Protein AF-A0A364NG01-F1 (afdb_monomer)

Solvent-accessible surface area (backbone atoms only — not comparable to full-atom values): 40881 Å² total; per-residue (Å²): 116,76,71,70,88,53,36,45,27,38,29,23,70,50,52,62,19,40,73,40,55,43,43,81,42,77,45,75,65,56,85,87,48,46,46,24,28,32,28,42,43,40,26,17,18,65,52,72,66,39,45,36,46,33,45,34,52,88,45,91,59,60,64,73,30,26,44,31,34,9,23,20,25,30,28,37,36,78,22,86,70,46,82,90,68,54,80,63,42,49,30,29,30,21,50,49,36,43,48,77,77,38,80,89,35,71,35,36,60,70,63,36,34,69,69,27,94,64,47,18,37,23,33,73,25,63,46,96,89,68,38,60,34,49,15,34,48,28,51,42,38,73,40,39,43,81,36,48,41,74,58,56,86,81,47,52,57,76,51,46,9,41,33,40,31,48,33,26,35,36,47,45,54,39,53,78,69,62,55,17,73,83,28,24,38,33,26,35,33,78,37,57,40,19,50,42,36,37,40,48,44,43,73,48,41,30,69,36,32,30,39,29,33,52,60,68,92,51,51,68,59,37,44,74,48,50,26,74,44,76,45,30,64,75,79,38,94,54,49,43,68,78,42,43,52,62,22,47,35,34,45,29,49,55,60,36,64,80,50,66,58,65,47,57,50,40,21,34,24,75,64,9,38,38,35,42,53,32,78,58,81,60,59,77,52,87,72,62,68,64,70,29,62,81,36,54,41,44,80,48,76,48,61,64,48,21,63,67,53,43,48,49,49,51,52,47,30,46,74,70,64,65,71,70,61,68,44,80,40,51,49,92,43,46,38,60,51,47,39,39,46,76,72,59,68,47,74,42,28,43,26,28,32,55,83,75,79,83,77,76,83,77,79,73,77,79,76,78,76,79,72,93,86,67,97,80,79,91,80,87,83,87,87,89,84,86,91,83,82,89,84,87,88,84,92,86,86,84,88,90,86,90,84,83,87,78,89,79,92,80,95,78,76,73,75,84,45,69,70,55,42,51,51,49,33,54,51,31,53,54,47,46,54,52,47,52,56,49,51,53,52,56,51,50,58,66,71,58,76,85,60,92,66,56,62,63,54,51,50,54,49,52,56,49,50,54,50,51,55,50,49,51,50,55,53,48,63,79,46,70,73,52,92,46,67,67,56,55,52,54,50,50,48,50,52,51,53,57,61,61,43,51,78,79,69,43,72,82,60,52,79,79,60,43,71,72,52,49,53,57,72,49,39,68,62,50,52,53,50,53,50,54,49,46,51,53,39,49,52,52,30,50,56,34,46,56,44,68,72,33,80,87,46,65,40,78,65,42,73,51,56,76,62,63,86,77,84,72,82,75,85,75,74,83,66,84,78,73,83,73,71,92,68,85,79,80,75,87,54,76,48,77,49,71,56,78,68,85,89,76,67,86,82,87,78,93,78,85,89,80,86,90,80,90,76,87,87,85,73,68,56,78,48,80,49,80,74,77,93,72,100,79,81,78,87,86,65,74,67,58,70,59,53,69,66,56,78,78,69,82,85,74,90,84,87,90,86,88,91,81,92,86,88,86,94,86,90,89,86,89,84,88,90,80,90,81,88,83,88,85,82,88,130

Secondary structure (DSSP, 8-state):
-PPPSSEEEEEB-SGGGGGTT-EEEEEPPPPPPTTEEEEEEEEEE--HHHHHHHTTTTS---SSB-----EEEEEEEE-TT--S--TT-EEEE-SEEE----TT-HHHHTT-GGG-TT-EESSS-B-TTSPBP--SSBSEEEEEGGGEEEPPTTS-HHHHHHIIIIIHHHHHHHHHTT-STT-EEEEE-TTTTHHHHHHHHHHTT-SEEEEEESSSTTHHHHHHTT-SEEEETTT-TTHHHHTTT-EEEEEE----TTS-HHHHHHHEEEEEEEEE----SSPPPP--HHHHHTTT-EEEE-----HHHHHHHHHHHHHHT----EEEEEGGGHHHHHHHHHTT-SSSEEEEE----------PPPPPPPPTT--------------------------------------S-PPPPHHHHHHHHHHHHHHHHHHHHHHHHHHHHHH--SSTTHHHHHHHHHHHHHHHHHHHHHHHHHHTT---HHHHHHHHHHHHHHHHHHHHH-TTTHHHH-HHHHHHHHHHHHHHHHHHHHHHHHHHHHHHHHHHH-TTTSSHHHHHHTT-------SS-----------------EEEEE---GGGPPP-----SS-PPPP----PPEEEEE----S---SSSHHHHHHTTTTTT-S------------------------PPPP----

InterPro domains:
  IPR002328 Alcohol dehydrogenase, zinc-type, conserved site [PS00059] (68-82)
  IPR011032 GroES-like superfamily [SSF50129] (27-178)
  IPR013149 Alcohol dehydrogenase-like, C-terminal [PF00107] (192-318)
  IPR013154 Alcohol dehydrogenase-like, N-terminal [PF08240] (36-152)
  IPR036291 NAD(P)-binding domain superfamily [SSF51735] (156-323)
  IPR047109 Cinnamyl alcohol dehydrogenase-like [PTHR42683] (7-352)
  IPR047109 Cinnamyl alcohol dehydrogenase-like [cd05283] (9-353)

Organism: Stemphylium lycopersici (NCBI:txid183478)

Foldseek 3Di:
DADDQKWWFFWQAALCVLLLPTDTDIDGAPPDALQKWKWQFFKFWDDVVQSCQSNCLVHDFDPRAADTFLTWGFTCGHHNPHDPDDGGFIWHAGQWQDAPCDCPFPCNVVLNRVPHPQIATQARGAHPVRDTHHHRLIRMHMGRCQRIAGFDPLDDSQQRSLCRFLLQLQLVVCVVLPQAAAFAEEEADPAQNSLSNLLNSVLRHHPAYEYEYQACPCVVVSVVSPHPYYHNCNPDVCRLVVQFQPGQEYEYQDADQPPPVLSVLRNHAQAHEYEYRHDGSDDHYDDDPCSCVVRVYYYYYTGGHGSVSSNVSSVSCSVSVRGDDEDEDASVCVSVVSNCVVVVVDPRIYMHGHDDPPDDDPPDPPPDDDDPPDDDDDDDDDDDDDDDDDDDDDDDDDDDDDDDDDDDPDDDADDQDLVLLVVLLVLLVVLLVLLVVLLVLLVVLVVPPDDPCNVVSLVVNVVSLVVSLVSLVVSLVSCVRHPAPLSVVSVLLSVLSVVLCCLQPVPVCCPPQPNVRSCVVCSVVVSVSSVVVSVSSVVSSVLSVVCSPDPVCVDVVSVVVSRDDDPPPDPPDPPPPPPPDDDDDDPQDKDKDWDDDPVPDDDDDDDDDDDDDDDDDPDTDIDIDTDDDDDDDDDDDVVVVVVVVVVPPPPDDDDDDDDDDDDDDDDDDDDDDDDDDDDDDDD

pLDDT: mean 72.11, std 28.98, range [21.97, 98.94]

Mean predicted aligned error: 20.17 Å

Structure (mmCIF, N/CA/C/O backbone):
data_AF-A0A364NG01-F1
#
_entry.id   AF-A0A364NG01-F1
#
loop_
_atom_site.group_PDB
_atom_site.id
_atom_site.type_symbol
_atom_site.label_atom_id
_atom_site.label_alt_id
_atom_site.label_comp_id
_atom_site.label_asym_id
_atom_site.label_entity_id
_atom_site.label_seq_id
_atom_site.pdbx_PDB_ins_code
_atom_site.Cartn_x
_atom_site.Cartn_y
_atom_site.Cartn_z
_atom_site.occupancy
_atom_site.B_iso_or_equiv
_atom_site.auth_seq_id
_atom_site.auth_comp_id
_atom_site.auth_asym_id
_atom_site.auth_atom_id
_atom_site.pdbx_PDB_model_num
ATOM 1 N N . MET A 1 1 ? 7.620 -10.196 -28.271 1.00 52.66 1 MET A N 1
ATOM 2 C CA . MET A 1 1 ? 8.460 -9.014 -27.967 1.00 52.66 1 MET A CA 1
ATOM 3 C C . MET A 1 1 ? 9.387 -9.424 -26.846 1.00 52.66 1 MET A C 1
ATOM 5 O O . MET A 1 1 ? 8.920 -10.143 -25.983 1.00 52.66 1 MET A O 1
ATOM 9 N N . THR A 1 2 ? 10.659 -9.053 -26.881 1.00 75.12 2 THR A N 1
ATOM 10 C CA . THR A 1 2 ? 11.592 -9.239 -25.764 1.00 75.12 2 THR A CA 1
ATOM 11 C C . THR A 1 2 ? 11.777 -7.898 -25.059 1.00 75.12 2 THR A C 1
ATOM 13 O O . THR A 1 2 ? 11.623 -6.835 -25.663 1.00 75.12 2 THR A O 1
ATOM 16 N N . SER A 1 3 ? 12.038 -7.935 -23.760 1.00 86.25 3 SER A N 1
ATOM 17 C CA . SER A 1 3 ? 12.465 -6.776 -22.978 1.00 86.25 3 SER A CA 1
ATOM 18 C C . SER A 1 3 ? 13.890 -6.342 -23.371 1.00 86.25 3 SER A C 1
ATOM 20 O O . SER A 1 3 ? 14.670 -7.173 -23.851 1.00 86.25 3 SER A O 1
ATOM 22 N N . PRO A 1 4 ? 14.253 -5.060 -23.175 1.00 92.12 4 PRO A N 1
ATOM 23 C CA . PRO A 1 4 ? 15.623 -4.598 -23.387 1.00 92.12 4 PRO A CA 1
ATOM 24 C C . PRO A 1 4 ? 16.597 -5.228 -22.376 1.00 92.12 4 PRO A C 1
ATOM 26 O O . PRO A 1 4 ? 16.197 -5.727 -21.324 1.00 92.12 4 PRO A O 1
ATOM 29 N N . ALA A 1 5 ? 17.893 -5.215 -22.703 1.00 92.00 5 ALA A N 1
ATOM 30 C CA . ALA A 1 5 ? 18.938 -5.743 -21.821 1.00 92.00 5 ALA A CA 1
ATOM 31 C C . ALA A 1 5 ? 19.109 -4.909 -20.537 1.00 92.00 5 ALA A C 1
ATOM 33 O O . ALA A 1 5 ? 19.427 -5.463 -19.484 1.00 92.00 5 ALA A O 1
ATOM 34 N N . GLU A 1 6 ? 18.866 -3.601 -20.632 1.00 96.06 6 GLU A N 1
ATOM 35 C CA . GLU A 1 6 ? 18.848 -2.657 -19.515 1.00 96.06 6 GLU A CA 1
ATOM 36 C C . GLU A 1 6 ? 17.478 -1.987 -19.402 1.00 96.06 6 GLU A C 1
ATOM 38 O O . GLU A 1 6 ? 16.779 -1.820 -20.406 1.00 96.06 6 GLU A O 1
ATOM 43 N N . PHE A 1 7 ? 17.102 -1.602 -18.184 1.00 97.44 7 PHE A N 1
ATOM 44 C CA . PHE A 1 7 ? 15.847 -0.915 -17.873 1.00 97.44 7 PHE A CA 1
ATOM 45 C C . PHE A 1 7 ? 16.131 0.524 -17.461 1.00 97.44 7 PHE A C 1
ATOM 47 O O . PHE A 1 7 ? 17.207 0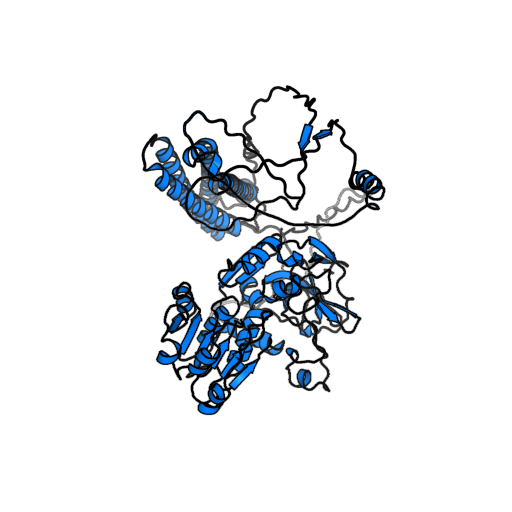.824 -16.955 1.00 97.44 7 PHE A O 1
ATOM 54 N N . ASN A 1 8 ? 15.166 1.417 -17.649 1.00 98.12 8 ASN A N 1
ATOM 55 C CA . ASN A 1 8 ? 15.277 2.810 -17.238 1.00 98.12 8 ASN A CA 1
ATOM 56 C C . ASN A 1 8 ? 14.332 3.087 -16.080 1.00 98.12 8 ASN A C 1
ATOM 58 O O . ASN A 1 8 ? 13.154 2.738 -16.124 1.00 98.12 8 ASN A O 1
ATOM 62 N N . GLY A 1 9 ? 14.823 3.780 -15.061 1.00 98.00 9 GLY A N 1
ATOM 63 C CA . GLY A 1 9 ? 13.994 4.157 -13.928 1.00 98.00 9 GLY A CA 1
ATOM 64 C C . GLY A 1 9 ? 14.555 5.313 -13.129 1.00 98.00 9 GLY A C 1
ATOM 65 O O . GLY A 1 9 ? 15.671 5.784 -13.355 1.00 98.00 9 GLY A O 1
ATOM 66 N N . TRP A 1 10 ? 13.758 5.778 -12.175 1.00 98.62 10 TRP A N 1
ATOM 67 C CA . TRP A 1 10 ? 14.172 6.757 -11.184 1.00 98.62 10 TRP A CA 1
ATOM 68 C C . TRP A 1 10 ? 15.081 6.089 -10.159 1.00 98.62 10 TRP A C 1
ATOM 70 O O . TRP A 1 10 ? 14.630 5.294 -9.335 1.00 98.62 10 TRP A O 1
ATOM 80 N N . LEU A 1 11 ? 16.369 6.421 -10.224 1.00 98.50 11 LEU A N 1
ATOM 81 C CA . LEU A 1 11 ? 17.388 5.915 -9.316 1.00 98.50 11 LEU A CA 1
ATOM 82 C C . LEU A 1 11 ? 17.682 6.935 -8.220 1.00 98.50 11 LEU A C 1
ATOM 84 O O . LEU A 1 11 ? 18.131 8.049 -8.505 1.00 98.50 11 LEU A O 1
ATOM 88 N N . GLY A 1 12 ? 17.481 6.542 -6.965 1.00 98.00 12 GLY A N 1
ATOM 89 C CA . GLY A 1 12 ? 18.114 7.199 -5.829 1.00 98.00 12 GLY A CA 1
ATOM 90 C C . GLY A 1 12 ? 19.595 6.834 -5.789 1.00 98.00 12 GLY A C 1
ATOM 91 O O . GLY A 1 12 ? 19.944 5.677 -6.016 1.00 98.00 12 GLY A O 1
ATOM 92 N N . ARG A 1 13 ? 20.469 7.811 -5.534 1.00 97.50 13 ARG A N 1
ATOM 93 C CA . ARG A 1 13 ? 21.933 7.614 -5.457 1.00 97.50 13 ARG A CA 1
ATOM 94 C C . ARG A 1 13 ? 22.498 7.836 -4.057 1.00 97.50 13 ARG A C 1
ATOM 96 O O . ARG A 1 13 ? 23.594 7.376 -3.762 1.00 97.50 13 ARG A O 1
ATOM 103 N N . ASP A 1 14 ? 21.734 8.516 -3.218 1.00 97.00 14 ASP A N 1
ATOM 104 C CA . ASP A 1 14 ? 22.018 8.763 -1.816 1.00 97.00 14 ASP A CA 1
ATOM 105 C C . ASP A 1 14 ? 20.706 9.091 -1.084 1.00 97.00 14 ASP A C 1
ATOM 107 O O . ASP A 1 14 ? 19.632 9.148 -1.693 1.00 97.00 14 ASP A O 1
ATOM 111 N N . LYS A 1 15 ? 20.802 9.333 0.227 1.00 96.00 15 LYS A N 1
ATOM 112 C CA . LYS A 1 15 ? 19.655 9.590 1.112 1.00 96.00 15 LYS A CA 1
ATOM 113 C C . LYS A 1 15 ? 18.838 10.832 0.737 1.00 96.00 15 LYS A C 1
ATOM 115 O O . LYS A 1 15 ? 17.678 10.944 1.130 1.00 96.00 15 LYS A O 1
ATOM 120 N N . ASN A 1 16 ? 19.403 11.774 -0.021 1.00 96.31 16 ASN A N 1
ATOM 121 C CA . ASN A 1 16 ? 18.676 12.955 -0.479 1.00 96.31 16 ASN A CA 1
ATOM 122 C C . ASN A 1 16 ? 17.709 12.633 -1.623 1.00 96.31 16 ASN A C 1
ATOM 124 O O . ASN A 1 16 ? 16.918 13.497 -1.998 1.00 96.31 16 ASN A O 1
ATOM 128 N N . ALA A 1 17 ? 17.722 11.412 -2.169 1.00 96.62 17 ALA A N 1
ATOM 129 C CA . ALA A 1 17 ? 16.785 10.990 -3.205 1.00 96.62 17 ALA A CA 1
ATOM 130 C C . ALA A 1 17 ? 15.316 11.169 -2.781 1.00 96.62 17 ALA A C 1
ATOM 132 O O . ALA A 1 17 ? 14.496 11.582 -3.602 1.00 96.62 17 ALA A O 1
ATOM 133 N N . ALA A 1 18 ? 15.004 10.965 -1.494 1.00 95.50 18 ALA A N 1
ATOM 134 C CA . ALA A 1 18 ? 13.675 11.201 -0.922 1.00 95.50 18 ALA A CA 1
ATOM 135 C C . ALA A 1 18 ? 13.203 12.668 -1.028 1.00 95.50 18 ALA A C 1
ATOM 137 O O . ALA A 1 18 ? 12.007 12.933 -1.000 1.00 95.50 18 ALA A O 1
ATOM 138 N N . GLN A 1 19 ? 14.117 13.625 -1.218 1.00 97.00 19 GLN A N 1
ATOM 139 C CA . GLN A 1 19 ? 13.815 15.050 -1.420 1.00 97.00 19 GLN A CA 1
ATOM 140 C C . GLN A 1 19 ? 13.514 15.379 -2.895 1.00 97.00 19 GLN A C 1
ATOM 142 O O . GLN A 1 19 ? 13.710 16.510 -3.338 1.00 97.00 19 GLN A O 1
ATOM 147 N N . GLY A 1 20 ? 13.099 14.386 -3.687 1.00 96.44 20 GLY A N 1
ATOM 148 C CA . GLY A 1 20 ? 12.834 14.557 -5.115 1.00 96.44 20 GLY A CA 1
ATOM 149 C C . GLY A 1 20 ? 14.107 14.714 -5.950 1.00 96.44 20 GLY A C 1
ATOM 150 O O . GLY A 1 20 ? 14.107 15.445 -6.939 1.00 96.44 20 GLY A O 1
ATOM 151 N N . LYS A 1 21 ? 15.191 14.037 -5.553 1.00 97.81 21 LYS A N 1
ATOM 152 C CA . LYS A 1 21 ? 16.499 14.069 -6.235 1.00 97.81 21 LYS A CA 1
ATOM 153 C C . LYS A 1 21 ? 16.867 12.733 -6.886 1.00 97.81 21 LYS A C 1
ATOM 155 O O . LYS A 1 21 ? 18.040 12.467 -7.133 1.00 97.81 21 LYS A O 1
ATOM 160 N N . MET A 1 22 ? 15.888 11.871 -7.165 1.00 98.44 22 MET A N 1
ATOM 161 C CA . MET A 1 22 ? 16.137 10.688 -7.990 1.00 98.44 22 MET A CA 1
ATOM 162 C C . MET A 1 22 ? 16.515 11.125 -9.409 1.00 98.44 22 MET A C 1
ATOM 164 O O . MET A 1 22 ? 16.031 12.140 -9.913 1.00 98.44 22 MET A O 1
ATOM 168 N N . THR A 1 23 ? 17.342 10.332 -10.080 1.00 98.19 23 THR A N 1
ATOM 169 C CA . THR A 1 23 ? 17.752 10.575 -11.470 1.00 98.19 23 THR A CA 1
ATOM 170 C C . THR A 1 23 ? 17.193 9.492 -12.375 1.00 98.19 23 THR A C 1
ATOM 172 O O . THR A 1 23 ? 17.397 8.315 -12.088 1.00 98.19 23 THR A O 1
ATOM 175 N N . TRP A 1 24 ? 16.521 9.870 -13.465 1.00 97.88 24 TRP A N 1
ATOM 176 C CA . TRP A 1 24 ? 16.111 8.913 -14.492 1.00 97.88 24 TRP A CA 1
ATOM 177 C C . TRP A 1 24 ? 17.348 8.399 -15.234 1.00 97.88 24 TRP A C 1
ATOM 179 O O . TRP A 1 24 ? 18.061 9.182 -15.864 1.00 97.88 24 TRP A O 1
ATOM 189 N N . SER A 1 25 ? 17.647 7.107 -15.119 1.00 97.38 25 SER A N 1
ATOM 190 C CA . SER A 1 25 ? 18.858 6.513 -15.689 1.00 97.38 25 SER A CA 1
ATOM 191 C C . SER A 1 25 ? 18.674 5.023 -15.967 1.00 97.38 25 SER A C 1
ATOM 193 O O . SER A 1 25 ? 17.750 4.397 -15.442 1.00 97.38 25 SER A O 1
ATOM 195 N N . SER A 1 26 ? 19.564 4.473 -16.792 1.00 97.44 26 SER A N 1
ATOM 196 C CA . SER A 1 26 ? 19.599 3.045 -17.093 1.00 97.44 26 SER A CA 1
ATOM 197 C C . SER A 1 26 ? 20.176 2.250 -15.917 1.00 97.44 26 SER A C 1
ATOM 199 O O . SER A 1 26 ? 21.064 2.726 -15.203 1.00 97.44 26 SER A O 1
ATOM 201 N N . PHE A 1 27 ? 19.689 1.030 -15.721 1.00 96.88 27 PHE A N 1
ATOM 202 C CA . PHE A 1 27 ? 20.238 0.048 -14.801 1.00 96.88 27 PHE A CA 1
ATOM 203 C C . PHE A 1 27 ? 20.089 -1.367 -15.362 1.00 96.88 27 PHE A C 1
ATOM 205 O O . PHE A 1 27 ? 19.161 -1.691 -16.108 1.00 96.88 27 PHE A O 1
ATOM 212 N N . LYS A 1 28 ? 21.002 -2.248 -14.951 1.00 95.81 28 LYS A N 1
ATOM 213 C CA . LYS A 1 28 ? 20.944 -3.665 -15.299 1.00 95.81 28 LYS A CA 1
ATOM 214 C C . LYS A 1 28 ? 20.012 -4.393 -14.318 1.00 95.81 28 LYS A C 1
ATOM 216 O O . LYS A 1 28 ? 20.316 -4.403 -13.123 1.00 95.81 28 LYS A O 1
ATOM 221 N N . PRO A 1 29 ? 18.901 -5.005 -14.770 1.00 95.81 29 PRO A N 1
ATOM 222 C CA . PRO A 1 29 ? 18.093 -5.864 -13.907 1.00 95.81 29 PRO A CA 1
ATOM 223 C C . PRO A 1 29 ? 18.880 -7.124 -13.521 1.00 95.81 29 PRO A C 1
ATOM 225 O O . PRO A 1 29 ? 19.907 -7.444 -14.131 1.00 95.81 29 PRO A O 1
ATOM 228 N N . LYS A 1 30 ? 18.378 -7.892 -12.546 1.00 95.88 30 LYS A N 1
ATOM 229 C CA . LYS A 1 30 ? 18.960 -9.203 -12.219 1.00 95.88 30 LYS A CA 1
ATOM 230 C C . LYS A 1 30 ? 19.092 -10.093 -13.465 1.00 95.88 30 LYS A C 1
ATOM 232 O O . LYS A 1 30 ? 18.284 -9.947 -14.389 1.00 95.88 30 LYS A O 1
ATOM 237 N N . PRO A 1 31 ? 20.049 -11.038 -13.521 1.00 97.06 31 PRO A N 1
ATOM 238 C CA . PRO A 1 31 ? 20.091 -12.032 -14.593 1.00 97.06 31 PRO A CA 1
ATOM 239 C C . PRO A 1 31 ? 18.733 -12.723 -14.744 1.00 97.06 31 PRO A C 1
ATOM 241 O O . PRO A 1 31 ? 18.100 -13.035 -13.737 1.00 97.06 31 PRO A O 1
ATOM 244 N N . PHE A 1 32 ? 18.273 -12.904 -15.983 1.00 97.19 32 PHE A N 1
ATOM 245 C CA . PHE A 1 32 ? 16.989 -13.547 -16.261 1.00 97.19 32 PHE A CA 1
ATOM 246 C C . PHE A 1 32 ? 17.103 -15.051 -16.003 1.00 97.19 32 PHE A C 1
ATOM 248 O O . PHE A 1 32 ? 17.946 -15.700 -16.620 1.00 97.19 32 PHE A O 1
ATOM 255 N N . ALA A 1 33 ? 16.271 -15.589 -15.116 1.00 97.00 33 ALA A N 1
ATOM 256 C CA . ALA A 1 33 ? 16.159 -17.020 -14.848 1.00 97.00 33 ALA A CA 1
ATOM 257 C C . ALA A 1 33 ? 14.900 -17.618 -15.497 1.00 97.00 33 ALA A C 1
ATOM 259 O O . ALA A 1 33 ? 13.946 -16.908 -15.805 1.00 97.00 33 ALA A O 1
ATOM 260 N N . ASP A 1 34 ? 14.847 -18.944 -15.640 1.00 97.81 34 ASP A N 1
ATOM 261 C CA . ASP A 1 34 ? 13.712 -19.640 -16.274 1.00 97.81 34 ASP A CA 1
ATOM 262 C C . ASP A 1 34 ? 12.375 -19.445 -15.544 1.00 97.81 34 ASP A C 1
ATOM 264 O O . ASP A 1 34 ? 11.318 -19.730 -16.099 1.00 97.81 34 ASP A O 1
ATOM 268 N N . ILE A 1 35 ? 12.411 -19.008 -14.285 1.00 97.56 35 ILE A N 1
ATOM 269 C CA . ILE A 1 35 ? 11.226 -18.729 -13.465 1.00 97.56 35 ILE A CA 1
ATOM 270 C C . ILE A 1 35 ? 10.784 -17.265 -13.541 1.00 97.56 35 ILE A C 1
ATOM 272 O O . ILE A 1 35 ? 9.749 -16.914 -12.975 1.00 97.56 35 ILE A O 1
ATOM 276 N N . ASP A 1 36 ? 11.578 -16.405 -14.178 1.00 98.19 36 ASP A N 1
ATOM 277 C CA . ASP A 1 36 ? 11.339 -14.971 -14.209 1.00 98.19 36 ASP A CA 1
ATOM 278 C C . ASP A 1 36 ? 10.355 -14.582 -15.312 1.00 98.19 36 ASP A C 1
ATOM 280 O O . ASP A 1 36 ? 10.173 -15.255 -16.331 1.00 98.19 36 ASP A O 1
ATOM 284 N N . ILE A 1 37 ? 9.752 -13.418 -15.116 1.00 98.44 37 ILE A N 1
ATOM 285 C CA . ILE A 1 37 ? 9.066 -12.654 -16.146 1.00 98.44 37 ILE A CA 1
ATOM 286 C C . ILE A 1 37 ? 9.615 -11.231 -16.168 1.00 98.44 37 ILE A C 1
ATOM 288 O O . ILE A 1 37 ? 10.047 -10.704 -15.141 1.00 98.44 37 ILE A O 1
ATOM 292 N N . ASP A 1 38 ? 9.519 -10.587 -17.330 1.00 98.62 38 ASP A N 1
ATOM 293 C CA . ASP A 1 38 ? 9.639 -9.133 -17.416 1.00 98.62 38 ASP A CA 1
ATOM 294 C C . ASP A 1 38 ? 8.271 -8.518 -17.657 1.00 98.62 38 ASP A C 1
ATOM 296 O O . ASP A 1 38 ? 7.497 -8.981 -18.499 1.00 98.62 38 ASP A O 1
ATOM 300 N N . ILE A 1 39 ? 7.989 -7.443 -16.932 1.00 98.62 39 ILE A N 1
ATOM 301 C CA . ILE A 1 39 ? 6.724 -6.721 -16.978 1.00 98.62 39 ILE A CA 1
ATOM 302 C C . ILE A 1 39 ? 7.007 -5.310 -17.474 1.00 98.62 39 ILE A C 1
ATOM 304 O O . ILE A 1 39 ? 7.812 -4.598 -16.883 1.00 98.62 39 ILE A O 1
ATOM 308 N N . LYS A 1 40 ? 6.309 -4.876 -18.528 1.00 98.19 40 LYS A N 1
ATOM 309 C CA . LYS A 1 40 ? 6.278 -3.466 -18.928 1.00 98.19 40 LYS A CA 1
ATOM 310 C C . LYS A 1 40 ? 5.329 -2.711 -18.014 1.00 98.19 40 LYS A C 1
ATOM 312 O O . LYS A 1 40 ? 4.119 -2.957 -18.040 1.00 98.19 40 LYS A O 1
ATOM 317 N N . ILE A 1 41 ? 5.876 -1.799 -17.223 1.00 98.62 41 ILE A N 1
ATOM 318 C CA . ILE A 1 41 ? 5.146 -1.111 -16.164 1.00 98.62 41 ILE A CA 1
ATOM 319 C C . ILE A 1 41 ? 4.203 -0.082 -16.780 1.00 98.62 41 ILE A C 1
ATOM 321 O O . ILE A 1 41 ? 4.572 0.725 -17.636 1.00 98.62 41 ILE A O 1
ATOM 325 N N . SER A 1 42 ? 2.954 -0.121 -16.329 1.00 98.44 42 SER A N 1
ATOM 326 C CA . SER A 1 42 ? 1.928 0.851 -16.709 1.00 98.44 42 SER A CA 1
ATOM 327 C C . SER A 1 42 ? 1.564 1.769 -15.548 1.00 98.44 42 SER A C 1
ATOM 329 O O . SER A 1 42 ? 1.314 2.954 -15.764 1.00 98.44 42 SER A O 1
ATOM 331 N N . HIS A 1 43 ? 1.538 1.215 -14.334 1.00 98.75 43 HIS A N 1
ATOM 332 C CA . HIS A 1 43 ? 1.165 1.899 -13.109 1.00 98.75 43 HIS A CA 1
ATOM 333 C C . HIS A 1 43 ? 2.100 1.454 -11.983 1.00 98.75 43 HIS A C 1
ATOM 335 O O . HIS A 1 43 ? 2.426 0.270 -11.891 1.00 98.75 43 HIS A O 1
ATOM 341 N N . CYS A 1 44 ? 2.492 2.381 -11.115 1.00 98.81 44 CYS A N 1
ATOM 342 C CA . CYS A 1 44 ? 3.124 2.063 -9.840 1.00 98.81 44 CYS A CA 1
ATOM 343 C C . CYS A 1 44 ? 2.551 2.968 -8.752 1.00 98.81 44 CYS A C 1
ATOM 345 O O . CYS A 1 44 ? 2.568 4.190 -8.893 1.00 98.81 44 CYS A O 1
ATOM 347 N N . GLY A 1 45 ? 2.022 2.397 -7.676 1.00 98.56 45 GLY A N 1
ATOM 348 C CA . GLY A 1 45 ? 1.645 3.176 -6.500 1.00 98.56 45 GLY A CA 1
ATOM 349 C C . GLY A 1 45 ? 2.869 3.744 -5.774 1.00 98.56 45 GLY A C 1
ATOM 350 O O . GLY A 1 45 ? 3.963 3.189 -5.880 1.00 98.56 45 GLY A O 1
ATOM 351 N N . ILE A 1 46 ? 2.673 4.869 -5.080 1.00 98.50 46 ILE A N 1
ATOM 352 C CA . ILE A 1 46 ? 3.661 5.444 -4.156 1.00 98.50 46 ILE A CA 1
ATOM 353 C C . ILE A 1 46 ? 3.268 5.036 -2.736 1.00 98.50 46 ILE A C 1
ATOM 355 O O . ILE A 1 46 ? 2.153 5.317 -2.276 1.00 98.50 46 ILE A O 1
ATOM 359 N N . CYS A 1 47 ? 4.191 4.385 -2.039 1.00 97.50 47 CYS A N 1
ATOM 360 C CA . CYS A 1 47 ? 4.045 3.922 -0.670 1.00 97.50 47 CYS A CA 1
ATOM 361 C C . CYS A 1 47 ? 4.986 4.689 0.272 1.00 97.50 47 CYS A C 1
ATOM 363 O O . CYS A 1 47 ? 6.065 5.128 -0.117 1.00 97.50 47 CYS A O 1
ATOM 365 N N . GLY A 1 48 ? 4.614 4.820 1.552 1.00 95.25 48 GLY A N 1
ATOM 366 C CA . GLY A 1 48 ? 5.504 5.425 2.556 1.00 95.25 48 GLY A CA 1
ATOM 367 C C . GLY A 1 48 ? 6.828 4.662 2.685 1.00 95.25 48 GLY A C 1
ATOM 368 O O . GLY A 1 48 ? 7.881 5.260 2.885 1.00 95.25 48 GLY A O 1
ATOM 369 N N . SER A 1 49 ? 6.794 3.345 2.467 1.00 96.75 49 SER A N 1
ATOM 370 C CA . SER A 1 49 ? 7.972 2.474 2.434 1.00 96.75 49 SER A CA 1
ATOM 371 C C . SER A 1 49 ? 8.991 2.861 1.361 1.00 96.75 49 SER A C 1
ATOM 373 O O . SER A 1 49 ? 10.191 2.665 1.568 1.00 96.75 49 SER A O 1
ATOM 375 N N . ASP A 1 50 ? 8.542 3.427 0.237 1.00 97.88 50 ASP A N 1
ATOM 376 C CA . ASP A 1 50 ? 9.441 3.927 -0.805 1.00 97.88 50 ASP A CA 1
ATOM 377 C C . ASP A 1 50 ? 10.271 5.087 -0.251 1.00 97.88 50 ASP A C 1
ATOM 379 O O . ASP A 1 50 ? 11.485 5.131 -0.427 1.00 97.88 50 ASP A O 1
ATOM 383 N N . ILE A 1 51 ? 9.629 5.992 0.491 1.00 96.31 51 ILE A N 1
ATOM 384 C CA . ILE A 1 51 ? 10.256 7.187 1.063 1.00 96.31 51 ILE A CA 1
ATOM 385 C C . ILE A 1 51 ? 11.220 6.809 2.191 1.00 96.31 51 ILE A C 1
ATOM 387 O O . ILE A 1 51 ? 12.365 7.264 2.187 1.00 96.31 51 ILE A O 1
ATOM 391 N N . HIS A 1 52 ? 10.800 5.925 3.106 1.00 95.88 52 HIS A N 1
ATOM 392 C CA . HIS A 1 52 ? 11.669 5.392 4.162 1.00 95.88 52 HIS A CA 1
ATOM 393 C C . HIS A 1 52 ? 12.916 4.721 3.581 1.00 95.88 52 HIS A C 1
ATOM 395 O O . HIS A 1 52 ? 14.015 4.906 4.098 1.00 95.88 52 HIS A O 1
ATOM 401 N N . THR A 1 53 ? 12.776 4.003 2.466 1.00 96.88 53 THR A N 1
ATOM 402 C CA . THR A 1 53 ? 13.924 3.391 1.788 1.00 96.88 53 THR A CA 1
ATOM 403 C C . THR A 1 53 ? 14.798 4.445 1.114 1.00 96.88 53 THR A C 1
ATOM 405 O O . THR A 1 53 ? 15.998 4.479 1.347 1.00 96.88 53 THR A O 1
ATOM 408 N N . LEU A 1 54 ? 14.223 5.378 0.351 1.00 97.31 54 LEU A N 1
ATOM 409 C CA . LEU A 1 54 ? 14.988 6.433 -0.326 1.00 97.31 54 LEU A CA 1
ATOM 410 C C . LEU A 1 54 ? 15.816 7.311 0.623 1.00 97.31 54 LEU A C 1
ATOM 412 O O . LEU A 1 54 ? 16.785 7.916 0.174 1.00 97.31 54 LEU A O 1
ATOM 416 N N . ARG A 1 55 ? 15.442 7.415 1.905 1.00 95.62 55 ARG A N 1
ATOM 417 C CA . ARG A 1 55 ? 16.202 8.165 2.920 1.00 95.62 55 ARG A CA 1
ATOM 418 C C . ARG A 1 55 ? 17.061 7.296 3.840 1.00 95.62 55 ARG A C 1
ATOM 420 O O . ARG A 1 55 ? 17.789 7.833 4.673 1.00 95.62 55 ARG A O 1
ATOM 427 N N . GLY A 1 56 ? 17.028 5.971 3.685 1.00 94.56 56 GLY A N 1
ATOM 428 C CA . GLY A 1 56 ? 17.733 5.035 4.567 1.00 94.56 56 GLY A CA 1
ATOM 429 C C . GLY A 1 56 ? 17.201 5.021 6.002 1.00 94.56 56 GLY A C 1
ATOM 430 O O . GLY A 1 56 ? 17.983 4.931 6.946 1.00 94.56 56 GLY A O 1
ATOM 431 N N . GLY A 1 57 ? 15.886 5.163 6.159 1.00 90.81 57 GLY A N 1
ATOM 432 C CA . GLY A 1 57 ? 15.192 5.193 7.443 1.00 90.81 57 GLY A CA 1
ATOM 433 C C . GLY A 1 57 ? 15.134 3.840 8.152 1.00 90.81 57 GLY A C 1
ATOM 434 O O . GLY A 1 57 ? 15.266 3.759 9.366 1.00 90.81 57 GLY A O 1
ATOM 435 N N . TRP A 1 58 ? 15.008 2.751 7.393 1.00 89.44 58 TRP A N 1
ATOM 436 C CA . TRP A 1 58 ? 14.989 1.380 7.926 1.00 89.44 58 TRP A CA 1
ATOM 437 C C . TRP A 1 58 ? 16.380 0.732 7.967 1.00 89.44 58 TRP A C 1
ATOM 439 O O . TRP A 1 58 ? 16.520 -0.484 7.854 1.00 89.44 58 TRP A O 1
ATOM 449 N N . GLY A 1 59 ? 17.421 1.555 8.095 1.00 87.62 59 GLY A N 1
ATOM 450 C CA . GLY A 1 59 ? 18.818 1.148 7.992 1.00 87.62 59 GLY A CA 1
ATOM 451 C C . GLY A 1 59 ? 19.451 1.522 6.651 1.00 87.62 59 GLY A C 1
ATOM 452 O O . GLY A 1 59 ? 18.886 2.256 5.835 1.00 87.62 59 GLY A O 1
ATOM 453 N N . ASN A 1 60 ? 20.675 1.041 6.424 1.00 88.69 60 ASN A N 1
ATOM 454 C CA . ASN A 1 60 ? 21.434 1.412 5.233 1.00 88.69 60 ASN A CA 1
ATOM 455 C C . ASN A 1 60 ? 20.763 0.895 3.955 1.00 88.69 60 ASN A C 1
ATOM 457 O O . ASN A 1 60 ? 20.557 -0.301 3.771 1.00 88.69 60 ASN A O 1
ATOM 461 N N . THR A 1 61 ? 20.462 1.824 3.051 1.00 95.44 61 THR A N 1
ATOM 462 C CA . THR A 1 61 ? 19.971 1.531 1.701 1.00 95.44 61 THR A CA 1
ATOM 463 C C . THR A 1 61 ? 21.141 1.320 0.755 1.00 95.44 61 THR A C 1
ATOM 465 O O . THR A 1 61 ? 22.119 2.070 0.792 1.00 95.44 61 THR A O 1
ATOM 468 N N . HIS A 1 62 ? 21.041 0.301 -0.091 1.00 95.62 62 HIS A N 1
ATOM 469 C CA . HIS A 1 62 ? 21.994 0.046 -1.155 1.00 95.62 62 HIS A CA 1
ATOM 470 C C . HIS A 1 62 ? 21.693 0.961 -2.342 1.00 95.62 62 HIS A C 1
ATOM 472 O O . HIS A 1 62 ? 20.633 0.855 -2.951 1.00 95.62 62 HIS A O 1
ATOM 478 N N . TYR A 1 63 ? 22.621 1.861 -2.667 1.00 96.56 63 TYR A N 1
ATOM 479 C CA . TYR A 1 63 ? 22.505 2.765 -3.810 1.00 96.56 63 TYR A CA 1
ATOM 480 C C . TYR A 1 63 ? 23.420 2.320 -4.971 1.00 96.56 63 TYR A C 1
ATOM 482 O O . TYR A 1 63 ? 24.522 1.837 -4.709 1.00 96.56 63 TYR A O 1
ATOM 490 N N . PRO A 1 64 ? 23.028 2.543 -6.242 1.00 97.06 64 PRO A N 1
ATOM 491 C CA . PRO A 1 64 ? 21.759 3.132 -6.660 1.00 97.06 64 PRO A CA 1
ATOM 492 C C . PRO A 1 64 ? 20.570 2.189 -6.422 1.00 97.06 64 PRO A C 1
ATOM 494 O O . PRO A 1 64 ? 20.701 0.979 -6.556 1.00 97.06 64 PRO A O 1
ATOM 497 N N . THR A 1 65 ? 19.405 2.754 -6.101 1.00 97.62 65 THR A N 1
ATOM 498 C CA . THR A 1 65 ? 18.163 1.992 -5.888 1.00 97.62 65 THR A CA 1
ATOM 499 C C . THR A 1 65 ? 17.026 2.565 -6.717 1.00 97.62 65 THR A C 1
ATOM 501 O O . THR A 1 65 ? 16.871 3.784 -6.798 1.00 97.62 65 THR A O 1
ATOM 504 N N . CYS A 1 66 ? 16.221 1.695 -7.322 1.00 98.38 66 CYS A N 1
ATOM 505 C CA . CYS A 1 66 ? 14.923 2.062 -7.879 1.00 98.38 66 CYS A CA 1
ATOM 506 C C . CYS A 1 66 ? 13.844 1.546 -6.927 1.00 98.38 66 CYS A C 1
ATOM 508 O O . CYS A 1 66 ? 13.791 0.344 -6.680 1.00 98.38 66 CYS A O 1
ATOM 510 N N . VAL A 1 67 ? 13.016 2.431 -6.372 1.00 98.62 67 VAL A N 1
ATOM 511 C CA . VAL A 1 67 ? 11.920 2.052 -5.459 1.00 98.62 67 VAL A CA 1
ATOM 512 C C . VAL A 1 67 ? 10.604 1.842 -6.220 1.00 98.62 67 VAL A C 1
ATOM 514 O O . VAL A 1 67 ? 10.587 1.836 -7.452 1.00 98.62 67 VAL A O 1
ATOM 517 N N . GLY A 1 68 ? 9.499 1.649 -5.499 1.00 98.56 68 GLY A N 1
ATOM 518 C CA . GLY A 1 68 ? 8.181 1.348 -6.042 1.00 98.56 68 GLY A CA 1
ATOM 519 C C . GLY A 1 68 ? 7.886 -0.145 -5.964 1.00 98.56 68 GLY A C 1
ATOM 520 O O . GLY A 1 68 ? 8.580 -0.962 -6.566 1.00 98.56 68 GLY A O 1
ATOM 521 N N . HIS A 1 69 ? 6.843 -0.516 -5.230 1.00 98.75 69 HIS A N 1
ATOM 522 C CA . HIS A 1 69 ? 6.459 -1.921 -5.029 1.00 98.75 69 HIS A CA 1
ATOM 523 C C . HIS A 1 69 ? 4.947 -2.164 -5.107 1.00 98.75 69 HIS A C 1
ATOM 525 O O . HIS A 1 69 ? 4.380 -3.044 -4.464 1.00 98.75 69 HIS A O 1
ATOM 531 N N . GLU A 1 70 ? 4.278 -1.311 -5.870 1.00 98.81 70 GLU A N 1
ATOM 532 C CA . GLU A 1 70 ? 2.837 -1.339 -6.092 1.00 98.81 70 GLU A CA 1
ATOM 533 C C . GLU A 1 70 ? 2.570 -1.375 -7.589 1.00 98.81 70 GLU A C 1
ATOM 535 O O . GLU A 1 70 ? 1.968 -0.471 -8.165 1.00 98.81 70 GLU A O 1
ATOM 540 N N . ILE A 1 71 ? 3.140 -2.383 -8.241 1.00 98.88 71 ILE A N 1
ATOM 541 C CA . ILE A 1 71 ? 3.373 -2.391 -9.681 1.00 98.88 71 ILE A CA 1
ATOM 542 C C . ILE A 1 71 ? 2.183 -3.035 -10.381 1.00 98.88 71 ILE A C 1
ATOM 544 O O . ILE A 1 71 ? 1.719 -4.086 -9.952 1.00 98.88 71 ILE A O 1
ATOM 548 N N . VAL A 1 72 ? 1.731 -2.452 -11.492 1.00 98.94 72 VAL A N 1
ATOM 549 C CA . VAL A 1 72 ? 0.836 -3.097 -12.465 1.00 98.94 72 VAL A CA 1
ATOM 550 C C . VAL A 1 72 ? 1.351 -2.865 -13.881 1.00 98.94 72 VAL A C 1
ATOM 552 O O . VAL A 1 72 ? 1.679 -1.744 -14.289 1.00 98.94 72 VAL A O 1
ATOM 555 N N . GLY A 1 73 ? 1.361 -3.920 -14.686 1.00 98.50 73 GLY A N 1
ATOM 556 C CA . GLY A 1 73 ? 1.825 -3.864 -16.064 1.00 98.50 73 GLY A CA 1
ATOM 557 C C . GLY A 1 73 ? 1.430 -5.083 -16.879 1.00 98.50 73 GLY A C 1
ATOM 558 O O . GLY A 1 73 ? 0.573 -5.872 -16.478 1.00 98.50 73 GLY A O 1
ATOM 559 N N . ASN A 1 74 ? 2.062 -5.218 -18.040 1.00 98.38 74 ASN A N 1
ATOM 560 C CA . ASN A 1 74 ? 1.838 -6.336 -18.948 1.00 98.38 74 ASN A CA 1
ATOM 561 C C . ASN A 1 74 ? 3.107 -7.167 -19.078 1.00 98.38 74 ASN A C 1
ATOM 563 O O . ASN A 1 74 ? 4.192 -6.612 -19.257 1.00 98.38 74 ASN A O 1
ATOM 567 N N . VAL A 1 75 ? 2.961 -8.487 -19.046 1.00 98.56 75 VAL A N 1
ATOM 568 C CA . VAL A 1 75 ? 4.067 -9.421 -19.259 1.00 98.56 75 VAL A CA 1
ATOM 569 C C . VAL A 1 75 ? 4.614 -9.265 -20.680 1.00 98.56 75 VAL A C 1
ATOM 571 O O . VAL A 1 75 ? 3.869 -9.348 -21.658 1.00 98.56 75 VAL A O 1
ATOM 574 N N . VAL A 1 76 ? 5.920 -9.033 -20.800 1.00 97.75 76 VAL A N 1
ATOM 575 C CA . VAL A 1 76 ? 6.636 -8.866 -22.076 1.00 97.75 76 VAL A CA 1
ATOM 576 C C . VAL A 1 76 ? 7.764 -9.871 -22.276 1.00 97.75 76 VAL A C 1
ATOM 578 O O . VAL A 1 76 ? 8.279 -9.960 -23.379 1.00 97.75 76 VAL A O 1
ATOM 581 N N . ARG A 1 77 ? 8.143 -10.645 -21.259 1.00 97.81 77 ARG A N 1
ATOM 582 C CA . ARG A 1 77 ? 9.053 -11.790 -21.390 1.00 97.81 77 ARG A CA 1
ATOM 583 C C . ARG A 1 77 ? 8.658 -12.841 -20.365 1.00 97.81 77 ARG A C 1
ATOM 585 O O . ARG A 1 77 ? 8.288 -12.473 -19.255 1.00 97.81 77 ARG A O 1
ATOM 592 N N . VAL A 1 78 ? 8.735 -14.113 -20.741 1.00 98.19 78 VAL A N 1
ATOM 593 C CA . VAL A 1 78 ? 8.361 -15.251 -19.893 1.00 98.19 78 VAL A CA 1
ATOM 594 C C . VAL A 1 78 ? 9.488 -16.272 -19.914 1.00 98.19 78 VAL A C 1
ATOM 596 O O . VAL A 1 78 ? 10.009 -16.567 -20.989 1.00 98.19 78 VAL A O 1
ATOM 599 N N . GLY A 1 79 ? 9.898 -16.746 -18.741 1.00 97.62 79 GLY A N 1
ATOM 600 C CA . GLY A 1 79 ? 10.898 -17.796 -18.603 1.00 97.62 79 GLY A CA 1
ATOM 601 C C . GLY A 1 79 ? 10.320 -19.184 -18.860 1.00 97.62 79 GLY A C 1
ATOM 602 O O . GLY A 1 79 ? 9.119 -19.413 -18.734 1.00 97.62 79 GLY A O 1
ATOM 603 N N . GLU A 1 80 ? 11.185 -20.122 -19.230 1.00 97.44 80 GLU A N 1
ATOM 604 C CA . GLU A 1 80 ? 10.794 -21.452 -19.713 1.00 97.44 80 GLU A CA 1
ATOM 605 C C . GLU A 1 80 ? 10.038 -22.300 -18.678 1.00 97.44 80 GLU A C 1
ATOM 607 O O . GLU A 1 80 ? 9.228 -23.151 -19.039 1.00 97.44 80 GLU A O 1
ATOM 612 N N . LYS A 1 81 ? 10.269 -22.063 -17.381 1.00 97.81 81 LYS A N 1
ATOM 613 C CA . LYS A 1 81 ? 9.623 -22.795 -16.279 1.00 97.81 81 LYS A CA 1
ATOM 614 C C . LYS A 1 81 ? 8.352 -22.113 -15.769 1.00 97.81 81 LYS A C 1
ATOM 616 O O . LYS A 1 81 ? 7.708 -22.633 -14.855 1.00 97.81 81 LYS A O 1
ATOM 621 N N . VAL A 1 82 ? 7.961 -20.976 -16.344 1.00 97.94 82 VAL A N 1
ATOM 622 C CA . VAL A 1 82 ? 6.731 -20.264 -15.980 1.00 97.94 82 VAL A CA 1
ATOM 623 C C . VAL A 1 82 ? 5.532 -20.911 -16.670 1.00 97.94 82 VAL A C 1
ATOM 625 O O . VAL A 1 82 ? 5.460 -20.969 -17.892 1.00 97.94 82 VAL A O 1
ATOM 628 N N . LYS A 1 83 ? 4.562 -21.384 -15.879 1.00 94.25 83 LYS A N 1
ATOM 629 C CA . LYS A 1 83 ? 3.393 -22.132 -16.388 1.00 94.25 83 LYS A CA 1
ATOM 630 C C . LYS A 1 83 ? 2.070 -21.372 -16.298 1.00 94.25 83 LYS A C 1
ATOM 632 O O . LYS A 1 83 ? 1.132 -21.674 -17.024 1.00 94.25 83 LYS A O 1
ATOM 637 N N . ASN A 1 84 ? 1.968 -20.414 -15.381 1.00 92.56 84 ASN A N 1
ATOM 638 C CA . ASN A 1 84 ? 0.715 -19.758 -14.992 1.00 92.56 84 ASN A CA 1
ATOM 639 C C . ASN A 1 84 ? 0.513 -18.367 -15.619 1.00 92.56 84 ASN A C 1
ATOM 641 O O . ASN A 1 84 ? -0.562 -17.783 -15.468 1.00 92.56 84 ASN A O 1
ATOM 645 N N . LEU A 1 85 ? 1.523 -17.838 -16.314 1.00 97.69 85 LEU A N 1
ATOM 646 C CA . LEU A 1 85 ? 1.512 -16.517 -16.940 1.00 97.69 85 LEU A CA 1
ATOM 647 C C . LEU A 1 85 ? 1.976 -16.607 -18.396 1.00 97.69 85 LEU A C 1
ATOM 649 O O . LEU A 1 85 ? 2.805 -17.438 -18.753 1.00 97.69 85 LEU A O 1
ATOM 653 N N . SER A 1 86 ? 1.439 -15.735 -19.239 1.00 96.56 86 SER A N 1
ATOM 654 C CA . SER A 1 86 ? 1.716 -15.673 -20.673 1.00 96.56 86 SER A CA 1
ATOM 655 C C . SER A 1 86 ? 1.993 -14.241 -21.121 1.00 96.56 86 SER A C 1
ATOM 657 O O . SER A 1 86 ? 1.640 -13.274 -20.444 1.00 96.56 86 SER A O 1
ATOM 659 N N . LEU A 1 87 ? 2.624 -14.088 -22.289 1.00 97.12 87 LEU A N 1
ATOM 660 C CA . LEU A 1 87 ? 2.852 -12.772 -22.889 1.00 97.12 87 LEU A CA 1
ATOM 661 C C . LEU A 1 87 ? 1.536 -11.992 -23.014 1.00 97.12 87 LEU A C 1
ATOM 663 O O . LEU A 1 87 ? 0.524 -12.517 -23.467 1.00 97.12 87 LEU A O 1
ATOM 667 N N . GLY A 1 88 ? 1.570 -10.718 -22.630 1.00 96.19 88 GLY A N 1
ATOM 668 C CA . GLY A 1 88 ? 0.417 -9.823 -22.666 1.00 96.19 88 GLY A CA 1
ATOM 669 C C . GLY A 1 88 ? -0.460 -9.847 -21.414 1.00 96.19 88 GLY A C 1
ATOM 670 O O . GLY A 1 88 ? -1.202 -8.877 -21.224 1.00 96.19 88 GLY A O 1
ATOM 671 N N . ASP A 1 89 ? -0.340 -10.860 -20.542 1.00 98.25 89 ASP A N 1
ATOM 672 C CA . ASP A 1 89 ? -1.097 -10.928 -19.287 1.00 98.25 89 ASP A CA 1
ATOM 673 C C . ASP A 1 89 ? -0.918 -9.642 -18.472 1.00 98.25 89 ASP A C 1
ATOM 675 O O . ASP A 1 89 ? 0.195 -9.130 -18.315 1.00 98.25 89 ASP A O 1
ATOM 679 N N . ARG A 1 90 ? -2.027 -9.124 -17.935 1.00 98.62 90 ARG A N 1
ATOM 680 C CA . ARG A 1 90 ? -2.013 -7.977 -17.025 1.00 98.62 90 ARG A CA 1
ATOM 681 C C . ARG A 1 90 ? -1.804 -8.468 -15.600 1.00 98.62 90 ARG A C 1
ATOM 683 O O . ARG A 1 90 ? -2.696 -9.088 -15.019 1.00 98.62 90 ARG A O 1
ATOM 690 N N . VAL A 1 91 ? -0.647 -8.152 -15.041 1.00 98.88 91 VAL A N 1
ATOM 691 C CA . VAL A 1 91 ? -0.212 -8.624 -13.724 1.00 98.88 91 VAL A CA 1
ATOM 692 C C . VAL A 1 91 ? 0.174 -7.459 -12.825 1.00 98.88 91 VAL A C 1
ATOM 694 O O . VAL A 1 91 ? 0.498 -6.370 -13.309 1.00 98.88 91 VAL A O 1
ATOM 697 N N . GLY A 1 92 ? 0.137 -7.692 -11.518 1.00 98.81 92 GLY A N 1
ATOM 698 C CA . GLY A 1 92 ? 0.719 -6.809 -10.525 1.00 98.81 92 GLY A CA 1
ATOM 699 C C . GLY A 1 92 ? 1.754 -7.509 -9.659 1.00 98.81 92 GLY A C 1
ATOM 700 O O . GLY A 1 92 ? 1.712 -8.726 -9.496 1.00 98.81 92 GLY A O 1
ATOM 701 N N . VAL A 1 93 ? 2.670 -6.722 -9.100 1.00 98.81 93 VAL A N 1
ATOM 702 C CA . VAL A 1 93 ? 3.734 -7.174 -8.191 1.00 98.81 93 VAL A CA 1
ATOM 703 C C . VAL A 1 93 ? 3.708 -6.300 -6.941 1.00 98.81 93 VAL A C 1
ATOM 705 O O . VAL A 1 93 ? 3.617 -5.073 -7.044 1.00 98.81 93 VAL A O 1
ATOM 708 N N . GLY A 1 94 ? 3.733 -6.952 -5.779 1.00 98.56 94 GLY A N 1
ATOM 709 C CA . GLY A 1 94 ? 3.671 -6.314 -4.465 1.00 98.56 94 GLY A CA 1
ATOM 710 C C . GLY A 1 94 ? 5.033 -5.993 -3.865 1.00 98.56 94 GLY A C 1
ATOM 711 O O . GLY A 1 94 ? 6.014 -5.813 -4.582 1.00 98.56 94 GLY A O 1
ATOM 712 N N . ALA A 1 95 ? 5.090 -5.932 -2.533 1.00 98.38 95 ALA A N 1
ATOM 713 C CA . ALA A 1 95 ? 6.307 -5.623 -1.775 1.00 98.38 95 ALA A CA 1
ATOM 714 C C . ALA A 1 95 ? 7.338 -6.760 -1.722 1.00 98.38 95 ALA A C 1
ATOM 716 O O . ALA A 1 95 ? 8.511 -6.495 -1.457 1.00 98.38 95 ALA A O 1
ATOM 717 N N . GLN A 1 96 ? 6.915 -7.995 -1.987 1.00 98.62 96 GLN A N 1
ATOM 718 C CA . GLN A 1 96 ? 7.769 -9.174 -2.042 1.00 98.62 96 GLN A CA 1
ATOM 719 C C . GLN A 1 96 ? 7.962 -9.627 -3.489 1.00 98.62 96 GLN A C 1
ATOM 721 O O . GLN A 1 96 ? 6.995 -9.714 -4.245 1.00 98.62 96 GLN A O 1
ATOM 726 N N . ALA A 1 97 ? 9.202 -9.967 -3.837 1.00 97.50 97 ALA A N 1
ATOM 727 C CA . ALA A 1 97 ? 9.571 -10.491 -5.150 1.00 97.50 97 ALA A CA 1
ATOM 728 C C . ALA A 1 97 ? 10.152 -11.912 -5.100 1.00 97.50 97 ALA A C 1
ATOM 730 O O . ALA A 1 97 ? 10.263 -12.556 -6.140 1.00 97.50 97 ALA A O 1
ATOM 731 N N . PHE A 1 98 ? 10.529 -12.418 -3.922 1.00 98.38 98 PHE A N 1
ATOM 732 C CA . PHE A 1 98 ? 11.023 -13.787 -3.768 1.00 98.38 98 PHE A CA 1
ATOM 733 C C . PHE A 1 98 ? 10.785 -14.338 -2.359 1.00 98.38 98 PHE A C 1
ATOM 735 O O . PHE A 1 98 ? 10.750 -13.601 -1.371 1.00 98.38 98 PHE A O 1
ATOM 742 N N . SER A 1 99 ? 10.699 -15.660 -2.277 1.00 98.12 99 SER A N 1
ATOM 743 C CA . SER A 1 99 ? 10.913 -16.486 -1.091 1.00 98.12 99 SER A CA 1
ATOM 744 C C . SER A 1 99 ? 11.562 -17.790 -1.558 1.00 98.12 99 SER A C 1
ATOM 746 O O . SER A 1 99 ? 11.672 -18.046 -2.757 1.00 98.12 99 SER A O 1
ATOM 748 N N . CYS A 1 100 ? 12.003 -18.635 -0.632 1.00 97.19 100 CYS A N 1
ATOM 749 C CA . CYS A 1 100 ? 12.700 -19.857 -1.021 1.00 97.19 100 CYS A CA 1
ATOM 750 C C . CYS A 1 100 ? 11.825 -20.929 -1.676 1.00 97.19 100 CYS A C 1
ATOM 752 O O . CYS A 1 100 ? 12.385 -21.793 -2.345 1.00 97.19 100 CYS A O 1
ATOM 754 N N . LEU A 1 101 ? 10.503 -20.883 -1.453 1.00 96.56 101 LEU A N 1
ATOM 755 C CA . LEU A 1 101 ? 9.515 -21.822 -1.995 1.00 96.56 101 LEU A CA 1
ATOM 756 C C . LEU A 1 101 ? 9.886 -23.305 -1.812 1.00 96.56 101 LEU A C 1
ATOM 758 O O . LEU A 1 101 ? 9.564 -24.134 -2.658 1.00 96.56 101 LEU A O 1
ATOM 762 N N . LYS A 1 102 ? 10.599 -23.633 -0.730 1.00 96.88 102 LYS A N 1
ATOM 763 C CA . LYS A 1 102 ? 10.973 -25.012 -0.415 1.00 96.88 102 LYS A CA 1
ATOM 764 C C . LYS A 1 102 ? 9.932 -25.657 0.490 1.00 96.88 102 LYS A C 1
ATOM 766 O O . LYS A 1 102 ? 9.458 -25.009 1.422 1.00 96.88 102 LYS A O 1
ATOM 771 N N . ASP A 1 103 ? 9.681 -26.943 0.267 1.00 95.50 103 ASP A N 1
ATOM 772 C CA . ASP A 1 103 ? 8.769 -27.750 1.086 1.00 95.50 103 ASP A CA 1
ATOM 773 C C . ASP A 1 103 ? 9.263 -27.909 2.535 1.00 95.50 103 ASP A C 1
ATOM 775 O O . ASP A 1 103 ? 8.460 -28.047 3.450 1.00 95.50 103 ASP A O 1
ATOM 779 N N . ASP A 1 104 ? 10.581 -27.836 2.759 1.00 97.19 104 ASP A N 1
ATOM 780 C CA . ASP A 1 104 ? 11.216 -27.913 4.083 1.00 97.19 104 ASP A CA 1
ATOM 781 C C . ASP A 1 104 ? 11.198 -26.586 4.868 1.00 97.19 104 ASP A C 1
ATOM 783 O O . ASP A 1 104 ? 11.655 -26.525 6.008 1.00 97.19 104 ASP A O 1
ATOM 787 N N . CYS A 1 105 ? 10.693 -25.505 4.269 1.00 98.19 105 CYS A N 1
ATOM 788 C CA . CYS A 1 105 ? 10.545 -24.213 4.926 1.00 98.19 105 CYS A CA 1
ATOM 789 C C . CYS A 1 105 ? 9.154 -24.129 5.552 1.00 98.19 105 CYS A C 1
ATOM 791 O O . CYS A 1 105 ? 8.157 -24.126 4.826 1.00 98.19 105 CYS A O 1
ATOM 793 N N . GLU A 1 106 ? 9.085 -24.002 6.877 1.00 97.88 106 GLU A N 1
ATOM 794 C CA . GLU A 1 106 ? 7.825 -23.929 7.630 1.00 97.88 106 GLU A CA 1
ATOM 795 C C . GLU A 1 106 ? 6.889 -22.847 7.074 1.00 97.88 106 GLU A C 1
ATOM 797 O O . GLU A 1 106 ? 5.730 -23.117 6.767 1.00 97.88 106 GLU A O 1
ATOM 802 N N . GLU A 1 107 ? 7.399 -21.638 6.832 1.00 98.06 107 GLU A N 1
ATOM 803 C CA . GLU A 1 107 ? 6.563 -20.534 6.368 1.00 98.06 107 GLU A CA 1
ATOM 804 C C . GLU A 1 107 ? 6.124 -20.708 4.910 1.00 98.06 107 GLU A C 1
ATOM 806 O O . GLU A 1 107 ? 4.969 -20.454 4.581 1.00 98.06 107 GLU A O 1
ATOM 811 N N . CYS A 1 108 ? 7.011 -21.157 4.013 1.00 97.94 108 CYS A N 1
ATOM 812 C CA . CYS A 1 108 ? 6.637 -21.322 2.601 1.00 97.94 108 CYS A CA 1
ATOM 813 C C . CYS A 1 108 ? 5.673 -22.495 2.400 1.00 97.94 108 CYS A C 1
ATOM 815 O O . CYS A 1 108 ? 4.704 -22.354 1.658 1.00 97.94 108 CYS A O 1
ATOM 817 N N . SER A 1 109 ? 5.899 -23.624 3.077 1.00 97.19 109 SER A N 1
ATOM 818 C CA . SER A 1 109 ? 5.004 -24.787 3.010 1.00 97.19 109 SER A CA 1
ATOM 819 C C . SER A 1 109 ? 3.620 -24.491 3.602 1.00 97.19 109 SER A C 1
ATOM 821 O O . SER A 1 109 ? 2.619 -25.025 3.123 1.00 97.19 109 SER A O 1
ATOM 823 N N . ALA A 1 110 ? 3.535 -23.569 4.568 1.00 97.06 110 ALA A N 1
ATOM 824 C CA . ALA A 1 110 ? 2.277 -23.068 5.121 1.00 97.06 110 ALA A CA 1
ATOM 825 C C . ALA A 1 110 ? 1.586 -21.980 4.266 1.00 97.06 110 ALA A C 1
ATOM 827 O O . ALA A 1 110 ? 0.493 -21.533 4.622 1.00 97.06 110 ALA A O 1
ATOM 828 N N . GLY A 1 111 ? 2.179 -21.536 3.148 1.00 96.56 111 GLY A N 1
ATOM 829 C CA . GLY A 1 111 ? 1.646 -20.434 2.330 1.00 96.56 111 GLY A CA 1
ATOM 830 C C . GLY A 1 111 ? 1.744 -19.058 3.006 1.00 96.56 111 GLY A C 1
ATOM 831 O O . GLY A 1 111 ? 0.862 -18.210 2.836 1.00 96.56 111 GLY A O 1
ATOM 832 N N . LEU A 1 112 ? 2.786 -18.879 3.823 1.00 97.44 112 LEU A N 1
ATOM 833 C CA . LEU A 1 112 ? 3.155 -17.663 4.550 1.00 97.44 112 LEU A CA 1
ATOM 834 C C . LEU A 1 112 ? 4.492 -17.110 4.027 1.00 97.44 112 LEU A C 1
ATOM 836 O O . LEU A 1 112 ? 5.377 -16.725 4.792 1.00 97.44 112 LEU A O 1
ATOM 840 N N . GLU A 1 113 ? 4.663 -17.078 2.705 1.00 98.19 113 GLU A N 1
ATOM 841 C CA . GLU A 1 113 ? 5.904 -16.720 2.015 1.00 98.19 113 GLU A CA 1
ATOM 842 C C . GLU A 1 113 ? 6.475 -15.362 2.453 1.00 98.19 113 GLU A C 1
ATOM 844 O O . GLU A 1 113 ? 7.693 -15.176 2.411 1.00 98.19 113 GLU A O 1
ATOM 849 N N . GLN A 1 114 ? 5.630 -14.427 2.896 1.00 97.62 114 GLN A N 1
ATOM 850 C CA . GLN A 1 114 ? 6.026 -13.121 3.430 1.00 97.62 114 GLN A CA 1
ATOM 851 C C . GLN A 1 114 ? 6.883 -13.216 4.700 1.00 97.62 114 GLN A C 1
ATOM 853 O O . GLN A 1 114 ? 7.694 -12.327 4.954 1.00 97.62 114 GLN A O 1
ATOM 858 N N . HIS A 1 115 ? 6.728 -14.295 5.469 1.00 97.88 115 HIS A N 1
ATOM 859 C CA . HIS A 1 115 ? 7.472 -14.562 6.699 1.00 97.88 115 HIS A CA 1
ATOM 860 C C . HIS A 1 115 ? 8.694 -15.455 6.474 1.00 97.88 115 HIS A C 1
ATOM 862 O O . HIS A 1 115 ? 9.453 -15.703 7.405 1.00 97.88 115 HIS A O 1
ATOM 868 N N . CYS A 1 116 ? 8.931 -15.898 5.236 1.00 98.31 116 CYS A N 1
ATOM 869 C CA . CYS A 1 116 ? 10.117 -16.670 4.906 1.00 98.31 116 CYS A CA 1
ATOM 870 C C . CYS A 1 116 ? 11.388 -15.897 5.288 1.00 98.31 116 CYS A C 1
ATOM 872 O O . CYS A 1 116 ? 11.617 -14.774 4.838 1.00 98.31 116 CYS A O 1
ATOM 874 N N . THR A 1 117 ? 12.285 -16.545 6.026 1.00 96.75 117 THR A N 1
ATOM 875 C CA . THR A 1 117 ? 13.588 -15.975 6.420 1.00 96.75 117 THR A CA 1
ATOM 876 C C . THR A 1 117 ? 14.506 -15.646 5.235 1.00 96.75 117 THR A C 1
ATOM 878 O O . THR A 1 117 ? 15.478 -14.909 5.380 1.00 96.75 117 THR A O 1
ATOM 881 N N . ARG A 1 118 ? 14.190 -16.170 4.043 1.00 97.56 118 ARG A N 1
ATOM 882 C CA . ARG A 1 118 ? 14.877 -15.918 2.764 1.00 97.56 118 ARG A CA 1
ATOM 883 C C . ARG A 1 118 ? 14.066 -15.015 1.823 1.00 97.56 118 ARG A C 1
ATOM 885 O O . ARG A 1 118 ? 14.251 -15.074 0.608 1.00 97.56 118 ARG A O 1
ATOM 892 N N . MET A 1 119 ? 13.124 -14.238 2.359 1.00 97.50 119 MET A N 1
ATOM 893 C CA . MET A 1 119 ? 12.317 -13.292 1.590 1.00 97.50 119 MET A CA 1
ATOM 894 C C . MET A 1 119 ? 13.190 -12.196 0.959 1.00 97.50 119 MET A C 1
ATOM 896 O O . MET A 1 119 ? 14.099 -11.667 1.596 1.00 97.50 119 MET A O 1
ATOM 900 N N . VAL A 1 120 ? 12.898 -11.845 -0.297 1.00 98.44 120 VAL A N 1
ATOM 901 C CA . VAL A 1 120 ? 13.506 -10.696 -0.992 1.00 98.44 120 VAL A CA 1
ATOM 902 C C . VAL A 1 120 ? 12.398 -9.706 -1.318 1.00 98.44 120 VAL A C 1
ATOM 904 O O . VAL A 1 120 ? 11.399 -10.060 -1.959 1.00 98.44 120 VAL A O 1
ATOM 907 N N . GLY A 1 121 ? 12.581 -8.462 -0.881 1.00 98.06 121 GLY A N 1
ATOM 908 C CA . GLY A 1 121 ? 11.697 -7.362 -1.237 1.00 98.06 121 GLY A CA 1
ATOM 909 C C . GLY A 1 121 ? 11.829 -6.980 -2.710 1.00 98.06 121 GLY A C 1
ATOM 910 O O . GLY A 1 121 ? 12.821 -7.279 -3.370 1.00 98.06 121 GLY A O 1
ATOM 911 N N . THR A 1 122 ? 10.831 -6.281 -3.235 1.00 98.56 122 THR A N 1
ATOM 912 C CA . THR A 1 122 ? 10.799 -5.852 -4.646 1.00 98.56 122 THR A CA 1
ATOM 913 C C . THR A 1 122 ? 11.898 -4.850 -5.005 1.00 98.56 122 THR A C 1
ATOM 915 O O . THR A 1 122 ? 12.284 -4.737 -6.167 1.00 98.56 122 THR A O 1
ATOM 918 N N . TYR A 1 123 ? 12.456 -4.157 -4.013 1.00 98.19 123 TYR A N 1
ATOM 919 C CA . TYR A 1 123 ? 13.626 -3.300 -4.167 1.00 98.19 123 TYR A CA 1
ATOM 920 C C . TYR A 1 123 ? 14.519 -3.347 -2.918 1.00 98.19 123 TYR A C 1
ATOM 922 O O . TYR A 1 123 ? 14.100 -3.804 -1.851 1.00 98.19 123 TYR A O 1
ATOM 930 N N . ASN A 1 124 ? 15.759 -2.853 -3.049 1.00 97.31 124 ASN A N 1
ATOM 931 C CA . ASN A 1 124 ? 16.734 -2.732 -1.951 1.00 97.31 124 ASN A CA 1
ATOM 932 C C . ASN A 1 124 ? 17.002 -4.048 -1.179 1.00 97.31 124 ASN A C 1
ATOM 934 O O . ASN A 1 124 ? 17.350 -4.035 -0.003 1.00 97.31 124 ASN A O 1
ATOM 938 N N . SER A 1 125 ? 16.824 -5.195 -1.832 1.00 96.62 125 SER A N 1
ATOM 939 C CA . SER A 1 125 ? 17.039 -6.528 -1.271 1.00 96.62 125 SER A CA 1
ATOM 940 C C . SER A 1 125 ? 17.932 -7.343 -2.205 1.00 96.62 125 SER A C 1
ATOM 942 O O . SER A 1 125 ? 17.985 -7.091 -3.411 1.00 96.62 125 SER A O 1
ATOM 944 N N . LYS A 1 126 ? 18.666 -8.310 -1.654 1.00 96.75 126 LYS A N 1
ATOM 945 C CA . LYS A 1 126 ? 19.598 -9.140 -2.424 1.00 96.75 126 LYS A CA 1
ATOM 946 C C . LYS A 1 126 ? 18.957 -10.484 -2.750 1.00 96.75 126 LYS A C 1
ATOM 948 O O . LYS A 1 126 ? 18.491 -11.174 -1.848 1.00 96.75 126 LYS A O 1
ATOM 953 N N . TYR A 1 127 ? 18.955 -10.861 -4.022 1.00 97.69 127 TYR A N 1
ATOM 954 C CA . TYR A 1 127 ? 18.579 -12.206 -4.448 1.00 97.69 127 TYR A CA 1
ATOM 955 C C . TYR A 1 127 ? 19.662 -13.232 -4.066 1.00 97.69 127 TYR A C 1
ATOM 957 O O . TYR A 1 127 ? 20.813 -12.851 -3.827 1.00 97.69 127 TYR A O 1
ATOM 965 N N . PRO A 1 128 ? 19.341 -14.543 -4.059 1.00 96.19 128 PRO A N 1
ATOM 966 C CA . PRO A 1 128 ? 20.325 -15.597 -3.788 1.00 96.19 128 PRO A CA 1
ATOM 967 C C . PRO A 1 128 ? 21.530 -15.601 -4.742 1.00 96.19 128 PRO A C 1
ATOM 969 O O . PRO A 1 128 ? 22.624 -15.981 -4.341 1.00 96.19 128 PRO A O 1
ATOM 972 N N . ASP A 1 129 ? 21.348 -15.141 -5.984 1.00 95.62 129 ASP A N 1
ATOM 973 C CA . ASP A 1 129 ? 22.420 -14.991 -6.985 1.00 95.62 129 ASP A CA 1
ATOM 974 C C . ASP A 1 129 ? 23.341 -13.780 -6.721 1.00 95.62 129 ASP A C 1
ATOM 976 O O . ASP A 1 129 ? 24.284 -13.522 -7.466 1.00 95.62 129 ASP A O 1
ATOM 980 N N . GLY A 1 130 ? 23.062 -13.015 -5.665 1.00 96.81 130 GLY A N 1
ATOM 981 C CA . GLY A 1 130 ? 23.812 -11.840 -5.260 1.00 96.81 130 GLY A CA 1
ATOM 982 C C . GLY A 1 130 ? 23.425 -10.542 -5.975 1.00 96.81 130 GLY A C 1
ATOM 983 O O . GLY A 1 130 ? 23.951 -9.486 -5.615 1.00 96.81 130 GLY A O 1
ATOM 984 N N . SER A 1 131 ? 22.512 -10.587 -6.946 1.00 96.69 131 SER A N 1
ATOM 985 C CA . SER A 1 131 ? 21.983 -9.393 -7.607 1.00 96.69 131 SER A CA 1
ATOM 986 C C . SER A 1 131 ? 21.012 -8.624 -6.707 1.00 96.69 131 SER A C 1
ATOM 988 O O . SER A 1 131 ? 20.413 -9.177 -5.783 1.00 96.69 131 SER A O 1
ATOM 990 N N . TRP A 1 132 ? 20.848 -7.331 -6.979 1.00 97.12 132 TRP A N 1
ATOM 991 C CA . TRP A 1 132 ? 19.937 -6.466 -6.232 1.00 97.12 132 TRP A CA 1
ATOM 992 C C . TRP A 1 132 ? 18.585 -6.343 -6.932 1.00 97.12 132 TRP A C 1
ATOM 994 O O . TRP A 1 132 ? 18.505 -6.168 -8.148 1.00 97.12 132 TRP A O 1
ATOM 1004 N N . SER A 1 133 ? 17.513 -6.414 -6.150 1.00 97.94 133 SER A N 1
ATOM 1005 C CA . SER A 1 133 ? 16.150 -6.129 -6.597 1.00 97.94 133 SER A CA 1
ATOM 1006 C C . SER A 1 133 ? 15.964 -4.637 -6.886 1.00 97.94 133 SER A C 1
ATOM 1008 O O . SER A 1 133 ? 16.378 -3.802 -6.074 1.00 97.94 133 SER A O 1
ATOM 1010 N N . MET A 1 134 ? 15.290 -4.320 -7.993 1.00 97.81 134 MET A N 1
ATOM 1011 C CA . MET A 1 134 ? 14.989 -2.963 -8.458 1.00 97.81 134 MET A CA 1
ATOM 1012 C C . MET A 1 134 ? 13.485 -2.843 -8.723 1.00 97.81 134 MET A C 1
ATOM 1014 O O . MET A 1 134 ? 12.897 -3.729 -9.342 1.00 97.81 134 MET A O 1
ATOM 1018 N N . GLY A 1 135 ? 12.885 -1.762 -8.231 1.00 97.69 135 GLY A N 1
ATOM 1019 C CA . GLY A 1 135 ? 11.444 -1.568 -8.134 1.00 97.69 135 GLY A CA 1
ATOM 1020 C C . GLY A 1 135 ? 10.768 -0.938 -9.352 1.00 97.69 135 GLY A C 1
ATOM 1021 O O . GLY A 1 135 ? 11.267 -0.950 -10.474 1.00 97.69 135 GLY A O 1
ATOM 1022 N N . GLY A 1 136 ? 9.565 -0.425 -9.103 1.00 98.06 136 GLY A N 1
ATOM 1023 C CA . GLY A 1 136 ? 8.558 -0.083 -10.096 1.00 98.06 136 GLY A CA 1
ATOM 1024 C C . GLY A 1 136 ? 8.539 1.356 -10.601 1.00 98.06 136 GLY A C 1
ATOM 1025 O O . GLY A 1 136 ? 7.722 1.669 -11.468 1.00 98.06 136 GLY A O 1
ATOM 1026 N N . TYR A 1 137 ? 9.402 2.250 -10.112 1.00 98.50 137 TYR A N 1
ATOM 1027 C CA . TYR A 1 137 ? 9.543 3.604 -10.675 1.00 98.50 137 TYR A CA 1
ATOM 1028 C C . TYR A 1 137 ? 10.372 3.582 -11.967 1.00 98.50 137 TYR A C 1
ATOM 1030 O O . TYR A 1 137 ? 11.309 4.361 -12.145 1.00 98.50 137 TYR A O 1
ATOM 1038 N N . ALA A 1 138 ? 10.026 2.663 -12.863 1.00 98.38 138 ALA A N 1
ATOM 1039 C CA . ALA A 1 138 ? 10.789 2.275 -14.036 1.00 98.38 138 ALA A CA 1
ATOM 1040 C C . ALA A 1 138 ? 9.873 1.991 -15.237 1.00 98.38 138 ALA A C 1
ATOM 1042 O O . ALA A 1 138 ? 8.643 2.006 -15.137 1.00 98.38 138 ALA A O 1
ATOM 1043 N N . ASP A 1 139 ? 10.479 1.749 -16.395 1.00 97.56 139 ASP A N 1
ATOM 1044 C CA . ASP A 1 139 ? 9.803 1.289 -17.609 1.00 97.56 139 ASP A CA 1
ATOM 1045 C C . ASP A 1 139 ? 9.463 -0.214 -17.570 1.00 97.56 139 ASP A C 1
ATOM 1047 O O . ASP A 1 139 ? 8.404 -0.623 -18.064 1.00 97.56 139 ASP A O 1
ATOM 1051 N N . TYR A 1 140 ? 10.321 -1.022 -16.944 1.00 98.56 140 TYR A N 1
ATOM 1052 C CA . TYR A 1 140 ? 10.152 -2.461 -16.758 1.00 98.56 140 TYR A CA 1
ATOM 1053 C C . TYR A 1 140 ? 10.561 -2.910 -15.350 1.00 98.56 140 TYR A C 1
ATOM 1055 O O . TYR A 1 140 ? 11.373 -2.272 -14.685 1.00 98.56 140 TYR A O 1
ATOM 1063 N N . VAL A 1 141 ? 10.031 -4.056 -14.919 1.00 98.50 141 VAL A N 1
ATOM 1064 C CA . VAL A 1 141 ? 10.512 -4.798 -13.743 1.00 98.50 141 VAL A CA 1
ATOM 1065 C C . VAL A 1 141 ? 10.691 -6.272 -14.099 1.00 98.50 141 VAL A C 1
ATOM 1067 O O . VAL A 1 141 ? 9.920 -6.815 -14.895 1.00 98.50 141 VAL A O 1
ATOM 1070 N N . ARG A 1 142 ? 11.704 -6.908 -13.502 1.00 98.44 142 ARG A N 1
ATOM 1071 C CA . ARG A 1 142 ? 11.975 -8.346 -13.596 1.00 98.44 142 ARG A CA 1
ATOM 1072 C C . ARG A 1 142 ? 11.728 -9.000 -12.248 1.00 98.44 142 ARG A C 1
ATOM 1074 O O . ARG A 1 142 ? 12.372 -8.611 -11.274 1.00 98.44 142 ARG A O 1
ATOM 1081 N N . VAL A 1 143 ? 10.849 -9.996 -12.205 1.00 98.00 143 VAL A N 1
ATOM 1082 C CA . VAL A 1 143 ? 10.572 -10.773 -10.989 1.00 98.00 143 VAL A CA 1
ATOM 1083 C C . VAL A 1 143 ? 10.300 -12.244 -11.306 1.00 98.00 143 VAL A C 1
ATOM 1085 O O . VAL A 1 143 ? 9.795 -12.542 -12.391 1.00 98.00 143 VAL A O 1
ATOM 1088 N N . PRO A 1 144 ? 10.545 -13.155 -10.352 1.00 98.12 144 PRO A N 1
ATOM 1089 C CA . PRO A 1 144 ? 10.009 -14.508 -10.393 1.00 98.12 144 PRO A CA 1
ATOM 1090 C C . PRO A 1 144 ? 8.481 -14.506 -10.545 1.00 98.12 144 PRO A C 1
ATOM 1092 O O . PRO A 1 144 ? 7.764 -13.833 -9.801 1.00 98.12 144 PRO A O 1
ATOM 1095 N N . ALA A 1 145 ? 7.968 -15.301 -11.485 1.00 98.44 145 ALA A N 1
ATOM 1096 C CA . ALA A 1 145 ? 6.557 -15.332 -11.874 1.00 98.44 145 ALA A CA 1
ATOM 1097 C C . ALA A 1 145 ? 5.587 -15.642 -10.723 1.00 98.44 145 ALA A C 1
ATOM 1099 O O . ALA A 1 145 ? 4.440 -15.204 -10.753 1.00 98.44 145 ALA A O 1
ATOM 1100 N N . HIS A 1 146 ? 6.042 -16.379 -9.705 1.00 98.19 146 HIS A N 1
ATOM 1101 C CA . HIS A 1 146 ? 5.245 -16.727 -8.527 1.00 98.19 146 HIS A CA 1
ATOM 1102 C C . HIS A 1 146 ? 4.726 -15.489 -7.768 1.00 98.19 146 HIS A C 1
ATOM 1104 O O . HIS A 1 146 ? 3.634 -15.523 -7.212 1.00 98.19 146 HIS A O 1
ATOM 1110 N N . PHE A 1 147 ? 5.469 -14.377 -7.796 1.00 98.56 147 PHE A N 1
ATOM 1111 C CA . PHE A 1 147 ? 5.119 -13.135 -7.091 1.00 98.56 147 PHE A CA 1
ATOM 1112 C C . PHE A 1 147 ? 4.373 -12.123 -7.973 1.00 98.56 147 PHE A C 1
ATOM 1114 O O . PHE A 1 147 ? 4.101 -10.998 -7.547 1.00 98.56 147 PHE A O 1
ATOM 1121 N N . ALA A 1 148 ? 4.022 -12.514 -9.201 1.00 98.62 148 ALA A N 1
ATOM 1122 C CA . ALA A 1 148 ? 3.227 -11.710 -10.113 1.00 98.62 148 ALA A CA 1
ATOM 1123 C C . ALA A 1 148 ? 1.791 -12.242 -10.192 1.00 98.62 148 ALA A C 1
ATOM 1125 O O . ALA A 1 148 ? 1.531 -13.353 -10.652 1.00 98.62 148 ALA A O 1
ATOM 1126 N N . ILE A 1 149 ? 0.839 -11.418 -9.762 1.00 98.62 149 ILE A N 1
ATOM 1127 C CA . ILE A 1 149 ? -0.565 -11.803 -9.602 1.00 98.62 149 ILE A CA 1
ATOM 1128 C C . ILE A 1 149 ? -1.383 -11.238 -10.758 1.00 98.62 149 ILE A C 1
ATOM 1130 O O . ILE A 1 149 ? -1.300 -10.045 -11.053 1.00 98.62 149 ILE A O 1
ATOM 1134 N N . LYS A 1 150 ? -2.203 -12.063 -11.420 1.00 98.56 150 LYS A N 1
ATOM 1135 C CA . LYS A 1 150 ? -3.104 -11.576 -12.477 1.00 98.56 150 LYS A CA 1
ATOM 1136 C C . LYS A 1 150 ? -4.109 -10.576 -11.903 1.00 98.56 150 LYS A C 1
ATOM 1138 O O . LYS A 1 150 ? -4.784 -10.860 -10.917 1.00 98.56 150 LYS A O 1
ATOM 1143 N N . ILE A 1 151 ? -4.250 -9.422 -12.556 1.00 98.62 151 ILE A N 1
ATOM 1144 C CA . ILE A 1 151 ? -5.205 -8.388 -12.141 1.00 98.62 151 ILE A CA 1
ATOM 1145 C C . ILE A 1 151 ? -6.590 -8.711 -12.716 1.00 98.62 151 ILE A C 1
ATOM 1147 O O . ILE A 1 151 ? -6.740 -8.687 -13.945 1.00 98.62 151 ILE A O 1
ATOM 1151 N N . PRO A 1 152 ? -7.624 -8.939 -11.879 1.00 97.75 152 PRO A N 1
ATOM 1152 C CA . PRO A 1 152 ? -8.980 -9.224 -12.346 1.00 97.75 152 PRO A CA 1
ATOM 1153 C C . PRO A 1 152 ? -9.485 -8.183 -13.351 1.00 97.75 152 PRO A C 1
ATOM 1155 O O . PRO A 1 152 ? -9.258 -6.986 -13.177 1.00 97.75 152 PRO A O 1
ATOM 1158 N N . ALA A 1 153 ? -10.203 -8.617 -14.392 1.00 91.25 153 ALA A N 1
ATOM 1159 C CA . ALA A 1 153 ? -10.688 -7.726 -15.454 1.00 91.25 153 ALA A CA 1
ATOM 1160 C C . ALA A 1 153 ? -11.550 -6.562 -14.920 1.00 91.25 153 ALA A C 1
ATOM 1162 O O . ALA A 1 153 ? -11.448 -5.443 -15.417 1.00 91.25 153 ALA A O 1
ATOM 1163 N N . GLY A 1 154 ? -12.337 -6.812 -13.864 1.00 90.25 154 GLY A N 1
ATOM 1164 C CA . GLY A 1 154 ? -13.188 -5.814 -13.206 1.00 90.25 154 GLY A CA 1
ATOM 1165 C C . GLY A 1 154 ? -12.449 -4.769 -12.356 1.00 90.25 154 GLY A C 1
ATOM 1166 O O . GLY A 1 154 ? -13.079 -3.810 -11.917 1.00 90.25 154 GLY A O 1
ATOM 1167 N N . LEU A 1 155 ? -11.138 -4.921 -12.131 1.00 95.75 155 LEU A N 1
ATOM 1168 C CA . LEU A 1 155 ? -10.312 -3.928 -11.442 1.00 95.75 155 LEU A CA 1
ATOM 1169 C C . LEU A 1 155 ? -9.490 -3.121 -12.447 1.00 95.75 155 LEU A C 1
ATOM 1171 O O . LEU A 1 155 ? -8.829 -3.668 -13.339 1.00 95.75 155 LEU A O 1
ATOM 1175 N N . LYS A 1 156 ? -9.527 -1.795 -12.295 1.00 97.81 156 LYS A N 1
ATOM 1176 C CA . LYS A 1 156 ? -8.676 -0.887 -13.065 1.00 97.81 156 LYS A CA 1
ATOM 1177 C C . LYS A 1 156 ? -7.242 -0.959 -12.551 1.00 97.81 156 LYS A C 1
ATOM 1179 O O . LYS A 1 156 ? -7.014 -1.211 -11.371 1.00 97.81 156 LYS A O 1
ATOM 1184 N N . SER A 1 157 ? -6.273 -0.701 -13.424 1.00 98.38 157 SER A N 1
ATOM 1185 C CA . SER A 1 157 ? -4.857 -0.754 -13.051 1.00 98.38 157 SER A CA 1
ATOM 1186 C C . SER A 1 157 ? -4.497 0.294 -11.996 1.00 98.38 157 SER A C 1
ATOM 1188 O O . SER A 1 157 ? -3.733 -0.014 -11.086 1.00 98.38 157 SER A O 1
ATOM 1190 N N . GLU A 1 158 ? -5.075 1.500 -12.072 1.00 97.81 158 GLU A N 1
ATOM 1191 C CA . GLU A 1 158 ? -4.861 2.531 -11.050 1.00 97.81 158 GLU A CA 1
ATOM 1192 C C . GLU A 1 158 ? -5.453 2.171 -9.681 1.00 97.81 158 GLU A C 1
ATOM 1194 O O . GLU A 1 158 ? -4.932 2.621 -8.666 1.00 97.81 158 GLU A O 1
ATOM 1199 N N . ASP A 1 159 ? -6.492 1.334 -9.645 1.00 98.19 159 ASP A N 1
ATOM 1200 C CA . ASP A 1 159 ? -7.106 0.864 -8.402 1.00 98.19 159 ASP A CA 1
ATOM 1201 C C . ASP A 1 159 ? -6.317 -0.322 -7.823 1.00 98.19 159 ASP A C 1
ATOM 1203 O O . ASP A 1 159 ? -6.106 -0.412 -6.615 1.00 98.19 159 ASP A O 1
ATOM 1207 N N . ALA A 1 160 ? -5.851 -1.226 -8.691 1.00 98.69 160 ALA A N 1
ATOM 1208 C CA . ALA A 1 160 ? -5.144 -2.440 -8.298 1.00 98.69 160 ALA A CA 1
ATOM 1209 C C . ALA A 1 160 ? -3.706 -2.181 -7.823 1.00 98.69 160 ALA A C 1
ATOM 1211 O O . ALA A 1 160 ? -3.262 -2.837 -6.886 1.00 98.69 160 ALA A O 1
ATOM 1212 N N . ALA A 1 161 ? -2.985 -1.226 -8.423 1.00 98.75 161 ALA A N 1
ATOM 1213 C CA . ALA A 1 161 ? -1.592 -0.934 -8.067 1.00 98.75 161 ALA A CA 1
ATOM 1214 C C . ALA A 1 161 ? -1.411 -0.683 -6.554 1.00 98.75 161 ALA A C 1
ATOM 1216 O O . ALA A 1 161 ? -0.676 -1.438 -5.917 1.00 98.75 161 ALA A O 1
ATOM 1217 N N . PRO A 1 162 ? -2.156 0.248 -5.926 1.00 98.69 162 PRO A N 1
ATOM 1218 C CA . PRO A 1 162 ? -2.137 0.440 -4.477 1.00 98.69 162 PRO A CA 1
ATOM 1219 C C . PRO A 1 162 ? -2.479 -0.793 -3.632 1.00 98.69 162 PRO A C 1
ATOM 1221 O O . PRO A 1 162 ? -2.051 -0.897 -2.482 1.00 98.69 162 PRO A O 1
ATOM 1224 N N . MET A 1 163 ? -3.272 -1.723 -4.169 1.00 98.69 163 MET A N 1
ATOM 1225 C CA . MET A 1 163 ? -3.657 -2.927 -3.437 1.00 98.69 163 MET A CA 1
ATOM 1226 C C . MET A 1 163 ? -2.498 -3.917 -3.300 1.00 98.69 163 MET A C 1
ATOM 1228 O O . MET A 1 163 ? -2.437 -4.617 -2.294 1.00 98.69 163 MET A O 1
ATOM 1232 N N . MET A 1 164 ? -1.552 -3.923 -4.245 1.00 98.81 164 MET A N 1
ATOM 1233 C CA . MET A 1 164 ? -0.416 -4.855 -4.259 1.00 98.81 164 MET A CA 1
ATOM 1234 C C . MET A 1 164 ? 0.500 -4.747 -3.025 1.00 98.81 164 MET A C 1
ATOM 1236 O O . MET A 1 164 ? 1.234 -5.686 -2.731 1.00 98.81 164 MET A O 1
ATOM 1240 N N . CYS A 1 165 ? 0.440 -3.639 -2.281 1.00 98.62 165 CYS A N 1
ATOM 1241 C CA . CYS A 1 165 ? 1.060 -3.504 -0.962 1.00 98.62 165 CYS A CA 1
ATOM 1242 C C . CYS A 1 165 ? 0.065 -2.913 0.043 1.00 98.62 165 CYS A C 1
ATOM 1244 O O . CYS A 1 165 ? -0.481 -3.638 0.869 1.00 98.62 165 CYS A O 1
ATOM 1246 N N . GLY A 1 166 ? -0.242 -1.614 -0.049 1.00 98.12 166 GLY A N 1
ATOM 1247 C CA . GLY A 1 166 ? -1.078 -0.928 0.945 1.00 98.12 166 GLY A CA 1
ATOM 1248 C C . GLY A 1 166 ? -2.439 -1.586 1.214 1.00 98.12 166 GLY A C 1
ATOM 1249 O O . GLY A 1 166 ? -2.878 -1.615 2.363 1.00 98.12 166 GLY A O 1
ATOM 1250 N N . GLY A 1 167 ? -3.091 -2.133 0.183 1.00 98.50 167 GLY A N 1
ATOM 1251 C CA . GLY A 1 167 ? -4.349 -2.867 0.345 1.00 98.50 167 GLY A CA 1
ATOM 1252 C C . GLY A 1 167 ? -4.175 -4.193 1.084 1.00 98.50 167 GLY A C 1
ATOM 1253 O O . GLY A 1 167 ? -4.873 -4.428 2.071 1.00 98.50 167 GLY A O 1
ATOM 1254 N N . ILE A 1 168 ? -3.230 -5.037 0.656 1.00 98.75 168 ILE A N 1
ATOM 1255 C CA . ILE A 1 168 ? -3.034 -6.352 1.278 1.00 98.75 168 ILE A CA 1
ATOM 1256 C C . ILE A 1 168 ? -2.550 -6.241 2.726 1.00 98.75 168 ILE A C 1
ATOM 1258 O O . ILE A 1 168 ? -3.031 -6.982 3.582 1.00 98.75 168 ILE A O 1
ATOM 1262 N N . THR A 1 169 ? -1.702 -5.252 3.022 1.00 98.75 169 THR A N 1
ATOM 1263 C CA . THR A 1 169 ? -1.189 -4.967 4.371 1.00 98.75 169 THR A CA 1
ATOM 1264 C C . THR A 1 169 ? -2.298 -4.702 5.388 1.00 98.75 169 THR A C 1
ATOM 1266 O O . THR A 1 169 ? -2.101 -4.924 6.576 1.00 98.75 169 THR A O 1
ATOM 1269 N N . VAL A 1 170 ? -3.476 -4.234 4.961 1.00 98.62 170 VAL A N 1
ATOM 1270 C CA . VAL A 1 170 ? -4.628 -4.075 5.865 1.00 98.62 170 VAL A CA 1
ATOM 1271 C C . VAL A 1 170 ? -5.678 -5.167 5.690 1.00 98.62 170 VAL A C 1
ATOM 1273 O O . VAL A 1 170 ? -6.336 -5.521 6.664 1.00 98.62 170 VAL A O 1
ATOM 1276 N N . TYR A 1 171 ? -5.831 -5.735 4.491 1.00 98.81 171 TYR A N 1
ATOM 1277 C CA . TYR A 1 171 ? -6.776 -6.824 4.252 1.00 98.81 171 TYR A CA 1
ATOM 1278 C C . TYR A 1 171 ? -6.404 -8.092 5.030 1.00 98.81 171 TYR A C 1
ATOM 1280 O O . TYR A 1 171 ? -7.267 -8.658 5.702 1.00 98.81 171 TYR A O 1
ATOM 1288 N N . SER A 1 172 ? -5.131 -8.503 4.984 1.00 98.56 172 SER A N 1
ATOM 1289 C CA . SER A 1 172 ? -4.649 -9.710 5.667 1.00 98.56 172 SER A CA 1
ATOM 1290 C C . SER A 1 172 ? -4.921 -9.670 7.180 1.00 98.56 172 SER A C 1
ATOM 1292 O O . SER A 1 172 ? -5.632 -10.549 7.674 1.00 98.56 172 SER A O 1
ATOM 1294 N N . PRO A 1 173 ? -4.515 -8.634 7.946 1.00 98.50 173 PRO A N 1
ATOM 1295 C CA . PRO A 1 173 ? -4.801 -8.605 9.379 1.00 98.50 173 PRO A CA 1
ATOM 1296 C C . PRO A 1 173 ? -6.280 -8.413 9.710 1.00 98.50 173 PRO A C 1
ATOM 1298 O O . PRO A 1 173 ? -6.718 -8.924 10.739 1.00 98.50 173 PRO A O 1
ATOM 1301 N N . LEU A 1 174 ? -7.067 -7.727 8.871 1.00 98.81 174 LEU A N 1
ATOM 1302 C CA . LEU A 1 174 ? -8.522 -7.678 9.051 1.00 98.81 174 LEU A CA 1
ATOM 1303 C C . LEU A 1 174 ? -9.111 -9.090 8.983 1.00 98.81 174 LEU A C 1
ATOM 1305 O O . LEU A 1 174 ? -9.800 -9.514 9.911 1.00 98.81 174 LEU A O 1
ATOM 1309 N N . LYS A 1 175 ? -8.802 -9.831 7.917 1.00 98.06 175 LYS A N 1
ATOM 1310 C CA . LYS A 1 175 ? -9.290 -11.195 7.708 1.00 98.06 175 LYS A CA 1
ATOM 1311 C C . LYS A 1 175 ? -8.796 -12.146 8.804 1.00 98.06 175 LYS A C 1
ATOM 1313 O O . LYS A 1 175 ? -9.607 -12.823 9.432 1.00 98.06 175 LYS A O 1
ATOM 1318 N N . ASN A 1 176 ? -7.495 -12.151 9.085 1.00 97.50 176 ASN A N 1
ATOM 1319 C CA . ASN A 1 176 ? -6.860 -13.099 10.007 1.00 97.50 176 ASN A CA 1
ATOM 1320 C C . ASN A 1 176 ? -7.245 -12.864 11.476 1.00 97.50 176 ASN A C 1
ATOM 1322 O O . ASN A 1 176 ? -7.157 -13.777 12.289 1.00 97.50 176 ASN A O 1
ATOM 1326 N N . ASN A 1 177 ? -7.744 -11.669 11.813 1.00 98.31 177 ASN A N 1
ATOM 1327 C CA . ASN A 1 177 ? -8.297 -11.359 13.136 1.00 98.31 177 ASN A CA 1
ATOM 1328 C C . ASN A 1 177 ? -9.837 -11.344 13.150 1.00 98.31 177 ASN A C 1
ATOM 1330 O O . ASN A 1 177 ? -10.460 -10.817 14.075 1.00 98.31 177 ASN A O 1
ATOM 1334 N N . GLY A 1 178 ? -10.458 -11.945 12.132 1.00 97.38 178 GLY A N 1
ATOM 1335 C CA . GLY A 1 178 ? -11.881 -12.256 12.103 1.00 97.38 178 GLY A CA 1
ATOM 1336 C C . GLY A 1 178 ? -12.804 -11.074 11.826 1.00 97.38 178 GLY A C 1
ATOM 1337 O O . GLY A 1 178 ? -13.968 -11.155 12.208 1.00 97.38 178 GLY A O 1
ATOM 1338 N N . ALA A 1 179 ? -12.328 -9.988 11.202 1.00 98.56 179 ALA A N 1
ATOM 1339 C CA . ALA A 1 179 ? -13.187 -8.884 10.775 1.00 98.56 179 ALA A CA 1
ATOM 1340 C C . ALA A 1 179 ? -14.295 -9.385 9.831 1.00 98.56 179 ALA A C 1
ATOM 1342 O O . ALA A 1 179 ? -14.036 -10.103 8.866 1.00 98.56 179 ALA A O 1
ATOM 1343 N N . GLY A 1 180 ? -15.536 -8.990 10.110 1.00 98.12 180 GLY A N 1
ATOM 1344 C CA . GLY A 1 180 ? -16.724 -9.465 9.408 1.00 98.12 180 GLY A CA 1
ATOM 1345 C C . GLY A 1 180 ? -18.008 -9.161 10.186 1.00 98.12 180 GLY A C 1
ATOM 1346 O O . GLY A 1 180 ? -17.965 -8.384 11.147 1.00 98.12 180 GLY A O 1
ATOM 1347 N N . PRO A 1 181 ? -19.150 -9.763 9.807 1.00 98.38 181 PRO A N 1
ATOM 1348 C CA . PRO A 1 181 ? -20.433 -9.549 10.475 1.00 98.38 181 PRO A CA 1
ATOM 1349 C C . PRO A 1 181 ? -20.347 -9.695 11.999 1.00 98.38 181 PRO A C 1
ATOM 1351 O O . PRO A 1 181 ? -19.745 -10.633 12.515 1.00 98.38 181 PRO A O 1
ATOM 1354 N N . GLY A 1 182 ? -20.929 -8.735 12.723 1.00 97.56 182 GLY A N 1
ATOM 1355 C CA . GLY A 1 182 ? -20.914 -8.696 14.191 1.00 97.56 182 GLY A CA 1
ATOM 1356 C C . GLY A 1 182 ? -19.610 -8.197 14.828 1.00 97.56 182 GLY A C 1
ATOM 1357 O O . GLY A 1 182 ? -19.552 -8.074 16.048 1.00 97.56 182 GLY A O 1
ATOM 1358 N N . LYS A 1 183 ? -18.562 -7.898 14.045 1.00 98.38 183 LYS A N 1
ATOM 1359 C CA . LYS A 1 183 ? -17.325 -7.299 14.572 1.00 98.38 183 LYS A CA 1
ATOM 1360 C C . LYS A 1 183 ? -17.327 -5.781 14.519 1.00 98.38 183 LYS A C 1
ATOM 1362 O O . LYS A 1 183 ? -17.821 -5.165 13.573 1.00 98.38 183 LYS A O 1
ATOM 1367 N N . ARG A 1 184 ? -16.671 -5.186 15.512 1.00 98.81 184 ARG A N 1
ATOM 1368 C CA . ARG A 1 184 ? -16.472 -3.744 15.675 1.00 98.81 184 ARG A CA 1
ATOM 1369 C C . ARG A 1 184 ? -14.992 -3.433 15.516 1.00 98.81 184 ARG A C 1
ATOM 1371 O O . ARG A 1 184 ? -14.179 -3.821 16.354 1.00 98.81 184 ARG A O 1
ATOM 1378 N N . VAL A 1 185 ? -14.639 -2.749 14.436 1.00 98.88 185 VAL A N 1
ATOM 1379 C CA . VAL A 1 185 ? -13.248 -2.517 14.038 1.00 98.88 185 VAL A CA 1
ATOM 1380 C C . VAL A 1 185 ? -12.905 -1.036 14.127 1.00 98.88 185 VAL A C 1
ATOM 1382 O O . VAL A 1 185 ? -13.646 -0.193 13.625 1.00 98.88 185 VAL A O 1
ATOM 1385 N N . GLY A 1 186 ? -11.769 -0.716 14.745 1.00 98.88 186 GLY A N 1
ATOM 1386 C CA . GLY A 1 186 ? -11.157 0.610 14.705 1.00 98.88 186 GLY A CA 1
ATOM 1387 C C . GLY A 1 186 ? -9.977 0.658 13.744 1.00 98.88 186 GLY A C 1
ATOM 1388 O O . GLY A 1 186 ? -9.146 -0.246 13.735 1.00 98.88 186 GLY A O 1
ATOM 1389 N N . ILE A 1 187 ? -9.874 1.730 12.966 1.00 98.88 187 ILE A N 1
ATOM 1390 C CA . ILE A 1 187 ? -8.745 1.982 12.069 1.00 98.88 187 ILE A CA 1
ATOM 1391 C C . ILE A 1 187 ? -8.023 3.240 12.545 1.00 98.88 187 ILE A C 1
ATOM 1393 O O . ILE A 1 187 ? -8.547 4.348 12.408 1.00 98.88 187 ILE A O 1
ATOM 1397 N N . VAL A 1 188 ? -6.829 3.079 13.118 1.00 98.56 188 VAL A N 1
ATOM 1398 C CA . VAL A 1 188 ? -6.015 4.199 13.609 1.00 98.56 188 VAL A CA 1
ATOM 1399 C C . VAL A 1 188 ? -5.138 4.731 12.483 1.00 98.56 188 VAL A C 1
ATOM 1401 O O . VAL A 1 188 ? -4.260 4.034 11.981 1.00 98.56 188 VAL A O 1
ATOM 1404 N N . GLY A 1 189 ? -5.366 5.996 12.129 1.00 96.69 189 GLY A N 1
ATOM 1405 C CA . GLY A 1 189 ? -4.646 6.722 11.091 1.00 96.69 189 GLY A CA 1
ATOM 1406 C C . GLY A 1 189 ? -5.328 6.670 9.733 1.00 96.69 189 GLY A C 1
ATOM 1407 O O . GLY A 1 189 ? -5.016 5.829 8.903 1.00 96.69 189 GLY A O 1
ATOM 1408 N N . LEU A 1 190 ? -6.200 7.635 9.437 1.00 96.94 190 LEU A N 1
ATOM 1409 C CA . LEU A 1 190 ? -6.865 7.716 8.131 1.00 96.94 190 LEU A CA 1
ATOM 1410 C C . LEU A 1 190 ? -5.938 8.290 7.035 1.00 96.94 190 LEU A C 1
ATOM 1412 O O . LEU A 1 190 ? -6.066 9.444 6.621 1.00 96.94 190 LEU A O 1
ATOM 1416 N N . GLY A 1 191 ? -4.944 7.502 6.624 1.00 95.31 191 GLY A N 1
ATOM 1417 C CA . GLY A 1 191 ? -3.975 7.796 5.561 1.00 95.31 191 GLY A CA 1
ATOM 1418 C C . GLY A 1 191 ? -4.014 6.769 4.424 1.00 95.31 191 GLY A C 1
ATOM 1419 O O . GLY A 1 191 ? -5.053 6.165 4.159 1.00 95.31 191 GLY A O 1
ATOM 1420 N N . GLY A 1 192 ? -2.875 6.549 3.760 1.00 95.94 192 GLY A N 1
ATOM 1421 C CA . GLY A 1 192 ? -2.765 5.615 2.633 1.00 95.94 192 GLY A CA 1
ATOM 1422 C C . GLY A 1 192 ? -3.135 4.166 2.973 1.00 95.94 192 GLY A C 1
ATOM 1423 O O . GLY A 1 192 ? -3.791 3.521 2.171 1.00 95.94 192 GLY A O 1
ATOM 1424 N N . LEU A 1 193 ? -2.815 3.658 4.164 1.00 98.00 193 LEU A N 1
ATOM 1425 C CA . LEU A 1 193 ? -3.288 2.334 4.605 1.00 98.00 193 LEU A CA 1
ATOM 1426 C C . LEU A 1 193 ? -4.672 2.426 5.260 1.00 98.00 193 LEU A C 1
ATOM 1428 O O . LEU A 1 193 ? -5.563 1.644 4.941 1.00 98.00 193 LEU A O 1
ATOM 1432 N N . GLY A 1 194 ? -4.895 3.410 6.135 1.00 98.06 194 GLY A N 1
ATOM 1433 C CA . GLY A 1 194 ? -6.154 3.502 6.878 1.00 98.06 194 GLY A CA 1
ATOM 1434 C C . GLY A 1 194 ? -7.398 3.660 6.005 1.00 98.06 194 GLY A C 1
ATOM 1435 O O . GLY A 1 194 ? -8.443 3.116 6.351 1.00 98.06 194 GLY A O 1
ATOM 1436 N N . HIS A 1 195 ? -7.307 4.332 4.852 1.00 98.44 195 HIS A N 1
ATOM 1437 C CA . HIS A 1 195 ? -8.452 4.413 3.937 1.00 98.44 195 HIS A CA 1
ATOM 1438 C C . HIS A 1 195 ? -8.837 3.031 3.378 1.00 98.44 195 HIS A C 1
ATOM 1440 O O . HIS A 1 195 ? -10.019 2.701 3.330 1.00 98.44 195 HIS A O 1
ATOM 1446 N N . PHE A 1 196 ? -7.856 2.178 3.055 1.00 98.75 196 PHE A N 1
ATOM 1447 C CA . PHE A 1 196 ? -8.115 0.780 2.715 1.00 98.75 196 PHE A CA 1
ATOM 1448 C C . PHE A 1 196 ? -8.697 0.018 3.904 1.00 98.75 196 PHE A C 1
ATOM 1450 O O . PHE A 1 196 ? -9.621 -0.765 3.716 1.00 98.75 196 PHE A O 1
ATOM 1457 N N . GLY A 1 197 ? -8.209 0.275 5.122 1.00 98.75 197 GLY A N 1
ATOM 1458 C CA . GLY A 1 197 ? -8.735 -0.344 6.338 1.00 98.75 197 GLY A CA 1
ATOM 1459 C C . GLY A 1 197 ? -10.237 -0.103 6.509 1.00 98.75 197 GLY A C 1
ATOM 1460 O O . GLY A 1 197 ? -10.983 -1.045 6.765 1.00 98.75 197 GLY A O 1
ATOM 1461 N N . VAL A 1 198 ? -10.700 1.133 6.288 1.00 98.88 198 VAL A N 1
ATOM 1462 C CA . VAL A 1 198 ? -12.133 1.478 6.333 1.00 98.88 198 VAL A CA 1
ATOM 1463 C C . VAL A 1 198 ? -12.900 0.798 5.196 1.00 98.88 198 VAL A C 1
ATOM 1465 O O . VAL A 1 198 ? -13.912 0.144 5.453 1.00 98.88 198 VAL A O 1
ATOM 1468 N N . LEU A 1 199 ? -12.405 0.901 3.957 1.00 98.88 199 LEU A N 1
ATOM 1469 C CA . LEU A 1 199 ? -13.050 0.316 2.777 1.00 98.88 199 LEU A CA 1
ATOM 1470 C C . LEU A 1 199 ? -13.213 -1.208 2.902 1.00 98.88 199 LEU A C 1
ATOM 1472 O O . LEU A 1 199 ? -14.294 -1.740 2.642 1.00 98.88 199 LEU A O 1
ATOM 1476 N N . PHE A 1 200 ? -12.167 -1.916 3.332 1.00 98.88 200 PHE A N 1
ATOM 1477 C CA . PHE A 1 200 ? -12.212 -3.365 3.506 1.00 98.88 200 PHE A CA 1
ATOM 1478 C C . PHE A 1 200 ? -13.039 -3.779 4.718 1.00 98.88 200 PHE A C 1
ATOM 1480 O O . PHE A 1 200 ? -13.849 -4.691 4.579 1.00 98.88 200 PHE A O 1
ATOM 1487 N N . ALA A 1 201 ? -12.926 -3.104 5.867 1.00 98.81 201 ALA A N 1
ATOM 1488 C CA . ALA A 1 201 ? -13.774 -3.408 7.023 1.00 98.81 201 ALA A CA 1
ATOM 1489 C C . ALA A 1 201 ? -15.266 -3.248 6.681 1.00 98.81 201 ALA A C 1
ATOM 1491 O O . ALA A 1 201 ? -16.086 -4.097 7.040 1.00 98.81 201 ALA A O 1
ATOM 1492 N N . LYS A 1 202 ? -15.622 -2.214 5.905 1.00 98.81 202 LYS A N 1
ATOM 1493 C CA . LYS A 1 202 ? -16.984 -2.042 5.390 1.00 98.81 202 LYS A CA 1
ATOM 1494 C C . LYS A 1 202 ? -17.380 -3.165 4.430 1.00 98.81 202 LYS A C 1
ATOM 1496 O O . LYS A 1 202 ? -18.463 -3.728 4.574 1.00 98.81 202 LYS A O 1
ATOM 1501 N N . ALA A 1 203 ? -16.522 -3.510 3.470 1.00 98.69 203 ALA A N 1
ATOM 1502 C CA . ALA A 1 203 ? -16.799 -4.548 2.474 1.00 98.69 203 ALA A CA 1
ATOM 1503 C C . ALA A 1 203 ? -16.898 -5.966 3.070 1.00 98.69 203 ALA A C 1
ATOM 1505 O O . ALA A 1 203 ? -17.644 -6.800 2.548 1.00 98.69 203 ALA A O 1
ATOM 1506 N N . LEU A 1 204 ? -16.170 -6.230 4.160 1.00 98.69 204 LEU A N 1
ATOM 1507 C CA . LEU A 1 204 ? -16.245 -7.457 4.960 1.00 98.69 204 LEU A CA 1
ATOM 1508 C C . LEU A 1 204 ? -17.528 -7.531 5.802 1.00 98.69 204 LEU A C 1
ATOM 1510 O O . LEU A 1 204 ? -17.884 -8.608 6.267 1.00 98.69 204 LEU A O 1
ATOM 1514 N N . GLY A 1 205 ? -18.258 -6.422 5.952 1.00 98.44 205 GLY A N 1
ATOM 1515 C CA . GLY A 1 205 ? -19.546 -6.392 6.642 1.00 98.44 205 GLY A CA 1
ATOM 1516 C C . GLY A 1 205 ? -19.444 -6.215 8.156 1.00 98.44 205 GLY A C 1
ATOM 1517 O O . GLY A 1 205 ? -20.337 -6.669 8.863 1.00 98.44 205 GLY A O 1
ATOM 1518 N N . CYS A 1 206 ? -18.385 -5.572 8.660 1.00 98.75 206 CYS A N 1
ATOM 1519 C CA . CYS A 1 206 ? -18.278 -5.229 10.080 1.00 98.75 206 CYS A CA 1
ATOM 1520 C C . CYS A 1 206 ? -19.502 -4.435 10.571 1.00 98.75 206 CYS A C 1
ATOM 1522 O O . CYS A 1 206 ? -19.956 -3.509 9.896 1.00 98.75 206 CYS A O 1
ATOM 1524 N N . GLU A 1 207 ? -20.000 -4.778 11.765 1.00 98.06 207 GLU A N 1
ATOM 1525 C CA . GLU A 1 207 ? -21.128 -4.105 12.435 1.00 98.06 207 GLU A CA 1
ATOM 1526 C C . GLU A 1 207 ? -20.808 -2.625 12.666 1.00 98.06 207 GLU A C 1
ATOM 1528 O O . GLU A 1 207 ? -21.625 -1.746 12.394 1.00 98.06 207 GLU A O 1
ATOM 1533 N N . LYS A 1 208 ? -19.588 -2.353 13.143 1.00 98.56 208 LYS A N 1
ATOM 1534 C CA . LYS A 1 208 ? -19.096 -1.002 13.411 1.00 98.56 208 LYS A CA 1
ATOM 1535 C C . LYS A 1 208 ? -17.712 -0.819 12.800 1.00 98.56 208 LYS A C 1
ATOM 1537 O O . LYS A 1 208 ? -16.824 -1.639 13.025 1.00 98.56 208 LYS A O 1
ATOM 1542 N N . VAL A 1 209 ? -17.519 0.275 12.071 1.00 98.88 209 VAL A N 1
ATOM 1543 C CA . VAL A 1 209 ? -16.227 0.693 11.511 1.00 98.88 209 VAL A CA 1
ATOM 1544 C C . VAL A 1 209 ? -15.921 2.096 12.018 1.00 98.88 209 VAL A C 1
ATOM 1546 O O . VAL A 1 209 ? -16.594 3.055 11.646 1.00 98.88 209 VAL A O 1
ATOM 1549 N N . VAL A 1 210 ? -14.925 2.216 12.891 1.00 98.88 210 VAL A N 1
ATOM 1550 C CA . VAL A 1 210 ? -14.547 3.479 13.531 1.00 98.88 210 VAL A CA 1
ATOM 1551 C C . VAL A 1 210 ? -13.247 3.981 12.926 1.00 98.88 210 VAL A C 1
ATOM 1553 O O . VAL A 1 210 ? -12.199 3.360 13.096 1.00 98.88 210 VAL A O 1
ATOM 1556 N N . ALA A 1 211 ? -13.293 5.115 12.233 1.00 98.75 211 ALA A N 1
ATOM 1557 C CA . ALA A 1 211 ? -12.077 5.791 11.802 1.00 98.75 211 ALA A CA 1
ATOM 1558 C C . ALA A 1 211 ? -11.522 6.628 12.961 1.00 98.75 211 ALA A C 1
ATOM 1560 O O . ALA A 1 211 ? -12.239 7.414 13.574 1.00 98.75 211 ALA A O 1
ATOM 1561 N N . ILE A 1 212 ? -10.241 6.460 13.275 1.00 98.56 212 ILE A N 1
ATOM 1562 C CA . ILE A 1 212 ? -9.588 7.135 14.397 1.00 98.56 212 ILE A CA 1
ATOM 1563 C C . ILE A 1 212 ? -8.448 7.979 13.830 1.00 98.56 212 ILE A C 1
ATOM 1565 O O . ILE A 1 212 ? -7.512 7.466 13.216 1.00 98.56 212 ILE A O 1
ATOM 1569 N N . SER A 1 213 ? -8.517 9.294 14.006 1.00 96.75 213 SER A N 1
ATOM 1570 C CA . SER A 1 213 ? -7.456 10.220 13.602 1.00 96.75 213 SER A CA 1
ATOM 1571 C C . SER A 1 213 ? -7.273 11.318 14.642 1.00 96.75 213 SER A C 1
ATOM 1573 O O . SER A 1 213 ? -8.011 11.382 15.616 1.00 96.75 213 SER A O 1
ATOM 1575 N N . ARG A 1 214 ? -6.289 12.199 14.441 1.00 94.56 214 ARG A N 1
ATOM 1576 C CA . ARG A 1 214 ? -6.036 13.312 15.368 1.00 94.56 214 ARG A CA 1
ATOM 1577 C C . ARG A 1 214 ? -7.147 14.361 15.289 1.00 94.56 214 ARG A C 1
ATOM 1579 O O . ARG A 1 214 ? -7.797 14.642 16.287 1.00 94.56 214 ARG A O 1
ATOM 1586 N N . LYS A 1 215 ? -7.391 14.879 14.083 1.00 95.31 215 LYS A N 1
ATOM 1587 C CA . LYS A 1 215 ? -8.302 16.002 13.816 1.00 95.31 215 LYS A CA 1
ATOM 1588 C C . LYS A 1 215 ? -9.579 15.565 13.097 1.00 95.31 215 LYS A C 1
ATOM 1590 O O . LYS A 1 215 ? -9.607 14.494 12.486 1.00 95.31 215 LYS A O 1
ATOM 1595 N N . ARG A 1 216 ? -10.618 16.408 13.094 1.00 96.69 216 ARG A N 1
ATOM 1596 C CA . ARG A 1 216 ? -11.901 16.152 12.394 1.00 96.69 216 ARG A CA 1
ATOM 1597 C C . ARG A 1 216 ? -11.897 16.424 10.883 1.00 96.69 216 ARG A C 1
ATOM 1599 O O . ARG A 1 216 ? -12.881 16.152 10.204 1.00 96.69 216 ARG A O 1
ATOM 1606 N N . ASN A 1 217 ? -10.787 16.882 10.306 1.00 94.44 217 ASN A N 1
ATOM 1607 C CA . ASN A 1 217 ? -10.690 17.276 8.890 1.00 94.44 217 ASN A CA 1
ATOM 1608 C C . ASN A 1 217 ? -10.865 16.141 7.850 1.00 94.44 217 ASN A C 1
ATOM 1610 O O . ASN A 1 217 ? -10.804 16.399 6.645 1.00 94.44 217 ASN A O 1
ATOM 1614 N N . LYS A 1 218 ? -11.051 14.890 8.291 1.00 96.56 218 LYS A N 1
ATOM 1615 C CA . LYS A 1 218 ? -11.315 13.725 7.430 1.00 96.56 218 LYS A CA 1
ATOM 1616 C C . LYS A 1 218 ? -12.606 12.977 7.791 1.00 96.56 218 LYS A C 1
ATOM 1618 O O . LYS A 1 218 ? -12.796 11.856 7.333 1.00 96.56 218 LYS A O 1
ATOM 1623 N N . VAL A 1 219 ? -13.489 13.576 8.597 1.00 97.94 219 VAL A N 1
ATOM 1624 C CA . VAL A 1 219 ? -14.768 12.955 8.994 1.00 97.94 219 VAL A CA 1
ATOM 1625 C C . VAL A 1 219 ? -15.630 12.624 7.774 1.00 97.94 219 VAL A C 1
ATOM 1627 O O . VAL A 1 219 ? -16.114 11.502 7.661 1.00 97.94 219 VAL A O 1
ATOM 1630 N N . GLU A 1 220 ? -15.792 13.568 6.847 1.00 98.31 220 GLU A N 1
ATOM 1631 C CA . GLU A 1 220 ? -16.657 13.368 5.675 1.00 98.31 220 GLU A CA 1
ATOM 1632 C C . GLU A 1 220 ? -16.104 12.306 4.721 1.00 98.31 220 GLU A C 1
ATOM 1634 O O . GLU A 1 220 ? -16.848 11.453 4.245 1.00 98.31 220 GLU A O 1
ATOM 1639 N N . ASP A 1 221 ? -14.786 12.261 4.534 1.00 98.25 221 ASP A N 1
ATOM 1640 C CA . ASP A 1 221 ? -14.145 11.185 3.782 1.00 98.25 221 ASP A CA 1
ATOM 1641 C C . ASP A 1 221 ? -14.332 9.824 4.451 1.00 98.25 221 ASP A C 1
ATOM 1643 O O . ASP A 1 221 ? -14.666 8.852 3.779 1.00 98.25 221 ASP A O 1
ATOM 1647 N N . ALA A 1 222 ? -14.144 9.746 5.772 1.00 98.50 222 ALA A N 1
ATOM 1648 C CA . ALA A 1 222 ? -14.332 8.506 6.515 1.00 98.50 222 ALA A CA 1
ATOM 1649 C C . ALA A 1 222 ? -15.757 7.969 6.334 1.00 98.50 222 ALA A C 1
ATOM 1651 O O . ALA A 1 222 ? -15.938 6.789 6.031 1.00 98.50 222 ALA A O 1
ATOM 1652 N N . LYS A 1 223 ? -16.763 8.844 6.465 1.00 98.44 223 LYS A N 1
ATOM 1653 C CA . LYS A 1 223 ? -18.172 8.506 6.230 1.00 98.44 223 LYS A CA 1
ATOM 1654 C C . LYS A 1 223 ? -18.406 8.049 4.791 1.00 98.44 223 LYS A C 1
ATOM 1656 O O . LYS A 1 223 ? -19.030 7.013 4.586 1.00 98.44 223 LYS A O 1
ATOM 1661 N N . ALA A 1 224 ? -17.863 8.766 3.805 1.00 98.38 224 ALA A N 1
ATOM 1662 C CA . ALA A 1 224 ? -17.985 8.411 2.390 1.00 98.38 224 ALA A CA 1
ATOM 1663 C C . ALA A 1 224 ? -17.346 7.048 2.058 1.00 98.38 224 ALA A C 1
ATOM 1665 O O . ALA A 1 224 ? -17.826 6.339 1.177 1.00 98.38 224 ALA A O 1
ATOM 1666 N N . MET A 1 225 ? -16.297 6.649 2.784 1.00 98.12 225 MET A N 1
ATOM 1667 C CA . MET A 1 225 ? -15.681 5.318 2.688 1.00 98.12 225 MET A CA 1
ATOM 1668 C C . MET A 1 225 ? -16.466 4.223 3.428 1.00 98.12 225 MET A C 1
ATOM 1670 O O . MET A 1 225 ? -16.171 3.040 3.262 1.00 98.12 225 MET A O 1
ATOM 1674 N N . GLY A 1 226 ? -17.461 4.597 4.235 1.00 98.00 226 GLY A N 1
ATOM 1675 C CA . GLY A 1 226 ? -18.318 3.674 4.971 1.00 98.00 226 GLY A CA 1
ATOM 1676 C C . GLY A 1 226 ? -17.973 3.500 6.449 1.00 98.00 226 GLY A C 1
ATOM 1677 O O . GLY A 1 226 ? -18.467 2.549 7.059 1.00 98.00 226 GLY A O 1
ATOM 1678 N N . ALA A 1 227 ? -17.165 4.387 7.041 1.00 98.75 227 ALA A N 1
ATOM 1679 C CA . ALA A 1 227 ? -17.030 4.445 8.494 1.00 98.75 227 ALA A CA 1
ATOM 1680 C C . ALA A 1 227 ? -18.382 4.804 9.128 1.00 98.75 227 ALA A C 1
ATOM 1682 O O . ALA A 1 227 ? -19.061 5.739 8.704 1.00 98.75 227 ALA A O 1
ATOM 1683 N N . THR A 1 228 ? -18.766 4.060 10.161 1.00 98.62 228 THR A N 1
ATOM 1684 C CA . THR A 1 228 ? -20.003 4.277 10.922 1.00 98.62 228 THR A CA 1
ATOM 1685 C C . THR A 1 228 ? -19.813 5.277 12.060 1.00 98.62 228 THR A C 1
ATOM 1687 O O . THR A 1 228 ? -20.789 5.761 12.618 1.00 98.62 228 THR A O 1
ATOM 1690 N N . ASP A 1 229 ? -18.564 5.532 12.456 1.00 98.38 229 ASP A N 1
ATOM 1691 C CA . ASP A 1 229 ? -18.207 6.415 13.566 1.00 98.38 229 ASP A CA 1
ATOM 1692 C C . ASP A 1 229 ? -16.803 7.011 13.345 1.00 98.38 229 ASP A C 1
ATOM 1694 O O . ASP A 1 229 ? -16.008 6.481 12.558 1.00 98.38 229 ASP A O 1
ATOM 1698 N N . TYR A 1 230 ? -16.489 8.104 14.042 1.00 98.62 230 TYR A N 1
ATOM 1699 C CA . TYR A 1 230 ? -15.208 8.799 13.928 1.00 98.62 230 TYR A CA 1
ATOM 1700 C C . TYR A 1 230 ? -14.725 9.344 15.272 1.00 98.62 230 TYR A C 1
ATOM 1702 O O . TYR A 1 230 ? -15.441 10.083 15.945 1.00 98.62 230 TYR A O 1
ATOM 1710 N N . ILE A 1 231 ? -13.463 9.074 15.606 1.00 98.62 231 ILE A N 1
ATOM 1711 C CA . ILE A 1 231 ? -12.798 9.599 16.803 1.00 98.62 231 ILE A CA 1
ATOM 1712 C C . ILE A 1 231 ? -11.693 10.578 16.390 1.00 98.62 231 ILE A C 1
ATOM 1714 O O . ILE A 1 231 ? -10.807 10.228 15.607 1.00 98.62 231 ILE A O 1
ATOM 1718 N N . ALA A 1 232 ? -11.735 11.793 16.947 1.00 97.75 232 ALA A N 1
ATOM 1719 C CA . ALA A 1 232 ? -10.725 12.839 16.778 1.00 97.75 232 ALA A CA 1
ATOM 1720 C C . ALA A 1 232 ? -9.910 13.006 18.071 1.00 97.75 232 ALA A C 1
ATOM 1722 O O . ALA A 1 232 ? -10.293 13.752 18.969 1.00 97.75 232 ALA A O 1
ATOM 1723 N N . THR A 1 233 ? -8.794 12.287 18.183 1.00 96.62 233 THR A N 1
ATOM 1724 C CA . THR A 1 233 ? -8.063 12.108 19.449 1.00 96.62 233 THR A CA 1
ATOM 1725 C C . THR A 1 233 ? -7.424 13.380 20.003 1.00 96.62 233 THR A C 1
ATOM 1727 O O . THR A 1 233 ? -7.094 13.402 21.181 1.00 96.62 233 THR A O 1
ATOM 1730 N N . SER A 1 234 ? -7.200 14.415 19.182 1.00 94.94 234 SER A N 1
ATOM 1731 C CA . SER A 1 234 ? -6.654 15.702 19.644 1.00 94.94 234 SER A CA 1
ATOM 1732 C C . SER A 1 234 ? -7.723 16.765 19.902 1.00 94.94 234 SER A C 1
ATOM 1734 O O . SER A 1 234 ? -7.376 17.890 20.233 1.00 94.94 234 SER A O 1
ATOM 1736 N N . GLU A 1 235 ? -9.000 16.451 19.673 1.00 96.19 235 GLU A N 1
ATOM 1737 C CA . GLU A 1 235 ? -10.120 17.401 19.797 1.00 96.19 235 GLU A CA 1
ATOM 1738 C C . GLU A 1 235 ? -11.198 16.929 20.788 1.00 96.19 235 GLU A C 1
ATOM 1740 O O . GLU A 1 235 ? -12.100 17.686 21.130 1.00 96.19 235 GLU A O 1
ATOM 1745 N N . ASP A 1 236 ? -11.125 15.682 21.245 1.00 93.75 236 ASP A N 1
ATOM 1746 C CA . ASP A 1 236 ? -11.943 15.142 22.327 1.00 93.75 236 ASP A CA 1
ATOM 1747 C C . ASP A 1 236 ? -10.992 14.518 23.340 1.00 93.75 236 ASP A C 1
ATOM 1749 O O . ASP A 1 236 ? -10.392 13.500 23.035 1.00 93.75 236 ASP A O 1
ATOM 1753 N N . GLU A 1 237 ? -10.837 15.101 24.527 1.00 93.12 237 GLU A N 1
ATOM 1754 C CA . GLU A 1 237 ? -9.957 14.573 25.583 1.00 93.12 237 GLU A CA 1
ATOM 1755 C C . GLU A 1 237 ? -10.523 13.313 26.255 1.00 93.12 237 GLU A C 1
ATOM 1757 O O . GLU A 1 237 ? -9.791 12.504 26.826 1.00 93.12 237 GLU A O 1
ATOM 1762 N N . LYS A 1 238 ? -11.845 13.118 26.190 1.00 96.50 238 LYS A N 1
ATOM 1763 C CA . LYS A 1 238 ? -12.552 12.028 26.873 1.00 96.50 238 LYS A CA 1
ATOM 1764 C C . LYS A 1 238 ? -12.793 10.828 25.959 1.00 96.50 238 LYS A C 1
ATOM 1766 O O . LYS A 1 238 ? -13.346 9.832 26.430 1.00 96.50 238 LYS A O 1
ATOM 1771 N N . TRP A 1 239 ? -12.329 10.860 24.708 1.00 97.56 239 TRP A N 1
ATOM 1772 C CA . TRP A 1 239 ? -12.553 9.813 23.705 1.00 97.56 239 TRP A CA 1
ATOM 1773 C C . TRP A 1 239 ? -12.262 8.397 24.221 1.00 97.56 239 TRP A C 1
ATOM 1775 O O . TRP A 1 239 ? -13.094 7.499 24.101 1.00 97.56 239 TRP A O 1
ATOM 1785 N N . ALA A 1 240 ? -11.109 8.190 24.863 1.00 96.75 240 ALA A N 1
ATOM 1786 C CA . ALA A 1 240 ? -10.688 6.872 25.334 1.00 96.75 240 ALA A CA 1
ATOM 1787 C C . ALA A 1 240 ? -11.603 6.339 26.448 1.00 96.75 240 ALA A C 1
ATOM 1789 O O . ALA A 1 240 ? -11.812 5.132 26.571 1.00 96.75 240 ALA A O 1
ATOM 1790 N N . ARG A 1 241 ? -12.168 7.243 27.260 1.00 96.56 241 ARG A N 1
ATOM 1791 C CA . ARG A 1 241 ? -13.160 6.916 28.290 1.00 96.56 241 ARG A CA 1
ATOM 1792 C C . ARG A 1 241 ? -14.524 6.636 27.664 1.00 96.56 241 ARG A C 1
ATOM 1794 O O . ARG A 1 241 ? -15.108 5.604 27.979 1.00 96.56 241 ARG A O 1
ATOM 1801 N N . ASN A 1 242 ? -14.992 7.511 26.778 1.00 97.31 242 ASN A N 1
ATOM 1802 C CA . ASN A 1 242 ? -16.317 7.441 26.156 1.00 97.31 242 ASN A CA 1
ATOM 1803 C C . ASN A 1 242 ? -16.472 6.220 25.238 1.00 97.31 242 ASN A C 1
ATOM 1805 O O . ASN A 1 242 ? -17.542 5.626 25.164 1.00 97.31 242 ASN A O 1
ATOM 1809 N N . HIS A 1 243 ? -15.387 5.811 24.581 1.00 97.94 243 HIS A N 1
ATOM 1810 C CA . HIS A 1 243 ? -15.350 4.663 23.674 1.00 97.94 243 HIS A CA 1
ATOM 1811 C C . HIS A 1 243 ? -14.644 3.442 24.289 1.00 97.94 243 HIS A C 1
ATOM 1813 O O . HIS A 1 243 ? -14.244 2.520 23.574 1.00 97.94 243 HIS A O 1
ATOM 1819 N N . SER A 1 244 ? -14.479 3.410 25.613 1.00 97.25 244 SER A N 1
ATOM 1820 C CA . SER A 1 244 ? -13.863 2.287 26.322 1.00 97.25 244 SER A CA 1
ATOM 1821 C C . SER A 1 244 ? -14.625 0.987 26.057 1.00 97.25 244 SER A C 1
ATOM 1823 O O . SER A 1 244 ? -15.851 0.961 26.137 1.00 97.25 244 SER A O 1
ATOM 1825 N N . ARG A 1 245 ? -13.903 -0.111 25.796 1.00 97.00 245 ARG A N 1
ATOM 1826 C CA . ARG A 1 245 ? -14.496 -1.437 25.524 1.00 97.00 245 ARG A CA 1
ATOM 1827 C C . ARG A 1 245 ? -15.555 -1.411 24.405 1.00 97.00 245 ARG A C 1
ATOM 1829 O O . ARG A 1 245 ? -16.604 -2.041 24.526 1.00 97.00 245 ARG A O 1
ATOM 1836 N N . SER A 1 246 ? -15.285 -0.705 23.310 1.00 98.25 246 SER A N 1
ATOM 1837 C CA . SER A 1 246 ? -16.206 -0.594 22.170 1.00 98.25 246 SER A CA 1
ATOM 1838 C C . SER A 1 246 ? -15.783 -1.385 20.928 1.00 98.25 246 SER A C 1
ATOM 1840 O O . SER A 1 246 ? -16.632 -1.631 20.072 1.00 98.25 246 SER A O 1
ATOM 1842 N N . LEU A 1 247 ? -14.518 -1.812 20.836 1.00 98.75 247 LEU A N 1
ATOM 1843 C CA . LEU A 1 247 ? -13.942 -2.434 19.637 1.00 98.75 247 LEU A CA 1
ATOM 1844 C C . LEU A 1 247 ? -13.416 -3.849 19.901 1.00 98.75 247 LEU A C 1
ATOM 1846 O O . LEU A 1 247 ? -12.814 -4.103 20.942 1.00 98.75 247 LEU A O 1
ATOM 1850 N N . ASP A 1 248 ? -13.601 -4.755 18.945 1.00 98.69 248 ASP A N 1
ATOM 1851 C CA . ASP A 1 248 ? -13.046 -6.115 18.975 1.00 98.69 248 ASP A CA 1
ATOM 1852 C C . ASP A 1 248 ? -11.632 -6.160 18.377 1.00 98.69 248 ASP A C 1
ATOM 1854 O O . ASP A 1 248 ? -10.773 -6.914 18.835 1.00 98.69 248 ASP A O 1
ATOM 1858 N N . LEU A 1 249 ? -11.388 -5.329 17.363 1.00 98.88 249 LEU A N 1
ATOM 1859 C CA . LEU A 1 249 ? -10.142 -5.277 16.606 1.00 98.88 249 LEU A CA 1
ATOM 1860 C C . LEU A 1 249 ? -9.755 -3.826 16.329 1.00 98.88 249 LEU A C 1
ATOM 1862 O O . LEU A 1 249 ? -10.593 -3.013 15.939 1.00 98.88 249 LEU A O 1
ATOM 1866 N N . ILE A 1 250 ? -8.475 -3.513 16.480 1.00 98.88 250 ILE A N 1
ATOM 1867 C CA . ILE A 1 250 ? -7.879 -2.264 16.018 1.00 98.88 250 ILE A CA 1
ATOM 1868 C C . ILE A 1 250 ? -6.770 -2.590 15.025 1.00 98.88 250 ILE A C 1
ATOM 1870 O O . ILE A 1 250 ? -5.864 -3.350 15.352 1.00 98.88 250 ILE A O 1
ATOM 1874 N N . ILE A 1 251 ? -6.820 -1.978 13.842 1.00 98.81 251 ILE A N 1
ATOM 1875 C CA . ILE A 1 251 ? -5.703 -1.950 12.894 1.00 98.81 251 ILE A CA 1
ATOM 1876 C C . ILE A 1 251 ? -5.026 -0.585 13.001 1.00 98.81 251 ILE A C 1
ATOM 1878 O O . ILE A 1 251 ? -5.657 0.449 12.762 1.00 98.81 251 ILE A O 1
ATOM 1882 N N . SER A 1 252 ? -3.746 -0.577 13.364 1.00 98.19 252 SER A N 1
ATOM 1883 C CA . SER A 1 252 ? -2.957 0.641 13.524 1.00 98.19 252 SER A CA 1
ATOM 1884 C C . SER A 1 252 ? -2.018 0.855 12.351 1.00 98.19 252 SER A C 1
ATOM 1886 O O . SER A 1 252 ? -1.059 0.109 12.153 1.00 98.19 252 SER A O 1
ATOM 1888 N N . THR A 1 253 ? -2.279 1.911 11.580 1.00 96.69 253 THR A N 1
ATOM 1889 C CA . THR A 1 253 ? -1.474 2.288 10.410 1.00 96.69 253 THR A CA 1
ATOM 1890 C C . THR A 1 253 ? -0.531 3.454 10.702 1.00 96.69 253 THR A C 1
ATOM 1892 O O . THR A 1 253 ? -0.044 4.103 9.777 1.00 96.69 253 THR A O 1
ATOM 1895 N N . VAL A 1 254 ? -0.315 3.764 11.979 1.00 91.50 254 VAL A N 1
ATOM 1896 C CA . VAL A 1 254 ? 0.582 4.819 12.462 1.00 91.50 254 VAL A CA 1
ATOM 1897 C C . VAL A 1 254 ? 1.552 4.217 13.464 1.00 91.50 254 VAL A C 1
ATOM 1899 O O . VAL A 1 254 ? 1.197 3.284 14.176 1.00 91.50 254 VAL A O 1
ATOM 1902 N N . SER A 1 255 ? 2.754 4.769 13.550 1.00 85.00 255 SER A N 1
ATOM 1903 C CA . SER A 1 255 ? 3.591 4.637 14.740 1.00 85.00 255 SER A CA 1
ATOM 1904 C C . SER A 1 255 ? 4.247 5.986 15.003 1.00 85.00 255 SER A C 1
ATOM 1906 O O . SER A 1 255 ? 4.467 6.775 14.084 1.00 85.00 255 SER A O 1
ATOM 1908 N N . SER A 1 256 ? 4.451 6.287 16.270 1.00 86.50 256 SER A N 1
ATOM 1909 C CA . SER A 1 256 ? 5.161 7.459 16.763 1.00 86.50 256 SER A CA 1
ATOM 1910 C C . SER A 1 256 ? 5.444 7.198 18.241 1.00 86.50 256 SER A C 1
ATOM 1912 O O . SER A 1 256 ? 4.591 6.588 18.895 1.00 86.50 256 SER A O 1
ATOM 1914 N N . PRO A 1 257 ? 6.566 7.686 18.794 1.00 86.25 257 PRO A N 1
ATOM 1915 C CA . PRO A 1 257 ? 6.825 7.604 20.229 1.00 86.25 257 PRO A CA 1
ATOM 1916 C C . PRO A 1 257 ? 5.712 8.244 21.071 1.00 86.25 257 PRO A C 1
ATOM 1918 O O . PRO A 1 257 ? 5.469 7.815 22.195 1.00 86.25 257 PRO A O 1
ATOM 1921 N N . ASP A 1 258 ? 4.996 9.216 20.496 1.00 88.12 258 ASP A N 1
ATOM 1922 C CA . ASP A 1 258 ? 3.960 10.003 21.168 1.00 88.12 258 ASP A CA 1
ATOM 1923 C C . ASP A 1 258 ? 2.536 9.490 20.899 1.00 88.12 258 ASP A C 1
ATOM 1925 O O . ASP A 1 258 ? 1.552 10.107 21.321 1.00 88.12 258 ASP A O 1
ATOM 1929 N N . MET A 1 259 ? 2.368 8.388 20.153 1.00 91.31 259 MET A N 1
ATOM 1930 C CA . MET A 1 259 ? 1.024 7.861 19.913 1.00 91.31 259 MET A CA 1
ATOM 1931 C C . MET A 1 259 ? 0.412 7.373 21.241 1.00 91.31 259 MET A C 1
ATOM 1933 O O . MET A 1 259 ? 1.083 6.680 22.003 1.00 91.31 259 MET A O 1
ATOM 1937 N N . PRO A 1 260 ? -0.867 7.662 21.542 1.00 94.06 260 PRO A N 1
ATOM 1938 C CA . PRO A 1 260 ? -1.467 7.324 22.833 1.00 94.06 260 PRO A CA 1
ATOM 1939 C C . PRO A 1 260 ? -1.872 5.838 22.893 1.00 94.06 260 PRO A C 1
ATOM 1941 O O . PRO A 1 260 ? -3.057 5.499 22.953 1.00 94.06 260 PRO A O 1
ATOM 1944 N N . LEU A 1 261 ? -0.883 4.937 22.857 1.00 95.19 261 LEU A N 1
ATOM 1945 C CA . LEU A 1 261 ? -1.075 3.491 22.709 1.00 95.19 261 LEU A CA 1
ATOM 1946 C C . LEU A 1 261 ? -1.954 2.900 23.817 1.00 95.19 261 LEU A C 1
ATOM 1948 O O . LEU A 1 261 ? -2.913 2.196 23.509 1.00 95.19 261 LEU A O 1
ATOM 1952 N N . GLU A 1 262 ? -1.727 3.250 25.085 1.00 94.12 262 GLU A N 1
ATOM 1953 C CA . GLU A 1 262 ? -2.587 2.791 26.188 1.00 94.12 262 GLU A CA 1
ATOM 1954 C C . GLU A 1 262 ? -4.051 3.223 26.028 1.00 94.12 262 GLU A C 1
ATOM 1956 O O . GLU A 1 262 ? -4.978 2.467 26.333 1.00 94.12 262 GLU A O 1
ATOM 1961 N N . SER A 1 263 ? -4.282 4.420 25.486 1.00 95.94 263 SER A N 1
ATOM 1962 C CA . SER A 1 263 ? -5.636 4.903 25.221 1.00 95.94 263 SER A CA 1
ATOM 1963 C C . SER A 1 263 ? -6.294 4.139 24.070 1.00 95.94 263 SER A C 1
ATOM 1965 O O . SER A 1 263 ? -7.488 3.848 24.142 1.00 95.94 263 SER A O 1
ATOM 1967 N N . TYR A 1 264 ? -5.537 3.735 23.042 1.00 97.00 264 TYR A N 1
ATOM 1968 C CA . TYR A 1 264 ? -6.053 2.825 22.013 1.00 97.00 264 TYR A CA 1
ATOM 1969 C C . TYR A 1 264 ? -6.381 1.453 22.596 1.00 97.00 264 TYR A C 1
ATOM 1971 O O . TYR A 1 264 ? -7.463 0.924 22.334 1.00 97.00 264 TYR A O 1
ATOM 1979 N N . LEU A 1 265 ? -5.512 0.908 23.453 1.00 96.88 265 LEU A N 1
ATOM 1980 C CA . LEU A 1 265 ? -5.786 -0.347 24.149 1.00 96.88 265 LEU A CA 1
ATOM 1981 C C . LEU A 1 265 ? -7.056 -0.242 24.987 1.00 96.88 265 LEU A C 1
ATOM 1983 O O . LEU A 1 265 ? -7.821 -1.201 25.019 1.00 96.88 265 LEU A O 1
ATOM 1987 N N . ARG A 1 266 ? -7.351 0.907 25.613 1.00 96.19 266 ARG A N 1
ATOM 1988 C CA . ARG A 1 266 ? -8.590 1.141 26.377 1.00 96.19 266 ARG A CA 1
ATOM 1989 C C . ARG A 1 266 ? -9.863 0.948 25.544 1.00 96.19 266 ARG A C 1
ATOM 1991 O O . ARG A 1 266 ? -10.839 0.414 26.080 1.00 96.19 266 ARG A O 1
ATOM 1998 N N . LEU A 1 267 ? -9.839 1.280 24.252 1.00 98.25 267 LEU A N 1
ATOM 1999 C CA . LEU A 1 267 ? -10.976 1.078 23.346 1.00 98.25 267 LEU A CA 1
ATOM 2000 C C . LEU A 1 267 ? -11.338 -0.397 23.147 1.00 98.25 267 LEU A C 1
ATOM 2002 O O . LEU A 1 267 ? -12.500 -0.710 22.884 1.00 98.25 267 LEU A O 1
ATOM 2006 N N . LEU A 1 268 ? -10.367 -1.304 23.279 1.00 98.44 268 LEU A N 1
ATOM 2007 C CA . LEU A 1 268 ? -10.592 -2.731 23.073 1.00 98.44 268 LEU A CA 1
ATOM 2008 C C . LEU A 1 268 ? -11.513 -3.327 24.139 1.00 98.44 268 LEU A C 1
ATOM 2010 O O . LEU A 1 268 ? -11.407 -3.022 25.335 1.00 98.44 268 LEU A O 1
ATOM 2014 N N . ARG A 1 269 ? -12.401 -4.215 23.700 1.00 97.56 269 ARG A N 1
ATOM 2015 C CA . ARG A 1 269 ? -13.190 -5.114 24.546 1.00 97.56 269 ARG A CA 1
ATOM 2016 C C . ARG A 1 269 ? -12.298 -6.174 25.195 1.00 97.56 269 ARG A C 1
ATOM 2018 O O . ARG A 1 269 ? -11.119 -6.296 24.872 1.00 97.56 269 ARG A O 1
ATOM 2025 N N . THR A 1 270 ? -12.870 -6.934 26.130 1.00 97.25 270 THR A N 1
ATOM 2026 C CA . THR A 1 270 ? -12.198 -8.116 26.689 1.00 97.25 270 THR A CA 1
ATOM 2027 C C . THR A 1 270 ? -11.834 -9.077 25.553 1.00 97.25 270 THR A C 1
ATOM 2029 O O . THR A 1 270 ? -12.690 -9.376 24.724 1.00 97.25 270 THR A O 1
ATOM 2032 N N . GLY A 1 271 ? -10.579 -9.524 25.498 1.00 97.19 271 GLY A N 1
ATOM 2033 C CA . GLY A 1 271 ? -10.056 -10.392 24.439 1.00 97.19 271 GLY A CA 1
ATOM 2034 C C . GLY A 1 271 ? -9.770 -9.695 23.103 1.00 97.19 271 GLY A C 1
ATOM 2035 O O . GLY A 1 271 ? -9.419 -10.369 22.134 1.00 97.19 271 GLY A O 1
ATOM 2036 N N . GLY A 1 272 ? -9.931 -8.368 23.022 1.00 98.19 272 GLY A N 1
ATOM 2037 C CA . GLY A 1 272 ? -9.721 -7.607 21.792 1.00 98.19 272 GLY A CA 1
ATOM 2038 C C . GLY A 1 272 ? -8.256 -7.562 21.351 1.00 98.19 272 GLY A C 1
ATOM 2039 O O . GLY A 1 272 ? -7.340 -7.728 22.159 1.00 98.19 272 GLY A O 1
ATOM 2040 N N . SER A 1 273 ? -8.035 -7.314 20.059 1.00 98.56 273 SER A N 1
ATOM 2041 C CA . SER A 1 273 ? -6.694 -7.316 19.457 1.00 98.56 273 SER A CA 1
ATOM 2042 C C . SER A 1 273 ? -6.326 -5.963 18.857 1.00 98.56 273 SER A C 1
ATOM 2044 O O . SER A 1 273 ? -7.108 -5.364 18.123 1.00 98.56 273 SER A O 1
ATOM 2046 N N . PHE A 1 274 ? -5.117 -5.493 19.149 1.00 98.44 274 PHE A N 1
ATOM 2047 C CA . PHE A 1 274 ? -4.472 -4.366 18.486 1.00 98.44 274 PHE A CA 1
ATOM 2048 C C . PHE A 1 274 ? -3.399 -4.905 17.540 1.00 98.44 274 PHE A C 1
ATOM 2050 O O . PHE A 1 274 ? -2.449 -5.545 17.989 1.00 98.44 274 PHE A O 1
ATOM 2057 N N . ILE A 1 275 ? -3.542 -4.648 16.243 1.00 98.62 275 ILE A N 1
ATOM 2058 C CA . ILE A 1 275 ? -2.622 -5.130 15.213 1.00 98.62 275 ILE A CA 1
ATOM 2059 C C . ILE A 1 275 ? -1.892 -3.948 14.588 1.00 98.62 275 ILE A C 1
ATOM 2061 O O . ILE A 1 275 ? -2.496 -3.084 13.945 1.00 98.62 275 ILE A O 1
ATOM 2065 N N . GLN A 1 276 ? -0.581 -3.915 14.793 1.00 97.94 276 GLN A N 1
ATOM 2066 C CA . GLN A 1 276 ? 0.311 -2.902 14.257 1.00 97.94 276 GLN A CA 1
ATOM 2067 C C . GLN A 1 276 ? 0.722 -3.256 12.824 1.00 97.94 276 GLN A C 1
ATOM 2069 O O . GLN A 1 276 ? 1.243 -4.342 12.574 1.00 97.94 276 GLN A O 1
ATOM 2074 N N . VAL A 1 277 ? 0.526 -2.314 11.899 1.00 97.50 277 VAL A N 1
ATOM 2075 C CA . VAL A 1 277 ? 1.024 -2.398 10.512 1.00 97.50 277 VAL A CA 1
ATOM 2076 C C . VAL A 1 277 ? 1.800 -1.153 10.078 1.00 97.50 277 VAL A C 1
ATOM 2078 O O . VAL A 1 277 ? 2.572 -1.200 9.125 1.00 97.50 277 VAL A O 1
ATOM 2081 N N . GLY A 1 278 ? 1.613 -0.016 10.758 1.00 92.75 278 GLY A N 1
ATOM 2082 C CA . GLY A 1 278 ? 2.420 1.179 10.518 1.00 92.75 278 GLY A CA 1
ATOM 2083 C C . GLY A 1 278 ? 3.862 0.963 10.976 1.00 92.75 278 GLY A C 1
ATOM 2084 O O . GLY A 1 278 ? 4.084 0.612 12.132 1.00 92.75 278 GLY A O 1
ATOM 2085 N N . ALA A 1 279 ? 4.833 1.206 10.100 1.00 89.31 279 ALA A N 1
ATOM 2086 C CA . ALA A 1 279 ? 6.251 0.990 10.397 1.00 89.31 279 ALA A CA 1
ATOM 2087 C C . ALA A 1 279 ? 7.145 2.193 10.022 1.00 89.31 279 ALA A C 1
ATOM 2089 O O . ALA A 1 279 ? 8.060 2.044 9.218 1.00 89.31 279 ALA A O 1
ATOM 2090 N N . PRO A 1 280 ? 6.903 3.410 10.540 1.00 79.69 280 PRO A N 1
ATOM 2091 C CA . PRO A 1 280 ? 7.912 4.464 10.515 1.00 79.69 280 PRO A CA 1
ATOM 2092 C C . PRO A 1 280 ? 9.127 4.079 11.378 1.00 79.69 280 PRO A C 1
ATOM 2094 O O . PRO A 1 280 ? 9.187 3.004 11.964 1.00 79.69 280 PRO A O 1
ATOM 2097 N N . GLU A 1 281 ? 10.119 4.958 11.418 1.00 85.88 281 GLU A N 1
ATOM 2098 C CA . GLU A 1 281 ? 11.480 4.660 11.898 1.00 85.88 281 GLU A CA 1
ATOM 2099 C C . GLU A 1 281 ? 11.599 4.593 13.426 1.00 85.88 281 GLU A C 1
ATOM 2101 O O . GLU A 1 281 ? 12.607 4.132 13.959 1.00 85.88 281 GLU A O 1
ATOM 2106 N N . ASP A 1 282 ? 10.554 5.027 14.124 1.00 86.56 282 ASP A N 1
ATOM 2107 C CA . ASP A 1 282 ? 10.515 5.125 15.573 1.00 86.56 282 ASP A CA 1
ATOM 2108 C C . ASP A 1 282 ? 9.997 3.854 16.258 1.00 86.56 282 ASP A C 1
ATOM 2110 O O . ASP A 1 282 ? 9.246 3.049 15.699 1.00 86.56 282 ASP A O 1
ATOM 2114 N N . LYS A 1 283 ? 10.347 3.718 17.540 1.00 89.06 283 LYS A N 1
ATOM 2115 C CA . LYS A 1 283 ? 9.842 2.652 18.412 1.00 89.06 283 LYS A CA 1
ATOM 2116 C C . LYS A 1 283 ? 8.405 2.935 18.855 1.00 89.06 283 LYS A C 1
ATOM 2118 O O . LYS A 1 283 ? 7.997 4.087 18.991 1.00 89.06 283 LYS A O 1
ATOM 2123 N N . LEU A 1 284 ? 7.664 1.865 19.139 1.00 91.00 284 LEU A N 1
ATOM 2124 C CA . LEU A 1 284 ? 6.365 1.980 19.800 1.00 91.00 284 LEU A CA 1
ATOM 2125 C C . LEU A 1 284 ? 6.522 2.539 21.230 1.00 91.00 284 LEU A C 1
ATOM 2127 O O . LEU A 1 284 ? 7.543 2.275 21.874 1.00 91.00 284 LEU A O 1
ATOM 2131 N N . PRO A 1 285 ? 5.507 3.257 21.746 1.00 92.38 285 PRO A N 1
ATOM 2132 C CA . PRO A 1 285 ? 5.482 3.708 23.134 1.00 92.38 285 PRO A CA 1
ATOM 2133 C C . PRO A 1 285 ? 5.512 2.544 24.133 1.00 92.38 285 PRO A C 1
ATOM 2135 O O . PRO A 1 285 ? 5.052 1.437 23.839 1.00 92.38 285 PRO A O 1
ATOM 2138 N N . GLN A 1 286 ? 5.992 2.818 25.347 1.00 90.94 286 GLN A N 1
ATOM 2139 C CA . GLN A 1 286 ? 5.877 1.888 26.474 1.00 90.94 286 GLN A CA 1
ATOM 2140 C C . GLN A 1 286 ? 4.413 1.734 26.913 1.00 90.94 286 GLN A C 1
ATOM 2142 O O . GLN A 1 286 ? 3.604 2.647 26.744 1.00 90.94 286 GLN A O 1
ATOM 2147 N N . ILE A 1 287 ? 4.080 0.578 27.492 1.00 91.44 287 ILE A N 1
ATOM 2148 C CA . ILE A 1 287 ? 2.742 0.272 28.014 1.00 91.44 287 ILE A CA 1
ATOM 2149 C C . ILE A 1 287 ? 2.837 -0.404 29.382 1.00 91.44 287 ILE A C 1
ATOM 2151 O O . ILE A 1 287 ? 3.731 -1.217 29.625 1.00 91.44 287 ILE A O 1
ATOM 2155 N N . ALA A 1 288 ? 1.878 -0.126 30.259 1.00 91.69 288 ALA A N 1
ATOM 2156 C CA . ALA A 1 288 ? 1.712 -0.840 31.513 1.00 91.69 288 ALA A CA 1
ATOM 2157 C C . ALA A 1 288 ? 1.145 -2.251 31.278 1.00 91.69 288 ALA A C 1
ATOM 2159 O O . ALA A 1 288 ? 0.151 -2.432 30.568 1.00 91.69 288 ALA A O 1
ATOM 2160 N N . ALA A 1 289 ? 1.712 -3.257 31.954 1.00 94.31 289 ALA A N 1
ATOM 2161 C CA . ALA A 1 289 ? 1.275 -4.655 31.841 1.00 94.31 289 ALA A CA 1
ATOM 2162 C C . ALA A 1 289 ? -0.226 -4.839 32.146 1.00 94.31 289 ALA A C 1
ATOM 2164 O O . ALA A 1 289 ? -0.929 -5.580 31.455 1.00 94.31 289 ALA A O 1
ATOM 2165 N N . PHE A 1 290 ? -0.755 -4.104 33.129 1.00 91.56 290 PHE A N 1
ATOM 2166 C CA . PHE A 1 290 ? -2.177 -4.145 33.481 1.00 91.56 290 PHE A CA 1
ATOM 2167 C C . PHE A 1 290 ? -3.108 -3.608 32.386 1.00 91.56 290 PHE A C 1
ATOM 2169 O O . PHE A 1 290 ? -4.274 -4.006 32.344 1.00 91.56 290 PHE A O 1
ATOM 2176 N N . GLY A 1 291 ? -2.598 -2.790 31.455 1.00 88.38 291 GLY A N 1
ATOM 2177 C CA . GLY A 1 291 ? -3.328 -2.382 30.253 1.00 88.38 291 GLY A CA 1
ATOM 2178 C C . GLY A 1 291 ? -3.689 -3.563 29.342 1.00 88.38 291 GLY A C 1
ATOM 2179 O O . GLY A 1 291 ? -4.704 -3.511 28.644 1.00 88.38 291 GLY A O 1
ATOM 2180 N N . LEU A 1 292 ? -2.908 -4.650 29.403 1.00 94.12 292 LEU A N 1
ATOM 2181 C CA . LEU A 1 292 ? -3.172 -5.913 28.711 1.00 94.12 292 LEU A CA 1
ATOM 2182 C C . LEU A 1 292 ? -3.926 -6.904 29.604 1.00 94.12 292 LEU A C 1
ATOM 2184 O O . LEU A 1 292 ? -4.980 -7.402 29.203 1.00 94.12 292 LEU A O 1
ATOM 2188 N N . ILE A 1 293 ? -3.421 -7.149 30.821 1.00 95.94 293 ILE A N 1
ATOM 2189 C CA . ILE A 1 293 ? -3.916 -8.201 31.728 1.00 95.94 293 ILE A CA 1
ATOM 2190 C C . ILE A 1 293 ? -5.392 -7.998 32.076 1.00 95.94 293 ILE A C 1
ATOM 2192 O O . ILE A 1 293 ? -6.185 -8.924 31.931 1.00 95.94 293 ILE A O 1
ATOM 2196 N N . GLY A 1 294 ? -5.798 -6.782 32.462 1.00 92.81 294 GLY A N 1
ATOM 2197 C CA . GLY A 1 294 ? -7.155 -6.528 32.971 1.00 92.81 294 GLY A CA 1
ATOM 2198 C C . GLY A 1 294 ? -8.281 -6.788 31.960 1.00 92.81 294 GLY A C 1
ATOM 2199 O O . GLY A 1 294 ? -9.455 -6.850 32.328 1.00 92.81 294 GLY A O 1
ATOM 2200 N N . LYS A 1 295 ? -7.947 -6.921 30.673 1.00 93.75 295 LYS A N 1
ATOM 2201 C CA . LYS A 1 295 ? -8.898 -7.226 29.596 1.00 93.75 295 LYS A CA 1
ATOM 2202 C C . LYS A 1 295 ? -8.507 -8.449 28.773 1.00 93.75 295 LYS A C 1
ATOM 2204 O O . LYS A 1 295 ? -9.250 -8.790 27.860 1.00 93.75 295 LYS A O 1
ATOM 2209 N N . GLY A 1 296 ? -7.368 -9.082 29.047 1.00 95.75 296 GLY A N 1
ATOM 2210 C CA . GLY A 1 296 ? -6.795 -10.088 28.154 1.00 95.75 296 GLY A CA 1
ATOM 2211 C C . GLY A 1 296 ? -6.608 -9.560 26.725 1.00 95.75 296 GLY A C 1
ATOM 2212 O O . GLY A 1 296 ? -6.903 -10.275 25.769 1.00 95.75 296 GLY A O 1
ATOM 2213 N N . CYS A 1 297 ? -6.219 -8.288 26.571 1.00 96.19 297 CYS A N 1
ATOM 2214 C CA . CYS A 1 297 ? -5.984 -7.698 25.251 1.00 96.19 297 CYS A CA 1
ATOM 2215 C C . CYS A 1 297 ? -4.707 -8.260 24.624 1.00 96.19 297 CYS A C 1
ATOM 2217 O O . CYS A 1 297 ? -3.736 -8.554 25.321 1.00 96.19 297 CYS A O 1
ATOM 2219 N N . LYS A 1 298 ? -4.688 -8.329 23.293 1.00 96.81 298 LYS A N 1
ATOM 2220 C CA . LYS A 1 298 ? -3.532 -8.774 22.510 1.00 96.81 298 LYS A CA 1
ATOM 2221 C C . LYS A 1 298 ? -2.929 -7.604 21.745 1.00 96.81 298 LYS A C 1
ATOM 2223 O O . LYS A 1 298 ? -3.665 -6.769 21.218 1.00 96.81 298 LYS A O 1
ATOM 2228 N N . ILE A 1 299 ? -1.605 -7.582 21.646 1.00 96.94 299 ILE A N 1
ATOM 2229 C CA . ILE A 1 299 ? -0.871 -6.740 20.701 1.00 96.94 299 ILE A CA 1
ATOM 2230 C C . ILE A 1 299 ? -0.120 -7.672 19.761 1.00 96.94 299 ILE A C 1
ATOM 2232 O O . ILE A 1 299 ? 0.589 -8.564 20.219 1.00 96.94 299 ILE A O 1
ATOM 2236 N N . GLY A 1 300 ? -0.294 -7.471 18.461 1.00 96.56 300 GLY A N 1
ATOM 2237 C CA . GLY A 1 300 ? 0.400 -8.222 17.423 1.00 96.56 300 GLY A CA 1
ATOM 2238 C C . GLY A 1 300 ? 0.877 -7.312 16.300 1.00 96.56 300 GLY A C 1
ATOM 2239 O O . GLY A 1 300 ? 0.459 -6.159 16.193 1.00 96.56 300 GLY A O 1
ATOM 2240 N N . GLY A 1 301 ? 1.753 -7.844 15.457 1.00 97.06 301 GLY A N 1
ATOM 2241 C CA . GLY A 1 301 ? 2.143 -7.229 14.193 1.00 97.06 301 GLY A CA 1
ATOM 2242 C C . GLY A 1 301 ? 1.520 -7.970 13.016 1.00 97.06 301 GLY A C 1
ATOM 2243 O O . GLY A 1 301 ? 1.125 -9.128 13.137 1.00 97.06 301 GLY A O 1
ATOM 2244 N N . SER A 1 302 ? 1.447 -7.308 11.870 1.00 97.81 302 SER A N 1
ATOM 2245 C CA . SER A 1 302 ? 1.144 -7.958 10.599 1.00 97.81 302 SER A CA 1
ATOM 2246 C C . SER A 1 302 ? 1.990 -7.336 9.498 1.00 97.81 302 SER A C 1
ATOM 2248 O O . SER A 1 302 ? 2.236 -6.129 9.489 1.00 97.81 302 SER A O 1
ATOM 2250 N N . GLN A 1 303 ? 2.482 -8.188 8.605 1.00 94.56 303 GLN A N 1
ATOM 2251 C CA . GLN A 1 303 ? 3.214 -7.784 7.412 1.00 94.56 303 GLN A CA 1
ATOM 2252 C C . GLN A 1 303 ? 2.235 -7.691 6.229 1.00 94.56 303 GLN A C 1
ATOM 2254 O O . GLN A 1 303 ? 1.018 -7.748 6.401 1.00 94.56 303 GLN A O 1
ATOM 2259 N N . ILE A 1 304 ? 2.756 -7.552 5.013 1.00 97.06 304 ILE A N 1
ATOM 2260 C CA . ILE A 1 304 ? 2.000 -7.817 3.780 1.00 97.06 304 ILE A CA 1
ATOM 2261 C C . ILE A 1 304 ? 1.363 -9.226 3.804 1.00 97.06 304 ILE A C 1
ATOM 2263 O O . ILE A 1 304 ? 1.588 -10.003 4.726 1.00 97.06 304 ILE A O 1
ATOM 2267 N N . GLY A 1 305 ? 0.595 -9.583 2.777 1.00 97.44 305 GLY A N 1
ATOM 2268 C CA . GLY A 1 305 ? 0.059 -10.943 2.620 1.00 97.44 305 GLY A CA 1
ATOM 2269 C C . GLY A 1 305 ? 0.849 -11.775 1.613 1.00 97.44 305 GLY A C 1
ATOM 2270 O O . GLY A 1 305 ? 1.590 -11.222 0.793 1.00 97.44 305 GLY A O 1
ATOM 2271 N N . SER A 1 306 ? 0.642 -13.091 1.646 1.00 98.12 306 SER A N 1
ATOM 2272 C CA . SER A 1 306 ? 1.207 -14.014 0.656 1.00 98.12 306 SER A CA 1
ATOM 2273 C C . SER A 1 306 ? 0.673 -13.749 -0.762 1.00 98.12 306 SER A C 1
ATOM 2275 O O . SER A 1 306 ? -0.403 -13.158 -0.922 1.00 98.12 306 SER A O 1
ATOM 2277 N N . PRO A 1 307 ? 1.353 -14.231 -1.824 1.00 98.00 307 PRO A N 1
ATOM 2278 C CA . PRO A 1 307 ? 0.836 -14.198 -3.197 1.00 98.00 307 PRO A CA 1
ATOM 2279 C C . PRO A 1 307 ? -0.616 -14.689 -3.318 1.00 98.00 307 PRO A C 1
ATOM 2281 O O . PRO A 1 307 ? -1.437 -14.074 -4.006 1.00 98.00 307 PRO A O 1
ATOM 2284 N N . LYS A 1 308 ? -0.958 -15.754 -2.582 1.00 97.88 308 LYS A N 1
ATOM 2285 C CA . LYS A 1 308 ? -2.310 -16.320 -2.529 1.00 97.88 308 LYS A CA 1
ATOM 2286 C C . LYS A 1 308 ? -3.314 -15.372 -1.869 1.00 97.88 308 LYS A C 1
ATOM 2288 O O . LYS A 1 308 ? -4.406 -15.180 -2.404 1.00 97.88 308 LYS A O 1
ATOM 2293 N N . GLU A 1 309 ? -2.960 -14.757 -0.740 1.00 98.31 309 GLU A N 1
ATOM 2294 C CA . GLU A 1 309 ? -3.828 -13.770 -0.085 1.00 98.31 309 GLU A CA 1
ATOM 2295 C C . GLU A 1 309 ? -4.015 -12.506 -0.939 1.00 98.31 309 GLU A C 1
ATOM 2297 O O . GLU A 1 309 ? -5.113 -11.948 -0.968 1.00 98.31 309 GLU A O 1
ATOM 2302 N N . ILE A 1 310 ? -2.990 -12.068 -1.682 1.00 98.75 310 ILE A N 1
ATOM 2303 C CA . ILE A 1 310 ? -3.112 -10.953 -2.635 1.00 98.75 310 ILE A CA 1
ATOM 2304 C C . ILE A 1 310 ? -4.119 -11.305 -3.733 1.00 98.75 310 ILE A C 1
ATOM 2306 O O . ILE A 1 310 ? -5.007 -10.504 -4.032 1.00 98.75 310 ILE A O 1
ATOM 2310 N N . GLU A 1 311 ? -4.020 -12.498 -4.324 1.00 98.50 311 GLU A N 1
ATOM 2311 C CA . GLU A 1 311 ? -4.968 -12.948 -5.346 1.00 98.50 311 GLU A CA 1
ATOM 2312 C C . GLU A 1 311 ? -6.407 -12.992 -4.805 1.00 98.50 311 GLU A C 1
ATOM 2314 O O . GLU A 1 311 ? -7.341 -12.512 -5.458 1.00 98.50 311 GLU A O 1
ATOM 2319 N N . GLU A 1 312 ? -6.591 -13.525 -3.596 1.00 98.56 312 GLU A N 1
ATOM 2320 C CA . GLU A 1 312 ? -7.883 -13.557 -2.914 1.00 98.56 312 GLU A CA 1
ATOM 2321 C C . GLU A 1 312 ? -8.437 -12.147 -2.682 1.00 98.56 312 GLU A C 1
ATOM 2323 O O . GLU A 1 312 ? -9.587 -11.870 -3.036 1.00 98.56 312 GLU A O 1
ATOM 2328 N N . MET A 1 313 ? -7.620 -11.239 -2.147 1.00 98.81 313 MET A N 1
ATOM 2329 C CA . MET A 1 313 ? -8.005 -9.853 -1.901 1.00 98.81 313 MET A CA 1
ATOM 2330 C C . MET A 1 313 ? -8.413 -9.152 -3.199 1.00 98.81 313 MET A C 1
ATOM 2332 O O . MET A 1 313 ? -9.437 -8.470 -3.221 1.00 98.81 313 MET A O 1
ATOM 2336 N N . LEU A 1 314 ? -7.660 -9.312 -4.292 1.00 98.81 314 LEU A N 1
ATOM 2337 C CA . LEU A 1 314 ? -8.004 -8.702 -5.580 1.00 98.81 314 LEU A CA 1
ATOM 2338 C C . LEU A 1 314 ? -9.338 -9.244 -6.112 1.00 98.81 314 LEU A C 1
ATOM 2340 O O . LEU A 1 314 ? -10.187 -8.471 -6.564 1.00 98.81 314 LEU A O 1
ATOM 2344 N N . LYS A 1 315 ? -9.574 -10.559 -6.015 1.00 98.50 315 LYS A N 1
ATOM 2345 C CA . LYS A 1 315 ? -10.868 -11.170 -6.371 1.00 98.50 315 LYS A CA 1
ATOM 2346 C C . LYS A 1 315 ? -12.000 -10.630 -5.495 1.00 98.50 315 LYS A C 1
ATOM 2348 O O . LYS A 1 315 ? -13.070 -10.293 -6.007 1.00 98.50 315 LYS A O 1
ATOM 2353 N N . PHE A 1 316 ? -11.768 -10.501 -4.191 1.00 98.56 316 PHE A N 1
ATOM 2354 C CA . PHE A 1 316 ? -12.729 -9.941 -3.244 1.00 98.56 316 PHE A CA 1
ATOM 2355 C C . PHE A 1 316 ? -13.049 -8.474 -3.556 1.00 98.56 316 PHE A C 1
ATOM 2357 O O . PHE A 1 316 ? -14.222 -8.109 -3.636 1.00 98.56 316 PHE A O 1
ATOM 2364 N N . ALA A 1 317 ? -12.028 -7.649 -3.796 1.00 98.56 317 ALA A N 1
ATOM 2365 C CA . ALA A 1 317 ? -12.171 -6.243 -4.147 1.00 98.56 317 ALA A CA 1
ATOM 2366 C C . ALA A 1 317 ? -12.961 -6.066 -5.450 1.00 98.56 317 ALA A C 1
ATOM 2368 O O . ALA A 1 317 ? -13.889 -5.258 -5.492 1.00 98.56 317 ALA A O 1
ATOM 2369 N N . ALA A 1 318 ? -12.672 -6.879 -6.472 1.00 98.00 318 ALA A N 1
ATOM 2370 C CA . ALA A 1 318 ? -13.435 -6.902 -7.717 1.00 98.00 318 ALA A CA 1
ATOM 2371 C C . ALA A 1 318 ? -14.911 -7.265 -7.475 1.00 98.00 318 ALA A C 1
ATOM 2373 O O . ALA A 1 318 ? -15.807 -6.572 -7.951 1.00 98.00 318 ALA A O 1
ATOM 2374 N N . LYS A 1 319 ? -15.172 -8.320 -6.689 1.00 97.69 319 LYS A N 1
ATOM 2375 C CA . LYS A 1 319 ? -16.528 -8.808 -6.385 1.00 97.69 319 LYS A CA 1
ATOM 2376 C C . LYS A 1 319 ? -17.351 -7.810 -5.568 1.00 97.69 319 LYS A C 1
ATOM 2378 O O . LYS A 1 319 ? -18.550 -7.677 -5.791 1.00 97.69 319 LYS A O 1
ATOM 2383 N N . LYS A 1 320 ? -16.733 -7.148 -4.590 1.00 97.81 320 LYS A N 1
ATOM 2384 C CA . LYS A 1 320 ? -17.397 -6.199 -3.683 1.00 97.81 320 LYS A CA 1
ATOM 2385 C C . LYS A 1 320 ? -17.376 -4.757 -4.189 1.00 97.81 320 LYS A C 1
ATOM 2387 O O . LYS A 1 320 ? -17.974 -3.897 -3.553 1.00 97.81 320 LYS A O 1
ATOM 2392 N N . GLY A 1 321 ? -16.705 -4.490 -5.309 1.00 96.50 321 GLY A N 1
ATOM 2393 C CA . GLY A 1 321 ? -16.574 -3.146 -5.865 1.00 96.50 321 GLY A CA 1
ATOM 2394 C C . GLY A 1 321 ? -15.740 -2.205 -4.992 1.00 96.50 321 GLY A C 1
ATOM 2395 O O . GLY A 1 321 ? -16.011 -1.005 -4.969 1.00 96.50 321 GLY A O 1
ATOM 2396 N N . VAL A 1 322 ? -14.745 -2.727 -4.266 1.00 97.69 322 VAL A N 1
ATOM 2397 C CA . VAL A 1 322 ? -13.846 -1.910 -3.436 1.00 97.69 322 VAL A CA 1
ATOM 2398 C C . VAL A 1 322 ? -12.966 -1.057 -4.345 1.00 97.69 322 VAL A C 1
ATOM 2400 O O . VAL A 1 322 ? -12.209 -1.590 -5.155 1.00 97.69 322 VAL A O 1
ATOM 2403 N N . LYS A 1 323 ? -13.054 0.268 -4.196 1.00 95.69 323 LYS A N 1
ATOM 2404 C CA . LYS A 1 323 ? -12.285 1.236 -4.987 1.00 95.69 323 LYS A CA 1
ATOM 2405 C C . LYS A 1 323 ? -11.493 2.171 -4.073 1.00 95.69 323 LYS A C 1
ATOM 2407 O O . LYS A 1 323 ? -12.111 2.881 -3.276 1.00 95.69 323 LYS A O 1
ATOM 2412 N N . PRO A 1 324 ? -10.154 2.187 -4.166 1.00 97.25 324 PRO A N 1
ATOM 2413 C CA . PRO A 1 324 ? -9.341 3.127 -3.416 1.00 97.25 324 PRO A CA 1
ATOM 2414 C C . PRO A 1 324 ? -9.507 4.543 -3.951 1.00 97.25 324 PRO A C 1
ATOM 2416 O O . PRO A 1 324 ? -9.936 4.774 -5.081 1.00 97.25 324 PRO A O 1
ATOM 2419 N N . TRP A 1 325 ? -9.137 5.510 -3.121 1.00 97.62 325 TRP A N 1
ATOM 2420 C CA . TRP A 1 325 ? -9.141 6.914 -3.507 1.00 97.62 325 TRP A CA 1
ATOM 2421 C C . TRP A 1 325 ? -7.753 7.266 -4.027 1.00 97.62 325 TRP A C 1
ATOM 2423 O O . TRP A 1 325 ? -6.795 7.365 -3.260 1.00 97.62 325 TRP A O 1
ATOM 2433 N N . VAL A 1 326 ? -7.652 7.390 -5.350 1.00 97.81 326 VAL A N 1
ATOM 2434 C CA . VAL A 1 326 ? -6.379 7.492 -6.066 1.00 97.81 326 VAL A CA 1
ATOM 2435 C C . VAL A 1 326 ? -6.284 8.803 -6.831 1.00 97.81 326 VAL A C 1
ATOM 2437 O O . VAL A 1 326 ? -7.171 9.176 -7.596 1.00 97.81 326 VAL A O 1
ATOM 2440 N N . GLN A 1 327 ? -5.142 9.466 -6.686 1.00 97.81 327 GLN A N 1
ATOM 2441 C CA . GLN A 1 327 ? -4.720 10.581 -7.518 1.00 97.81 327 GLN A CA 1
ATOM 2442 C C . GLN A 1 327 ? -3.628 10.096 -8.482 1.00 97.81 327 GLN A C 1
ATOM 2444 O O . GLN A 1 327 ? -2.521 9.737 -8.076 1.00 97.81 327 GLN A O 1
ATOM 2449 N N . LYS A 1 328 ? -3.932 10.080 -9.782 1.00 97.81 328 LYS A N 1
ATOM 2450 C CA . LYS A 1 328 ? -2.954 9.704 -10.811 1.00 97.81 328 LYS A CA 1
ATOM 2451 C C . LYS A 1 328 ? -1.910 10.807 -10.989 1.00 97.81 328 LYS A C 1
ATOM 2453 O O . LYS A 1 328 ? -2.249 11.986 -11.066 1.00 97.81 328 LYS A O 1
ATOM 2458 N N . ARG A 1 329 ? -0.646 10.411 -11.086 1.00 97.44 329 ARG A N 1
ATOM 2459 C CA . ARG A 1 329 ? 0.525 11.264 -11.326 1.00 97.44 329 ARG A CA 1
ATOM 2460 C C . ARG A 1 329 ? 1.302 10.692 -12.506 1.00 97.44 329 ARG A C 1
ATOM 2462 O O . ARG A 1 329 ? 1.276 9.488 -12.716 1.00 97.44 329 ARG A O 1
ATOM 2469 N N . ASN A 1 330 ? 1.967 11.508 -13.314 1.00 97.19 330 ASN A N 1
ATOM 2470 C CA . ASN A 1 330 ? 2.776 10.963 -14.405 1.00 97.19 330 ASN A CA 1
ATOM 2471 C C . ASN A 1 330 ? 4.047 10.315 -13.829 1.00 97.19 330 ASN A C 1
ATOM 2473 O O . ASN A 1 330 ? 4.642 10.878 -12.915 1.00 97.19 330 ASN A O 1
ATOM 2477 N N . MET A 1 331 ? 4.496 9.181 -14.377 1.00 97.25 331 MET A N 1
ATOM 2478 C CA . MET A 1 331 ? 5.764 8.542 -13.992 1.00 97.25 331 MET A CA 1
ATOM 2479 C C . MET A 1 331 ? 6.953 9.512 -14.068 1.00 97.25 331 MET A C 1
ATOM 2481 O O . MET A 1 331 ? 7.842 9.468 -13.224 1.00 97.25 331 MET A O 1
ATOM 2485 N N . LYS A 1 332 ? 6.951 10.453 -15.021 1.00 96.31 332 LYS A N 1
ATOM 2486 C CA . LYS A 1 332 ? 7.998 11.487 -15.122 1.00 96.31 332 LYS A CA 1
ATOM 2487 C C . LYS A 1 332 ? 8.015 12.471 -13.937 1.00 96.31 332 LYS A C 1
ATOM 2489 O O . LYS A 1 332 ? 9.010 13.148 -13.720 1.00 96.31 332 LYS A O 1
ATOM 2494 N N . ASP A 1 333 ? 6.921 12.554 -13.181 1.00 97.06 333 ASP A N 1
ATOM 2495 C CA . ASP A 1 333 ? 6.755 13.455 -12.038 1.00 97.06 333 ASP A CA 1
ATOM 2496 C C . ASP A 1 333 ? 7.008 12.725 -10.701 1.00 97.06 333 ASP A C 1
ATOM 2498 O O . ASP A 1 333 ? 6.564 13.193 -9.648 1.00 97.06 333 ASP A O 1
ATOM 2502 N N . ALA A 1 334 ? 7.699 11.574 -10.714 1.00 97.81 334 ALA A N 1
ATOM 2503 C CA . ALA A 1 334 ? 7.952 10.760 -9.521 1.00 97.81 334 ALA A CA 1
ATOM 2504 C C . ALA A 1 334 ? 8.629 11.557 -8.397 1.00 97.81 334 ALA A C 1
ATOM 2506 O O . ALA A 1 334 ? 8.143 11.543 -7.270 1.00 97.81 334 ALA A O 1
ATOM 2507 N N . ASN A 1 335 ? 9.675 12.331 -8.711 1.00 97.94 335 ASN A N 1
ATOM 2508 C CA . ASN A 1 335 ? 10.362 13.189 -7.737 1.00 97.94 335 ASN A CA 1
ATOM 2509 C C . ASN A 1 335 ? 9.405 14.144 -7.015 1.00 97.94 335 ASN A C 1
ATOM 2511 O O . ASN A 1 335 ? 9.388 14.199 -5.788 1.00 97.94 335 ASN A O 1
ATOM 2515 N N . LYS A 1 336 ? 8.565 14.860 -7.773 1.00 97.69 336 LYS A N 1
ATOM 2516 C CA . LYS A 1 336 ? 7.569 15.771 -7.199 1.00 97.69 336 LYS A CA 1
ATOM 2517 C C . LYS A 1 336 ? 6.532 15.014 -6.370 1.00 97.69 336 LYS A C 1
ATOM 2519 O O . LYS A 1 336 ? 6.160 15.463 -5.294 1.00 97.69 336 LYS A O 1
ATOM 2524 N N . SER A 1 337 ? 6.075 13.867 -6.863 1.00 97.62 337 SER A N 1
ATOM 2525 C CA . SER A 1 337 ? 5.014 13.083 -6.222 1.00 97.62 337 SER A CA 1
ATOM 2526 C C . SER A 1 337 ? 5.465 12.454 -4.899 1.00 97.62 337 SER A C 1
ATOM 2528 O O . SER A 1 337 ? 4.668 12.376 -3.968 1.00 97.62 337 SER A O 1
ATOM 2530 N N . VAL A 1 338 ? 6.739 12.059 -4.798 1.00 97.25 338 VAL A N 1
ATOM 2531 C CA . VAL A 1 338 ? 7.372 11.601 -3.550 1.00 97.25 338 VAL A CA 1
ATOM 2532 C C . VAL A 1 338 ? 7.389 12.723 -2.510 1.00 97.25 338 VAL A C 1
ATOM 2534 O O . VAL A 1 338 ? 6.926 12.520 -1.391 1.00 97.25 338 VAL A O 1
ATOM 2537 N N . VAL A 1 339 ? 7.831 13.926 -2.892 1.00 97.50 339 VAL A N 1
ATOM 2538 C CA . VAL A 1 339 ? 7.849 15.095 -1.993 1.00 97.50 339 VAL A CA 1
ATOM 2539 C C . VAL A 1 339 ? 6.432 15.503 -1.574 1.00 97.50 339 VAL A C 1
ATOM 2541 O O . VAL A 1 339 ? 6.180 15.747 -0.397 1.00 97.50 339 VAL A O 1
ATOM 2544 N N . ASP A 1 340 ? 5.477 15.521 -2.509 1.00 97.00 340 ASP A N 1
ATOM 2545 C CA . ASP A 1 340 ? 4.063 15.781 -2.209 1.00 97.00 340 ASP A CA 1
ATOM 2546 C C . ASP A 1 340 ? 3.495 14.754 -1.213 1.00 97.00 340 ASP A C 1
ATOM 2548 O O . ASP A 1 340 ? 2.666 15.100 -0.370 1.00 97.00 340 ASP A O 1
ATOM 2552 N N . MET A 1 341 ? 3.898 13.484 -1.319 1.00 94.12 341 MET A N 1
ATOM 2553 C CA . MET A 1 341 ? 3.438 12.434 -0.412 1.00 94.12 341 MET A CA 1
ATOM 2554 C C . MET A 1 341 ? 4.012 12.599 0.996 1.00 94.12 341 MET A C 1
ATOM 2556 O O . MET A 1 341 ? 3.242 12.512 1.952 1.00 94.12 341 MET A O 1
ATOM 2560 N N . GLU A 1 342 ? 5.309 12.893 1.121 1.00 92.69 342 GLU A N 1
ATOM 2561 C CA . GLU A 1 342 ? 5.959 13.163 2.414 1.00 92.69 342 GLU A CA 1
ATOM 2562 C C . GLU A 1 342 ? 5.328 14.374 3.116 1.00 92.69 342 GLU A C 1
ATOM 2564 O O . GLU A 1 342 ? 5.026 14.329 4.306 1.00 92.69 342 GLU A O 1
ATOM 2569 N N . ASN A 1 343 ? 5.009 15.424 2.354 1.00 94.06 343 ASN A N 1
ATOM 2570 C CA . ASN A 1 343 ? 4.330 16.618 2.864 1.00 94.06 343 ASN A CA 1
ATOM 2571 C C . ASN A 1 343 ? 2.838 16.391 3.184 1.00 94.06 343 ASN A C 1
ATOM 2573 O O . ASN A 1 343 ? 2.129 17.319 3.575 1.00 94.06 343 ASN A O 1
ATOM 2577 N N . GLY A 1 344 ? 2.324 15.169 3.011 1.00 90.94 344 GLY A N 1
ATOM 2578 C CA . GLY A 1 344 ? 0.941 14.820 3.327 1.00 90.94 344 GLY A CA 1
ATOM 2579 C C . GLY A 1 344 ? -0.096 15.408 2.365 1.00 90.94 344 GLY A C 1
ATOM 2580 O O . GLY A 1 344 ? -1.279 15.450 2.706 1.00 90.94 344 GLY A O 1
ATOM 2581 N N . HIS A 1 345 ? 0.308 15.842 1.165 1.00 94.06 345 HIS A N 1
ATOM 2582 C CA . HIS A 1 345 ? -0.603 16.390 0.151 1.00 94.06 345 HIS A CA 1
ATOM 2583 C C . HIS A 1 345 ? -1.441 15.311 -0.544 1.00 94.06 345 HIS A C 1
ATOM 2585 O O . HIS A 1 345 ? -2.449 15.623 -1.179 1.00 94.06 345 HIS A O 1
ATOM 2591 N N . ALA A 1 346 ? -1.039 14.042 -0.442 1.00 92.88 346 ALA A N 1
ATOM 2592 C CA . ALA A 1 346 ? -1.822 12.935 -0.969 1.00 92.88 346 ALA A CA 1
ATOM 2593 C C . ALA A 1 346 ? -3.175 12.851 -0.248 1.00 92.88 346 ALA A C 1
ATOM 2595 O O . ALA A 1 346 ? -3.244 12.624 0.965 1.00 92.88 346 ALA A O 1
ATOM 2596 N N . ARG A 1 347 ? -4.274 12.927 -1.005 1.00 92.38 347 ARG A N 1
ATOM 2597 C CA . ARG A 1 347 ? -5.588 12.499 -0.517 1.00 92.38 347 ARG A CA 1
ATOM 2598 C C . ARG A 1 347 ? -5.653 10.974 -0.626 1.00 92.38 347 ARG A C 1
ATOM 2600 O O . ARG A 1 347 ? -6.314 10.419 -1.493 1.00 92.38 347 ARG A O 1
ATOM 2607 N N . TYR A 1 348 ? -4.908 10.337 0.278 1.00 95.88 348 TYR A N 1
ATOM 2608 C CA . TYR A 1 348 ? -4.695 8.896 0.465 1.00 95.88 348 TYR A CA 1
ATOM 2609 C C . TYR A 1 348 ? -3.634 8.252 -0.427 1.00 95.88 348 TYR A C 1
ATOM 2611 O O . TYR A 1 348 ? -2.621 7.818 0.122 1.00 95.88 348 TYR A O 1
ATOM 2619 N N . ARG A 1 349 ? -3.832 8.156 -1.750 1.00 98.00 349 ARG A N 1
ATOM 2620 C CA . ARG A 1 349 ? -2.917 7.404 -2.633 1.00 98.00 349 ARG A CA 1
ATOM 2621 C C . ARG A 1 349 ? -2.520 8.169 -3.884 1.00 98.00 349 ARG A C 1
ATOM 2623 O O . ARG A 1 349 ? -3.374 8.703 -4.587 1.00 98.00 349 ARG A O 1
ATOM 2630 N N . TYR A 1 350 ? -1.229 8.121 -4.206 1.00 98.38 350 TYR A N 1
ATOM 2631 C CA . TYR A 1 350 ? -0.724 8.452 -5.534 1.00 98.38 350 TYR A CA 1
ATOM 2632 C C . TYR A 1 350 ? -0.414 7.191 -6.326 1.00 98.38 350 TYR A C 1
ATOM 2634 O O . TYR A 1 350 ? 0.101 6.215 -5.783 1.00 98.38 350 TYR A O 1
ATOM 2642 N N . VAL A 1 351 ? -0.702 7.244 -7.624 1.00 98.69 351 VAL A N 1
ATOM 2643 C CA . VAL A 1 351 ? -0.299 6.217 -8.586 1.00 98.69 351 VAL A CA 1
ATOM 2644 C C . VAL A 1 351 ? 0.388 6.892 -9.757 1.00 98.69 351 VAL A C 1
ATOM 2646 O O . VAL A 1 351 ? -0.222 7.695 -10.465 1.00 98.69 351 VAL A O 1
ATOM 2649 N N . LEU A 1 352 ? 1.660 6.561 -9.948 1.00 98.56 352 LEU A N 1
ATOM 2650 C CA . LEU A 1 352 ? 2.441 6.927 -11.116 1.00 98.56 352 LEU A CA 1
ATOM 2651 C C . LEU A 1 352 ? 1.928 6.150 -12.325 1.00 98.56 352 LEU A C 1
ATOM 2653 O O . LEU A 1 352 ? 1.771 4.934 -12.251 1.00 98.56 352 LEU A O 1
ATOM 2657 N N . VAL A 1 353 ? 1.673 6.843 -13.431 1.00 97.69 353 VAL A N 1
ATOM 2658 C CA . VAL A 1 353 ? 1.200 6.254 -14.687 1.00 97.69 353 VAL A CA 1
ATOM 2659 C C . VAL A 1 353 ? 2.159 6.563 -15.825 1.00 97.69 353 VAL A C 1
ATOM 2661 O O . VAL A 1 353 ? 2.590 7.707 -16.010 1.00 97.69 353 VAL A O 1
ATOM 2664 N N . THR A 1 354 ? 2.471 5.544 -16.617 1.00 89.12 354 THR A N 1
ATOM 2665 C CA . THR A 1 354 ? 3.268 5.692 -17.834 1.00 89.12 354 THR A CA 1
ATOM 2666 C C . THR A 1 354 ? 2.324 6.020 -18.987 1.00 89.12 354 THR A C 1
ATOM 2668 O O . THR A 1 354 ? 1.541 5.175 -19.423 1.00 89.12 354 THR A O 1
ATOM 2671 N N . LEU A 1 355 ? 2.366 7.257 -19.490 1.00 63.97 355 LEU A N 1
ATOM 2672 C CA . LEU A 1 355 ? 1.597 7.629 -20.680 1.00 63.97 355 LEU A CA 1
ATOM 2673 C C . LEU A 1 355 ? 2.164 6.880 -21.895 1.00 63.97 355 LEU A C 1
ATOM 2675 O O . LEU A 1 355 ? 3.302 7.114 -22.296 1.00 63.97 355 LEU A O 1
ATOM 2679 N N . ARG A 1 356 ? 1.374 5.989 -22.505 1.00 48.75 356 ARG A N 1
ATOM 2680 C CA . ARG A 1 356 ? 1.689 5.468 -23.841 1.00 48.75 356 ARG A CA 1
ATOM 2681 C C . ARG A 1 356 ? 1.389 6.554 -24.872 1.00 48.75 356 ARG A C 1
ATOM 2683 O O . ARG A 1 356 ? 0.228 6.885 -25.088 1.00 48.75 356 ARG A O 1
ATOM 2690 N N . LEU A 1 357 ? 2.416 7.019 -25.581 1.00 33.22 357 LEU A N 1
ATOM 2691 C CA . LEU A 1 357 ? 2.243 7.327 -26.998 1.00 33.22 357 LEU A CA 1
ATOM 2692 C C . LEU A 1 357 ? 2.024 5.976 -27.687 1.00 33.22 357 LEU A C 1
ATOM 2694 O O . LEU A 1 357 ? 2.910 5.120 -27.678 1.00 33.22 357 LEU A O 1
ATOM 2698 N N . ILE A 1 358 ? 0.815 5.722 -28.180 1.00 28.22 358 ILE A N 1
ATOM 2699 C CA . ILE A 1 358 ? 0.536 4.517 -28.961 1.00 28.22 358 ILE A CA 1
ATOM 2700 C C . ILE A 1 358 ? 1.185 4.734 -30.330 1.00 28.22 358 ILE A C 1
ATOM 2702 O O . ILE A 1 358 ? 0.626 5.412 -31.182 1.00 28.22 358 ILE A O 1
ATOM 2706 N N . PHE A 1 359 ? 2.388 4.197 -30.524 1.00 23.03 359 PHE A N 1
ATOM 2707 C CA . PHE A 1 359 ? 2.991 4.084 -31.848 1.00 23.03 359 PHE A CA 1
ATOM 2708 C C . PHE A 1 359 ? 2.427 2.813 -32.486 1.00 23.03 359 PHE A C 1
ATOM 2710 O O . PHE A 1 359 ? 2.726 1.708 -32.033 1.00 23.03 359 PHE A O 1
ATOM 2717 N N . VAL A 1 360 ? 1.547 2.964 -33.474 1.00 26.14 360 VAL A N 1
ATOM 2718 C CA . VAL A 1 360 ? 1.102 1.849 -34.314 1.00 26.14 360 VAL A CA 1
ATOM 2719 C C . VAL A 1 360 ? 2.187 1.662 -35.377 1.00 26.14 360 VAL A C 1
ATOM 2721 O O . VAL A 1 360 ? 2.377 2.572 -36.182 1.00 26.14 360 VAL A O 1
ATOM 2724 N N . PRO A 1 361 ? 2.950 0.554 -35.385 1.00 23.14 361 PRO A N 1
ATOM 2725 C CA . PRO A 1 361 ? 3.918 0.314 -36.440 1.00 23.14 361 PRO A CA 1
ATOM 2726 C C . PRO A 1 361 ? 3.149 0.014 -37.727 1.00 23.14 361 PRO A C 1
ATOM 2728 O O . PRO A 1 361 ? 2.547 -1.045 -37.877 1.00 23.14 361 PRO A O 1
ATOM 2731 N N . THR A 1 362 ? 3.148 0.958 -38.661 1.00 26.05 362 THR A N 1
ATOM 2732 C CA . THR A 1 362 ? 2.797 0.684 -40.052 1.00 26.05 362 THR A CA 1
ATOM 2733 C C . THR A 1 362 ? 3.922 -0.150 -40.648 1.00 26.05 362 THR A C 1
ATOM 2735 O O . THR A 1 362 ? 4.969 0.383 -41.014 1.00 26.05 362 THR A O 1
ATOM 2738 N N . THR A 1 363 ? 3.741 -1.464 -40.735 1.00 25.64 363 THR A N 1
ATOM 2739 C CA . THR A 1 363 ? 4.502 -2.264 -41.694 1.00 25.64 363 THR A CA 1
ATOM 2740 C C . THR A 1 363 ? 4.030 -1.850 -43.079 1.00 25.64 363 THR A C 1
ATOM 2742 O O . THR A 1 363 ? 2.925 -2.198 -43.491 1.00 25.64 363 THR A O 1
ATOM 2745 N N . VAL A 1 364 ? 4.834 -1.043 -43.765 1.00 26.05 364 VAL A N 1
ATOM 2746 C CA . VAL A 1 364 ? 4.673 -0.800 -45.198 1.00 26.05 364 VAL A CA 1
ATOM 2747 C C . VAL A 1 364 ? 5.028 -2.119 -45.891 1.00 26.05 364 VAL A C 1
ATOM 2749 O O . VAL A 1 364 ? 6.143 -2.602 -45.682 1.00 26.05 364 VAL A O 1
ATOM 2752 N N . PRO A 1 365 ? 4.127 -2.746 -46.666 1.00 27.12 365 PRO A N 1
ATOM 2753 C CA . PRO A 1 365 ? 4.520 -3.856 -47.520 1.00 27.12 365 PRO A CA 1
ATOM 2754 C C . PRO A 1 365 ? 5.563 -3.323 -48.502 1.00 27.12 365 PRO A C 1
ATOM 2756 O O . PRO A 1 365 ? 5.311 -2.332 -49.188 1.00 27.12 365 PRO A O 1
ATOM 2759 N N . GLN A 1 366 ? 6.746 -3.935 -48.549 1.00 25.70 366 GLN A N 1
ATOM 2760 C CA . GLN A 1 366 ? 7.688 -3.685 -49.635 1.00 25.70 366 GLN A CA 1
ATOM 2761 C C . GLN A 1 366 ? 6.968 -3.993 -50.949 1.00 25.70 366 GLN A C 1
ATOM 2763 O O . GLN A 1 366 ? 6.539 -5.125 -51.169 1.00 25.70 366 GLN A O 1
ATOM 2768 N N . CYS A 1 367 ? 6.805 -2.976 -51.798 1.00 27.31 367 CYS A N 1
ATOM 2769 C CA . CYS A 1 367 ? 6.376 -3.176 -53.173 1.00 27.31 367 CYS A CA 1
ATOM 2770 C C . CYS A 1 367 ? 7.341 -4.168 -53.825 1.00 27.31 367 CYS A C 1
ATOM 2772 O O . CYS A 1 367 ? 8.537 -3.885 -53.929 1.00 27.31 367 CYS A O 1
ATOM 2774 N N . ALA A 1 368 ? 6.816 -5.318 -54.249 1.00 31.61 368 ALA A N 1
ATOM 2775 C CA . ALA A 1 368 ? 7.514 -6.189 -55.175 1.00 31.61 368 ALA A CA 1
ATOM 2776 C C . ALA A 1 368 ? 7.905 -5.351 -56.400 1.00 31.61 368 ALA A C 1
ATOM 2778 O O . ALA A 1 368 ? 7.070 -4.642 -56.969 1.00 31.61 368 ALA A O 1
ATOM 2779 N N . GLN A 1 369 ? 9.188 -5.371 -56.748 1.00 31.03 369 GLN A N 1
ATOM 2780 C CA . GLN A 1 369 ? 9.647 -4.814 -58.014 1.00 31.03 369 GLN A CA 1
ATOM 2781 C C . GLN A 1 369 ? 9.063 -5.673 -59.146 1.00 31.03 369 GLN A C 1
ATOM 2783 O O . GLN A 1 369 ? 9.009 -6.896 -58.989 1.00 31.03 369 GLN A O 1
ATOM 2788 N N . PRO A 1 370 ? 8.607 -5.072 -60.255 1.00 32.59 370 PRO A N 1
ATOM 2789 C CA . PRO A 1 370 ? 8.188 -5.839 -61.415 1.00 32.59 370 PRO A CA 1
ATOM 2790 C C . PRO A 1 370 ? 9.389 -6.594 -61.998 1.00 32.59 370 PRO A C 1
ATOM 2792 O O . PRO A 1 370 ? 10.489 -6.050 -62.094 1.00 32.59 370 PRO A O 1
ATOM 2795 N N . ASP A 1 371 ? 9.151 -7.851 -62.358 1.00 37.78 371 ASP A N 1
ATOM 2796 C CA . ASP A 1 371 ? 10.071 -8.690 -63.122 1.00 37.78 371 ASP A CA 1
ATOM 2797 C C . ASP A 1 371 ? 10.389 -8.005 -64.472 1.00 37.78 371 ASP A C 1
ATOM 2799 O O . ASP A 1 371 ? 9.450 -7.647 -65.195 1.00 37.78 371 ASP A O 1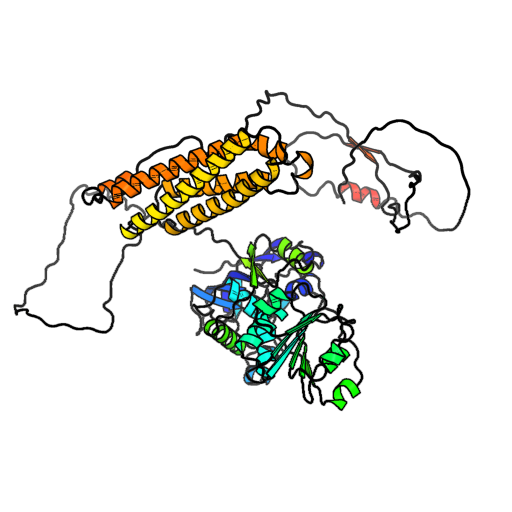
ATOM 2803 N N . PRO A 1 372 ? 11.669 -7.750 -64.806 1.00 41.34 372 PRO A N 1
ATOM 2804 C CA . PRO A 1 372 ? 12.046 -7.030 -66.020 1.00 41.34 372 PRO A CA 1
ATOM 2805 C C . PRO A 1 372 ? 11.779 -7.792 -67.330 1.00 41.34 372 PRO A C 1
ATOM 2807 O O . PRO A 1 372 ? 11.854 -7.163 -68.384 1.00 41.34 372 PRO A O 1
ATOM 2810 N N . ASP A 1 373 ? 11.412 -9.079 -67.294 1.00 41.25 373 ASP A N 1
ATOM 2811 C CA . ASP A 1 373 ? 11.332 -9.907 -68.507 1.00 41.25 373 ASP A CA 1
ATOM 2812 C C . ASP A 1 373 ? 9.914 -10.181 -69.050 1.00 41.25 373 ASP A C 1
ATOM 2814 O O . ASP A 1 373 ? 9.783 -10.862 -70.071 1.00 41.25 373 ASP A O 1
ATOM 2818 N N . ASN A 1 374 ? 8.825 -9.656 -68.458 1.00 45.31 374 ASN A N 1
ATOM 2819 C CA . ASN A 1 374 ? 7.485 -9.881 -69.037 1.00 45.31 374 ASN A CA 1
ATOM 2820 C C . ASN A 1 374 ? 6.400 -8.837 -68.671 1.00 45.31 374 ASN A C 1
ATOM 2822 O O . ASN A 1 374 ? 5.664 -9.007 -67.692 1.00 45.31 374 ASN A O 1
ATOM 2826 N N . PRO A 1 375 ? 6.219 -7.765 -69.467 1.00 35.72 375 PRO A N 1
ATOM 2827 C CA . PRO A 1 375 ? 5.233 -6.729 -69.196 1.00 35.72 375 PRO A CA 1
ATOM 2828 C C . PRO A 1 375 ? 3.905 -7.046 -69.896 1.00 35.72 375 PRO A C 1
ATOM 2830 O O . PRO A 1 375 ? 3.575 -6.470 -70.930 1.00 35.72 375 PRO A O 1
ATOM 2833 N N . GLY A 1 376 ? 3.109 -7.947 -69.321 1.00 39.59 376 GLY A N 1
ATOM 2834 C CA . GLY A 1 376 ? 1.699 -8.065 -69.6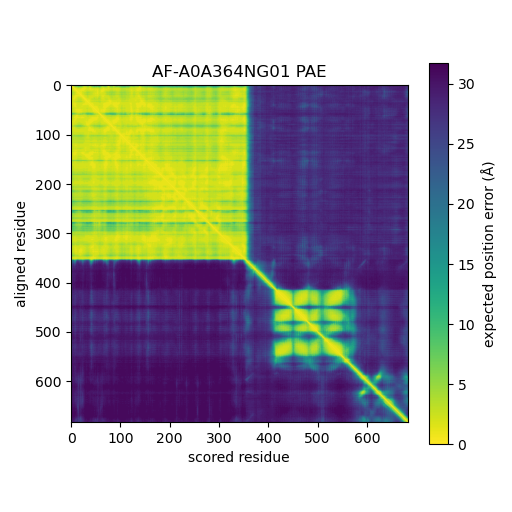95 1.00 39.59 376 GLY A CA 1
ATOM 2835 C C . GLY A 1 376 ? 1.134 -9.471 -69.612 1.00 39.59 376 GLY A C 1
ATOM 2836 O O . GLY A 1 376 ? 1.178 -10.202 -70.594 1.00 39.59 376 GLY A O 1
ATOM 2837 N N . LYS A 1 377 ? 0.525 -9.803 -68.469 1.00 31.23 377 LYS A N 1
ATOM 2838 C CA . LYS A 1 377 ? -0.657 -10.677 -68.360 1.00 31.23 377 LYS A CA 1
ATOM 2839 C C . LYS A 1 377 ? -1.150 -10.710 -66.911 1.00 31.23 377 LYS A C 1
ATOM 2841 O O . LYS A 1 377 ? -0.479 -11.209 -66.017 1.00 31.23 377 LYS A O 1
ATOM 2846 N N . THR A 1 378 ? -2.337 -10.161 -66.683 1.00 32.81 378 THR A N 1
ATOM 2847 C CA . THR A 1 378 ? -3.183 -10.481 -65.528 1.00 32.81 378 THR A CA 1
ATOM 2848 C C . THR A 1 378 ? -3.834 -11.841 -65.773 1.00 32.81 378 THR A C 1
ATOM 2850 O O . THR A 1 378 ? -4.635 -11.949 -66.700 1.00 32.81 378 THR A O 1
ATOM 2853 N N . GLU A 1 379 ? -3.536 -12.855 -64.960 1.00 32.81 379 GLU A N 1
ATOM 2854 C CA . GLU A 1 379 ? -4.304 -14.107 -64.938 1.00 32.81 379 GLU A CA 1
ATOM 2855 C C . GLU A 1 379 ? -5.175 -14.177 -63.680 1.00 32.81 379 GLU A C 1
ATOM 2857 O O . GLU A 1 379 ? -4.698 -14.150 -62.545 1.00 32.81 379 GLU A O 1
ATOM 2862 N N . GLN A 1 380 ? -6.485 -14.234 -63.921 1.00 32.44 380 GLN A N 1
ATOM 2863 C CA . GLN A 1 380 ? -7.492 -14.724 -62.991 1.00 32.44 380 GLN A CA 1
ATOM 2864 C C . GLN A 1 380 ? -7.422 -16.255 -62.974 1.00 32.44 380 GLN A C 1
ATOM 2866 O O . GLN A 1 380 ? -7.362 -16.872 -64.034 1.00 32.44 380 GLN A O 1
ATOM 2871 N N . ALA A 1 381 ? -7.499 -16.865 -61.793 1.00 28.92 381 ALA A N 1
ATOM 2872 C CA . ALA A 1 381 ? -7.749 -18.296 -61.660 1.00 28.92 381 ALA A CA 1
ATOM 2873 C C . ALA A 1 381 ? -8.826 -18.526 -60.590 1.00 28.92 381 ALA A C 1
ATOM 2875 O O . ALA A 1 381 ? -8.574 -18.410 -59.390 1.00 28.92 381 ALA A O 1
ATOM 2876 N N . GLU A 1 382 ? -10.043 -18.817 -61.053 1.00 28.33 382 GLU A N 1
ATOM 2877 C CA . GLU A 1 382 ? -11.126 -19.416 -60.272 1.00 28.33 382 GLU A CA 1
ATOM 2878 C C . GLU A 1 382 ? -10.917 -20.935 -60.183 1.00 28.33 382 GLU A C 1
ATOM 2880 O O . GLU A 1 382 ? -10.495 -21.569 -61.150 1.00 28.33 382 GLU A O 1
ATOM 2885 N N . ALA A 1 383 ? -11.251 -21.532 -59.036 1.00 28.09 383 ALA A N 1
ATOM 2886 C CA . ALA A 1 383 ? -11.294 -22.981 -58.856 1.00 28.09 383 ALA A CA 1
ATOM 2887 C C . ALA A 1 383 ? -12.715 -23.427 -58.470 1.00 28.09 383 ALA A C 1
ATOM 2889 O O . ALA A 1 383 ? -13.258 -23.029 -57.440 1.00 28.09 383 ALA A O 1
ATOM 2890 N N . THR A 1 384 ? -13.296 -24.266 -59.323 1.00 25.73 384 THR A N 1
ATOM 2891 C CA . THR A 1 384 ? -14.601 -24.938 -59.221 1.00 25.73 384 THR A CA 1
ATOM 2892 C C . THR A 1 384 ? -14.533 -26.253 -58.436 1.00 25.73 384 THR A C 1
ATOM 2894 O O . THR A 1 384 ? -13.594 -27.010 -58.656 1.00 25.73 384 THR A O 1
ATOM 2897 N N . PHE A 1 385 ? -15.573 -26.600 -57.659 1.00 25.53 385 PHE A N 1
ATOM 2898 C CA . PHE A 1 385 ? -15.950 -27.988 -57.297 1.00 25.53 385 PHE A CA 1
ATOM 2899 C C . PHE A 1 385 ? -17.493 -28.120 -57.122 1.00 25.53 385 PHE A C 1
ATOM 2901 O O . PHE A 1 385 ? -18.155 -27.100 -56.928 1.00 25.53 385 PHE A O 1
ATOM 2908 N N . PRO A 1 386 ? -18.087 -29.331 -57.256 1.00 30.94 386 PRO A N 1
ATOM 2909 C CA . PRO A 1 386 ? -19.358 -29.533 -57.964 1.00 30.94 386 PRO A CA 1
ATOM 2910 C C . PRO A 1 386 ? -20.606 -29.806 -57.094 1.00 30.94 386 PRO A C 1
ATOM 2912 O O . PRO A 1 386 ? -20.543 -29.991 -55.882 1.00 30.94 386 PRO A O 1
ATOM 2915 N N . HIS A 1 387 ? -21.744 -29.843 -57.799 1.00 27.30 387 HIS A N 1
ATOM 2916 C CA . HIS A 1 387 ? -23.135 -30.034 -57.375 1.00 27.30 387 HIS A CA 1
ATOM 2917 C C . HIS A 1 387 ? -23.451 -31.307 -56.568 1.00 27.30 387 HIS A C 1
ATOM 2919 O O . HIS A 1 387 ? -23.027 -32.398 -56.934 1.00 27.30 387 HIS A O 1
ATOM 2925 N N . LEU A 1 388 ? -24.362 -31.167 -55.593 1.00 25.42 388 LEU A N 1
ATOM 2926 C CA . LEU A 1 388 ? -25.372 -32.160 -55.195 1.00 25.42 388 LEU A CA 1
ATOM 2927 C C . LEU A 1 388 ? -26.626 -31.426 -54.667 1.00 25.42 388 LEU A C 1
ATOM 2929 O O . LEU A 1 388 ? -26.571 -30.271 -54.254 1.00 25.42 388 LEU A O 1
ATOM 2933 N N . THR A 1 389 ? -27.768 -32.086 -54.798 1.00 26.66 389 THR A N 1
ATOM 2934 C CA . THR A 1 389 ? -29.092 -31.552 -55.156 1.00 26.66 389 THR A CA 1
ATOM 2935 C C . THR A 1 389 ? -30.051 -31.235 -53.994 1.00 26.66 389 THR A C 1
ATOM 2937 O O . THR A 1 389 ? -30.009 -31.882 -52.957 1.00 26.66 389 THR A O 1
ATOM 2940 N N . SER A 1 390 ? -30.936 -30.257 -54.255 1.00 27.70 390 SER A N 1
ATOM 2941 C CA . SER A 1 390 ? -32.298 -29.961 -53.740 1.00 27.70 390 SER A CA 1
ATOM 2942 C C . SER A 1 390 ? -32.820 -30.597 -52.438 1.00 27.70 390 SER A C 1
ATOM 2944 O O . SER A 1 390 ? -32.869 -31.813 -52.355 1.00 27.70 390 SER A O 1
ATOM 2946 N N . PHE A 1 391 ? -33.411 -29.788 -51.540 1.00 24.34 391 PHE A N 1
ATOM 2947 C CA . PHE A 1 391 ? -34.799 -29.925 -51.032 1.00 24.34 391 PHE A CA 1
ATOM 2948 C C . PHE A 1 391 ? -35.210 -28.696 -50.179 1.00 24.34 391 PHE A C 1
ATOM 2950 O O . PHE A 1 391 ? -34.377 -27.892 -49.771 1.00 24.34 391 PHE A O 1
ATOM 2957 N N . GLN A 1 392 ? -36.524 -28.516 -50.032 1.00 24.27 392 GLN A N 1
ATOM 2958 C CA . GLN A 1 392 ? -37.289 -27.284 -49.785 1.00 24.27 392 GLN A CA 1
ATOM 2959 C C . GLN A 1 392 ? -37.259 -26.711 -48.345 1.00 24.27 392 GLN A C 1
ATOM 2961 O O . GLN A 1 392 ? -37.044 -27.422 -47.371 1.00 24.27 392 GLN A O 1
ATOM 2966 N N . ASN A 1 393 ? -37.577 -25.414 -48.235 1.00 26.75 393 ASN A N 1
ATOM 2967 C CA . ASN A 1 393 ? -37.975 -24.677 -47.016 1.00 26.75 393 ASN A CA 1
ATOM 2968 C C . ASN A 1 393 ? -39.507 -24.801 -46.822 1.00 26.75 393 ASN A C 1
A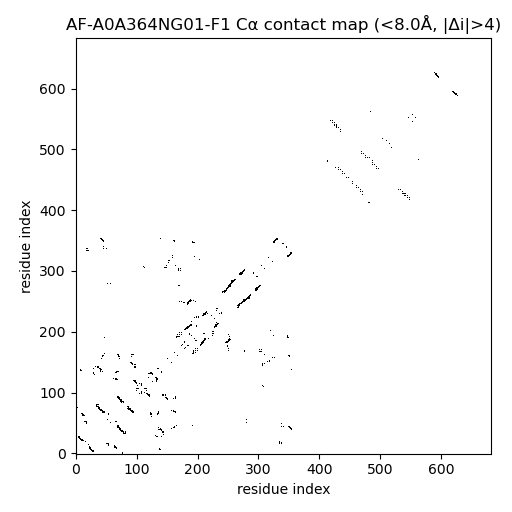TOM 2970 O O . ASN A 1 393 ? -40.189 -24.740 -47.852 1.00 26.75 393 ASN A O 1
ATOM 2974 N N . PRO A 1 394 ? -40.084 -24.968 -45.602 1.00 32.00 394 PRO A N 1
ATOM 2975 C CA . PRO A 1 394 ? -40.602 -23.807 -44.834 1.00 32.00 394 PRO A CA 1
ATOM 2976 C C . PRO A 1 394 ? -40.609 -23.914 -43.272 1.00 32.00 394 PRO A C 1
ATOM 2978 O O . PRO A 1 394 ? -40.898 -24.961 -42.710 1.00 32.00 394 PRO A O 1
ATOM 2981 N N . TYR A 1 395 ? -40.428 -22.763 -42.599 1.00 24.77 395 TYR A N 1
ATOM 2982 C CA . TYR A 1 395 ? -40.914 -22.331 -41.258 1.00 24.77 395 TYR A CA 1
ATOM 2983 C C . TYR A 1 395 ? -40.740 -23.220 -39.998 1.00 24.77 395 TYR A C 1
ATOM 2985 O O . TYR A 1 395 ? -41.421 -24.223 -39.834 1.00 24.77 395 TYR A O 1
ATOM 2993 N N . THR A 1 396 ? -39.984 -22.723 -38.999 1.00 23.58 396 THR A N 1
ATOM 2994 C CA . THR A 1 396 ? -40.413 -22.471 -37.587 1.00 23.58 396 THR A CA 1
ATOM 2995 C C . THR A 1 396 ? -39.232 -21.988 -36.708 1.00 23.58 396 THR A C 1
ATOM 2997 O O . THR A 1 396 ? -38.115 -22.477 -36.808 1.00 23.58 396 THR A O 1
ATOM 3000 N N . SER A 1 397 ? -39.477 -20.977 -35.865 1.00 29.31 397 SER A N 1
ATOM 3001 C CA . SER A 1 397 ? -38.594 -20.432 -34.795 1.00 29.31 397 SER A CA 1
ATOM 3002 C C . SER A 1 397 ? -38.853 -21.209 -33.472 1.00 29.31 397 SER A C 1
ATOM 3004 O O . SER A 1 397 ? -39.924 -21.824 -33.447 1.00 29.31 397 SER A O 1
ATOM 3006 N N . PRO A 1 398 ? -38.051 -21.196 -32.360 1.00 31.84 398 PRO A N 1
ATOM 3007 C CA . PRO A 1 398 ? -37.036 -20.215 -31.901 1.00 31.84 398 PRO A CA 1
ATOM 3008 C C . PRO A 1 398 ? -35.712 -20.766 -31.257 1.00 31.84 398 PRO A C 1
ATOM 3010 O O . PRO A 1 398 ? -35.542 -21.962 -31.068 1.00 31.84 398 PRO A O 1
ATOM 3013 N N . MET A 1 399 ? -34.775 -19.843 -30.943 1.00 28.09 399 MET A N 1
ATOM 3014 C CA . MET A 1 399 ? -33.414 -19.916 -30.299 1.00 28.09 399 MET A CA 1
ATOM 3015 C C . MET A 1 399 ? -33.204 -20.920 -29.121 1.00 28.09 399 MET A C 1
ATOM 3017 O O . MET A 1 399 ? -34.234 -21.285 -28.559 1.00 28.09 399 MET A O 1
ATOM 3021 N N . PRO A 1 400 ? -31.971 -21.283 -28.599 1.00 33.66 400 PRO A N 1
ATOM 3022 C CA . PRO A 1 400 ? -30.678 -20.526 -28.507 1.00 33.66 400 PRO A CA 1
ATOM 3023 C C . PRO A 1 400 ? -29.310 -21.328 -28.548 1.00 33.66 400 PRO A C 1
ATOM 3025 O O . PRO A 1 400 ? -29.300 -22.549 -28.593 1.00 33.66 400 PRO A O 1
ATOM 3028 N N . TRP A 1 401 ? -28.165 -20.607 -28.410 1.00 22.91 401 TRP A N 1
ATOM 3029 C CA . TRP A 1 401 ? -26.753 -21.006 -28.062 1.00 22.91 401 TRP A CA 1
ATOM 3030 C C . TRP A 1 401 ? -25.661 -21.214 -29.169 1.00 22.91 401 TRP A C 1
ATOM 3032 O O . TRP A 1 401 ? -25.646 -22.225 -29.853 1.00 22.91 401 TRP A O 1
ATOM 3042 N N . PHE A 1 402 ? -24.720 -20.233 -29.241 1.00 24.84 402 PHE A N 1
ATOM 3043 C CA . PHE A 1 402 ? -23.255 -20.159 -29.585 1.00 24.84 402 PHE A CA 1
ATOM 3044 C C . PHE A 1 402 ? -22.535 -21.162 -30.548 1.00 24.84 402 PHE A C 1
ATOM 3046 O O . PHE A 1 402 ? -22.877 -22.333 -30.598 1.00 24.84 402 PHE A O 1
ATOM 3053 N N . PRO A 1 403 ? -21.333 -20.836 -31.097 1.00 31.47 403 PRO A N 1
ATOM 3054 C CA . PRO A 1 403 ? -20.915 -19.746 -31.997 1.00 31.47 403 PRO A CA 1
ATOM 3055 C C . PRO A 1 403 ? -20.261 -20.288 -33.302 1.00 31.47 403 PRO A C 1
ATOM 3057 O O . PRO A 1 403 ? -19.473 -21.234 -33.270 1.00 31.47 403 PRO A O 1
ATOM 3060 N N . ARG A 1 404 ? -20.480 -19.659 -34.468 1.00 24.59 404 ARG A N 1
ATOM 3061 C CA . ARG A 1 404 ? -19.697 -19.974 -35.685 1.00 24.59 404 ARG A CA 1
ATOM 3062 C C . ARG A 1 404 ? -18.543 -18.993 -35.884 1.00 24.59 404 ARG A C 1
ATOM 3064 O O . ARG A 1 404 ? -18.725 -17.781 -35.853 1.00 24.59 404 ARG A O 1
ATOM 3071 N N . LYS A 1 405 ? -17.364 -19.580 -36.107 1.00 29.52 405 LYS A N 1
ATOM 3072 C CA . LYS A 1 405 ? -16.105 -18.974 -36.553 1.00 29.52 405 LYS A CA 1
ATOM 3073 C C . LYS A 1 405 ? -16.335 -17.948 -37.671 1.00 29.52 405 LYS A C 1
ATOM 3075 O O . LYS A 1 405 ? -16.806 -18.317 -38.743 1.00 29.52 405 LYS A O 1
ATOM 3080 N N . GLN A 1 406 ? -15.919 -16.705 -37.447 1.00 28.19 406 GLN A N 1
ATOM 3081 C CA . GLN A 1 406 ? -15.537 -15.794 -38.524 1.00 28.19 406 GLN A CA 1
ATOM 3082 C C . GLN A 1 406 ? -14.020 -15.883 -38.684 1.00 28.19 406 GLN A C 1
ATOM 3084 O O . GLN A 1 406 ? -13.269 -15.554 -37.768 1.00 28.19 406 GLN A O 1
ATOM 3089 N N . HIS A 1 407 ? -13.582 -16.380 -39.836 1.00 27.09 407 HIS A N 1
ATOM 3090 C CA . HIS A 1 407 ? -12.248 -16.092 -40.339 1.00 27.09 407 HIS A CA 1
ATOM 3091 C C . HIS A 1 407 ? -12.292 -14.677 -40.913 1.00 27.09 407 HIS A C 1
ATOM 3093 O O . HIS A 1 407 ? -13.033 -14.425 -41.858 1.00 27.09 407 HIS A O 1
ATOM 3099 N N . ASP A 1 408 ? -11.528 -13.770 -40.317 1.00 25.72 408 ASP A N 1
ATOM 3100 C CA . ASP A 1 408 ? -11.350 -12.401 -40.786 1.00 25.72 408 ASP A CA 1
ATOM 3101 C C . ASP A 1 408 ? -9.844 -12.142 -40.896 1.00 25.72 408 ASP A C 1
ATOM 3103 O O . ASP A 1 408 ? -9.135 -12.246 -39.888 1.00 25.72 408 ASP A O 1
ATOM 3107 N N . PRO A 1 409 ? -9.321 -11.857 -42.098 1.00 30.44 409 PRO A N 1
ATOM 3108 C CA . PRO A 1 409 ? -8.027 -11.224 -42.210 1.00 30.44 409 PRO A CA 1
ATOM 3109 C C . PRO A 1 409 ? -8.152 -9.958 -43.056 1.00 30.44 409 PRO A C 1
ATOM 3111 O O . PRO A 1 409 ? -7.837 -10.003 -44.234 1.00 30.44 409 PRO A O 1
ATOM 3114 N N . LEU A 1 410 ? -8.551 -8.823 -42.471 1.00 27.73 410 LEU A N 1
ATOM 3115 C CA . LEU A 1 410 ? -8.227 -7.490 -43.002 1.00 27.73 410 LEU A CA 1
ATOM 3116 C C . LEU A 1 410 ? -8.187 -6.443 -41.867 1.00 27.73 410 LEU A C 1
ATOM 3118 O O . LEU A 1 410 ? -9.166 -5.783 -41.526 1.00 27.73 410 LEU A O 1
ATOM 3122 N N . ILE A 1 411 ? -6.999 -6.266 -41.283 1.00 31.58 411 ILE A N 1
ATOM 3123 C CA . ILE A 1 411 ? -6.656 -5.122 -40.429 1.00 31.58 411 ILE A CA 1
ATOM 3124 C C . ILE A 1 411 ? -6.313 -3.932 -41.340 1.00 31.58 411 ILE A C 1
ATOM 3126 O O . ILE A 1 411 ? -5.235 -3.932 -41.923 1.00 31.58 411 ILE A O 1
ATOM 3130 N N . ALA A 1 412 ? -7.200 -2.930 -41.446 1.00 29.20 412 ALA A N 1
ATOM 3131 C CA . ALA A 1 412 ? -6.886 -1.489 -41.568 1.00 29.20 412 ALA A CA 1
ATOM 3132 C C . ALA A 1 412 ? -8.152 -0.644 -41.850 1.00 29.20 412 ALA A C 1
ATOM 3134 O O . ALA A 1 412 ? -8.833 -0.842 -42.850 1.00 29.20 412 ALA A O 1
ATOM 3135 N N . GLY A 1 413 ? -8.415 0.361 -41.004 1.00 34.94 413 GLY A N 1
ATOM 3136 C CA . GLY A 1 413 ? -9.344 1.467 -41.286 1.00 34.94 413 GLY A CA 1
ATOM 3137 C C . GLY A 1 413 ? -10.797 1.229 -40.864 1.00 34.94 413 GLY A C 1
ATOM 3138 O O . GLY A 1 413 ? -11.630 0.798 -41.657 1.00 34.94 413 GLY A O 1
ATOM 3139 N N . MET A 1 414 ? -11.141 1.569 -39.616 1.00 34.62 414 MET A N 1
ATOM 3140 C CA . MET A 1 414 ? -12.535 1.566 -39.160 1.00 34.62 414 MET A CA 1
ATOM 3141 C C . MET A 1 414 ? -13.401 2.478 -40.041 1.00 34.62 414 MET A C 1
ATOM 3143 O O . MET A 1 414 ? -13.240 3.696 -40.056 1.00 34.62 414 MET A O 1
ATOM 3147 N N . ARG A 1 415 ? -14.372 1.882 -40.735 1.00 48.97 415 ARG A N 1
ATOM 3148 C CA . ARG A 1 415 ? -15.453 2.596 -41.420 1.00 48.97 415 ARG A CA 1
ATOM 3149 C C . ARG A 1 415 ? -16.356 3.248 -40.361 1.00 48.97 415 ARG A C 1
ATOM 3151 O O . ARG A 1 415 ? -16.833 2.559 -39.459 1.00 48.97 415 ARG A O 1
ATOM 3158 N N . LEU A 1 416 ? -16.584 4.563 -40.444 1.00 55.31 416 LEU A N 1
ATOM 3159 C CA . LEU A 1 416 ? -17.560 5.254 -39.593 1.00 55.31 416 LEU A CA 1
ATOM 3160 C C . LEU A 1 416 ? -18.948 4.662 -39.883 1.00 55.31 416 LEU A C 1
ATOM 3162 O O . LEU A 1 416 ? -19.402 4.721 -41.021 1.00 55.31 416 LEU A O 1
ATOM 3166 N N . THR A 1 417 ? -19.586 4.032 -38.895 1.00 64.06 417 THR A N 1
ATOM 3167 C CA . THR A 1 417 ? -20.956 3.510 -39.033 1.00 64.06 417 THR A CA 1
ATOM 3168 C C . THR A 1 417 ? -21.966 4.646 -38.872 1.00 64.06 417 THR A C 1
ATOM 3170 O O . THR A 1 417 ? -21.659 5.652 -38.231 1.00 64.06 417 THR A O 1
ATOM 3173 N N . ARG A 1 418 ? -23.181 4.496 -39.416 1.00 63.84 418 ARG A N 1
ATOM 3174 C CA . ARG A 1 418 ? -24.235 5.524 -39.318 1.00 63.84 418 ARG A CA 1
ATOM 3175 C C . ARG A 1 418 ? -24.592 5.851 -37.866 1.00 63.84 418 ARG A C 1
ATOM 3177 O O . ARG A 1 418 ? -24.738 7.020 -37.519 1.00 63.84 418 ARG A O 1
ATOM 3184 N N . ASP A 1 419 ? -24.619 4.841 -36.999 1.00 65.38 419 ASP A N 1
ATOM 3185 C CA . ASP A 1 419 ? -24.851 5.020 -35.560 1.00 65.38 419 ASP A CA 1
ATOM 3186 C C . ASP A 1 419 ? -23.740 5.844 -34.902 1.00 65.38 419 ASP A C 1
ATOM 3188 O O . ASP A 1 419 ? -24.000 6.735 -34.094 1.00 65.38 419 ASP A O 1
ATOM 3192 N N . ARG A 1 420 ? -22.483 5.604 -35.295 1.00 67.62 420 ARG A N 1
ATOM 3193 C CA . ARG A 1 420 ? -21.339 6.383 -34.807 1.00 67.62 420 ARG A CA 1
ATOM 3194 C C . ARG A 1 420 ? -21.344 7.806 -35.356 1.00 67.62 420 ARG A C 1
ATOM 3196 O O . ARG A 1 420 ? -21.048 8.722 -34.600 1.00 67.62 420 ARG A O 1
ATOM 3203 N N . ALA A 1 421 ? -21.706 8.010 -36.622 1.00 70.12 421 ALA A N 1
ATOM 3204 C CA . ALA A 1 421 ? -21.866 9.344 -37.202 1.00 70.12 421 ALA A CA 1
ATOM 3205 C C . ALA A 1 421 ? -22.983 10.134 -36.501 1.00 70.12 421 ALA A C 1
ATOM 3207 O O . ALA A 1 421 ? -22.784 11.292 -36.148 1.00 70.12 421 ALA A O 1
ATOM 3208 N N . SER A 1 422 ? -24.111 9.484 -36.206 1.00 73.88 422 SER A N 1
ATOM 3209 C CA . SER A 1 422 ? -25.239 10.078 -35.472 1.00 73.88 422 SER A CA 1
ATOM 3210 C C . SER A 1 422 ? -24.852 10.461 -34.042 1.00 73.88 422 SER A C 1
ATOM 3212 O O . SER A 1 422 ? -25.197 11.537 -33.555 1.00 73.88 422 SER A O 1
ATOM 3214 N N . PHE A 1 423 ? -24.079 9.605 -33.374 1.00 76.94 423 PHE A N 1
ATOM 3215 C CA . PHE A 1 423 ? -23.557 9.884 -32.042 1.00 76.94 423 PHE A CA 1
ATOM 3216 C C . PHE A 1 423 ? -22.536 11.035 -32.040 1.00 76.94 423 PHE A C 1
ATOM 3218 O O . PHE A 1 423 ? -22.607 11.922 -31.192 1.00 76.94 423 PHE A O 1
ATOM 3225 N N . LEU A 1 424 ? -21.626 11.080 -33.019 1.00 75.38 424 LEU A N 1
ATOM 3226 C CA . LEU A 1 424 ? -20.683 12.193 -33.177 1.00 75.38 424 LEU A CA 1
ATOM 3227 C C . LEU A 1 424 ? -21.394 13.509 -33.494 1.00 75.38 424 LEU A C 1
ATOM 3229 O O . LEU A 1 424 ? -21.038 14.535 -32.922 1.00 75.38 424 LEU A O 1
ATOM 3233 N N . LEU A 1 425 ? -22.434 13.479 -34.329 1.00 80.88 425 LEU A N 1
ATOM 3234 C CA . LEU A 1 425 ? -23.270 14.641 -34.620 1.00 80.88 425 LEU A CA 1
ATOM 3235 C C . LEU A 1 425 ? -23.912 15.207 -33.342 1.00 80.88 425 LEU A C 1
ATOM 3237 O O . LEU A 1 425 ? -23.941 16.422 -33.144 1.00 80.88 425 LEU A O 1
ATOM 3241 N N . ALA A 1 426 ? -24.384 14.337 -32.443 1.00 83.56 426 ALA A N 1
ATOM 3242 C CA . ALA A 1 426 ? -24.927 14.753 -31.151 1.00 83.56 426 ALA A CA 1
ATOM 3243 C C . ALA A 1 426 ? -23.868 15.439 -30.266 1.00 83.56 426 ALA A C 1
ATOM 3245 O O . ALA A 1 426 ? -24.160 16.456 -29.633 1.00 83.56 426 ALA A O 1
ATOM 3246 N N . LEU A 1 427 ? -22.631 14.933 -30.263 1.00 83.19 427 LEU A N 1
ATOM 3247 C CA . LEU A 1 427 ? -21.518 15.547 -29.533 1.00 83.19 427 LEU A CA 1
ATOM 3248 C C . LEU A 1 427 ? -21.085 16.888 -30.145 1.00 83.19 427 LEU A C 1
ATOM 3250 O O . LEU A 1 427 ? -20.853 17.837 -29.395 1.00 83.19 427 LEU A O 1
ATOM 3254 N N . CYS A 1 428 ? -21.039 17.002 -31.479 1.00 82.38 428 CYS A N 1
ATOM 3255 C CA . CYS A 1 428 ? -20.771 18.266 -32.173 1.00 82.38 428 CYS A CA 1
ATOM 3256 C C . CYS A 1 428 ? -21.793 19.339 -31.777 1.00 82.38 428 CYS A C 1
ATOM 3258 O O . CYS A 1 428 ? -21.406 20.445 -31.404 1.00 82.38 428 CYS A O 1
ATOM 3260 N N . ARG A 1 429 ? -23.087 18.996 -31.760 1.00 87.00 429 ARG A N 1
ATOM 3261 C CA . ARG A 1 429 ? -24.172 19.902 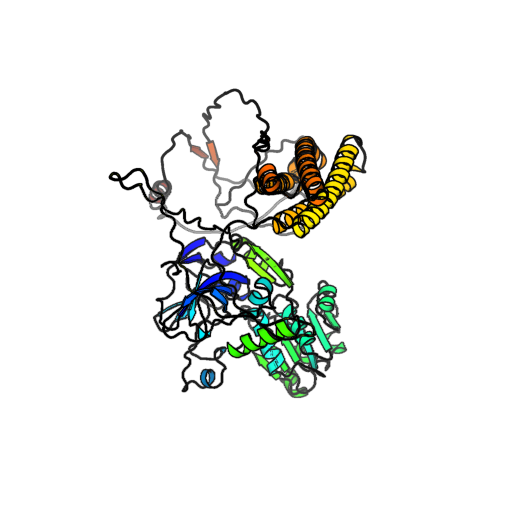-31.344 1.00 87.00 429 ARG A CA 1
ATOM 3262 C C . ARG A 1 429 ? -24.040 20.373 -29.901 1.00 87.00 429 ARG A C 1
ATOM 3264 O O . ARG A 1 429 ? -24.280 21.544 -29.600 1.00 87.00 429 ARG A O 1
ATOM 3271 N N . ASP A 1 430 ? -23.688 19.470 -28.991 1.00 86.88 430 ASP A N 1
ATOM 3272 C CA . ASP A 1 430 ? -23.499 19.813 -27.579 1.00 86.88 430 ASP A CA 1
ATOM 3273 C C . ASP A 1 430 ? -22.275 20.721 -27.373 1.00 86.88 430 ASP A C 1
ATOM 3275 O O . ASP A 1 430 ? -22.338 21.722 -26.651 1.00 86.88 430 ASP A O 1
ATOM 3279 N N . LEU A 1 431 ? -21.180 20.441 -28.085 1.00 85.75 431 LEU A N 1
ATOM 3280 C CA . LEU A 1 431 ? -19.991 21.286 -28.080 1.00 85.75 431 LEU A CA 1
ATOM 3281 C C . LEU A 1 431 ? -20.267 22.666 -28.702 1.00 85.75 431 LEU A C 1
ATOM 3283 O O . LEU A 1 431 ? -19.865 23.677 -28.125 1.00 85.75 431 LEU A O 1
ATOM 3287 N N . ALA A 1 432 ? -21.005 22.741 -29.813 1.00 86.56 432 ALA A N 1
ATOM 3288 C CA . ALA A 1 432 ? -21.388 23.998 -30.456 1.00 86.56 432 ALA A CA 1
ATOM 3289 C C . ALA A 1 432 ? -22.170 24.916 -29.500 1.00 86.56 432 ALA A C 1
ATOM 3291 O O . ALA A 1 432 ? -21.872 26.109 -29.390 1.00 86.56 432 ALA A O 1
ATOM 3292 N N . LYS A 1 433 ? -23.109 24.360 -28.719 1.00 87.31 433 LYS A N 1
ATOM 3293 C CA . LYS A 1 433 ? -23.845 25.106 -27.679 1.00 87.31 433 LYS A CA 1
ATOM 3294 C C . LYS A 1 433 ? -22.916 25.662 -26.600 1.00 87.31 433 LYS A C 1
ATOM 3296 O O . LYS A 1 433 ? -23.084 26.808 -26.175 1.00 87.31 433 LYS A O 1
ATOM 3301 N N . SER A 1 434 ? -21.947 24.869 -26.143 1.00 86.44 434 SER A N 1
ATOM 3302 C CA . SER A 1 434 ? -20.956 25.320 -25.160 1.00 86.44 434 SER A CA 1
ATOM 3303 C C . SER A 1 434 ? -20.065 26.433 -25.712 1.00 86.44 434 SER A C 1
ATOM 3305 O O . SER A 1 434 ? -19.834 27.424 -25.019 1.00 86.44 434 SER A O 1
ATOM 3307 N N . LEU A 1 435 ? -19.608 26.303 -26.960 1.00 84.94 435 LEU A N 1
ATOM 3308 C CA . LEU A 1 435 ? -18.769 27.296 -27.633 1.00 84.94 435 LEU A CA 1
ATOM 3309 C C . LEU A 1 435 ? -19.504 28.620 -27.844 1.00 84.94 435 LEU A C 1
ATOM 3311 O O . LEU A 1 435 ? -18.960 29.675 -27.522 1.00 84.94 435 LEU A O 1
ATOM 3315 N N . HIS A 1 436 ? -20.765 28.573 -28.278 1.00 84.94 436 HIS A N 1
ATOM 3316 C CA . HIS A 1 436 ? -21.597 29.765 -28.433 1.00 84.94 436 HIS A CA 1
ATOM 3317 C C . HIS A 1 436 ? -21.784 30.509 -27.100 1.00 84.94 436 HIS A C 1
ATOM 3319 O O . HIS A 1 436 ? -21.546 31.715 -27.011 1.00 84.94 436 HIS A O 1
ATOM 3325 N N . LYS A 1 437 ? -22.118 29.783 -26.022 1.00 82.81 437 LYS A N 1
ATOM 3326 C CA . LYS A 1 437 ? -22.238 30.364 -24.672 1.00 82.81 437 LYS A CA 1
ATOM 3327 C C . LYS A 1 437 ? -20.924 30.955 -24.167 1.00 82.81 437 LYS A C 1
ATOM 3329 O O . LYS A 1 437 ? -20.944 31.955 -23.454 1.00 82.81 437 LYS A O 1
ATOM 3334 N N . GLN A 1 438 ? -19.794 30.339 -24.497 1.00 84.19 438 GLN A N 1
ATOM 3335 C CA . GLN A 1 438 ? -18.483 30.843 -24.108 1.00 84.19 438 GLN A CA 1
ATOM 3336 C C . GLN A 1 438 ? -18.121 32.117 -24.874 1.00 84.19 438 GLN A C 1
ATOM 3338 O O . GLN A 1 438 ? -17.673 33.080 -24.259 1.00 84.19 438 GLN A O 1
ATOM 3343 N N . SER A 1 439 ? -18.401 32.166 -26.179 1.00 81.12 439 SER A N 1
ATOM 3344 C CA . SER A 1 439 ? -18.209 33.365 -26.998 1.00 81.12 439 SER A CA 1
ATOM 3345 C C . SER A 1 439 ? -19.045 34.543 -26.493 1.00 81.12 439 SER A C 1
ATOM 3347 O O . SER A 1 439 ? -18.522 35.646 -26.372 1.00 81.12 439 SER A O 1
ATOM 3349 N N . ALA A 1 440 ? -20.306 34.315 -26.111 1.00 79.56 440 ALA A N 1
ATOM 3350 C CA . ALA A 1 440 ? -21.167 35.362 -25.553 1.00 79.56 440 ALA A CA 1
ATOM 3351 C C . ALA A 1 440 ? -20.623 35.938 -24.231 1.00 79.56 440 ALA A C 1
ATOM 3353 O O . ALA A 1 440 ? -20.706 37.137 -23.991 1.00 79.56 440 ALA A O 1
ATOM 3354 N N . TYR A 1 441 ? -20.019 35.104 -23.378 1.00 73.12 441 TYR A N 1
ATOM 3355 C CA . TYR A 1 441 ? -19.419 35.558 -22.115 1.00 73.12 441 TYR A CA 1
ATOM 3356 C C . TYR A 1 441 ? -18.106 36.307 -22.331 1.00 73.12 441 TYR A C 1
ATOM 3358 O O . TYR A 1 441 ? -17.814 37.269 -21.622 1.00 73.12 441 TYR A O 1
ATOM 3366 N N . ILE A 1 442 ? -17.341 35.894 -23.339 1.00 74.62 442 ILE A N 1
ATOM 3367 C CA . ILE A 1 442 ? -16.151 36.609 -23.794 1.00 74.62 442 ILE A CA 1
ATOM 3368 C C . ILE A 1 442 ? -16.546 37.952 -24.453 1.00 74.62 442 ILE A C 1
ATOM 3370 O O . ILE A 1 442 ? -15.863 38.953 -24.309 1.00 74.62 442 ILE A O 1
ATOM 3374 N N . GLN A 1 443 ? -17.686 38.062 -25.122 1.00 73.94 443 GLN A N 1
ATOM 3375 C CA . GLN A 1 443 ? -18.150 39.370 -25.605 1.00 73.94 443 GLN A CA 1
ATOM 3376 C C . GLN A 1 443 ? -18.662 40.250 -24.452 1.00 73.94 443 GLN A C 1
ATOM 3378 O O . GLN A 1 443 ? -18.297 41.419 -24.348 1.00 73.94 443 GLN A O 1
ATOM 3383 N N . ALA A 1 444 ? -19.430 39.680 -23.519 1.00 72.31 444 ALA A N 1
ATOM 3384 C CA . ALA A 1 444 ? -19.954 40.408 -22.363 1.00 72.31 444 ALA A CA 1
ATOM 3385 C C . ALA A 1 444 ? -18.836 41.004 -21.487 1.00 72.31 444 ALA A C 1
ATOM 3387 O O . ALA A 1 444 ? -18.920 42.161 -21.076 1.00 72.31 444 ALA A O 1
ATOM 3388 N N . PHE A 1 445 ? -17.760 40.252 -21.249 1.00 69.94 445 PHE A N 1
ATOM 3389 C CA . PHE A 1 445 ? -16.610 40.738 -20.486 1.00 69.94 445 PHE A CA 1
ATOM 3390 C C . PHE A 1 445 ? -15.842 41.863 -21.201 1.00 69.94 445 PHE A C 1
ATOM 3392 O O . PHE A 1 445 ? -15.318 42.753 -20.539 1.00 69.94 445 PHE A O 1
ATOM 3399 N N . GLU A 1 446 ? -15.811 41.871 -22.536 1.00 66.00 446 GLU A N 1
ATOM 3400 C CA . GLU A 1 446 ? -15.200 42.953 -23.320 1.00 66.00 446 GLU A CA 1
ATOM 3401 C C . GLU A 1 446 ? -16.006 44.260 -23.234 1.00 66.00 446 GLU A C 1
ATOM 3403 O O . GLU A 1 446 ? -15.428 45.345 -23.155 1.00 66.00 446 GLU A O 1
ATOM 3408 N N . THR A 1 447 ? -17.338 44.152 -23.173 1.00 64.38 447 THR A N 1
ATOM 3409 C CA . THR A 1 447 ? -18.252 45.304 -23.055 1.00 64.38 447 THR A CA 1
ATOM 3410 C C . THR A 1 447 ? -18.363 45.872 -21.635 1.00 64.38 447 THR A C 1
ATOM 3412 O O . THR A 1 447 ? -18.601 47.067 -21.474 1.00 64.38 447 THR A O 1
ATOM 3415 N N . GLN A 1 448 ? -18.139 45.065 -20.590 1.00 63.19 448 GLN A N 1
ATOM 3416 C CA . GLN A 1 448 ? -18.138 45.510 -19.188 1.00 63.19 448 GLN A CA 1
ATOM 3417 C C . GLN A 1 448 ? -16.794 46.156 -18.809 1.00 63.19 448 GLN A C 1
ATOM 3419 O O . GLN A 1 448 ? -16.061 45.689 -17.935 1.00 63.19 448 GLN A O 1
ATOM 3424 N N . GLN A 1 449 ? -16.438 47.254 -19.476 1.00 53.81 449 GLN A N 1
ATOM 3425 C CA . GLN A 1 449 ? -15.248 48.018 -19.118 1.00 53.81 449 GLN A CA 1
ATOM 3426 C C . GLN A 1 449 ? -15.492 48.811 -17.823 1.00 53.81 449 GLN A C 1
ATOM 3428 O O . GLN A 1 449 ? -16.060 49.895 -17.855 1.00 53.81 449 GLN A O 1
ATOM 3433 N N . LYS A 1 450 ? -14.957 48.284 -16.708 1.00 51.66 450 LYS A N 1
ATOM 3434 C CA . LYS A 1 450 ? -14.827 48.891 -15.360 1.00 51.66 450 LYS A CA 1
ATOM 3435 C C . LYS A 1 450 ? -16.022 48.662 -14.417 1.00 51.66 450 LYS A C 1
ATOM 3437 O O . LYS A 1 450 ? -16.890 49.511 -14.260 1.00 51.66 450 LYS A O 1
ATOM 3442 N N . GLY A 1 451 ? -15.984 47.542 -13.687 1.00 48.09 451 GLY A N 1
ATOM 3443 C CA . GLY A 1 451 ? -16.809 47.313 -12.496 1.00 48.09 451 GLY A CA 1
ATOM 3444 C C . GLY A 1 451 ? -16.390 46.066 -11.690 1.00 48.09 451 GLY A C 1
ATOM 3445 O O . GLY A 1 451 ? -15.721 45.180 -12.230 1.00 48.09 451 GLY A O 1
ATOM 3446 N N . PRO A 1 452 ? -16.774 45.948 -10.403 1.00 41.62 452 PRO A N 1
ATOM 3447 C CA . PRO A 1 452 ? -16.414 44.825 -9.520 1.00 41.62 452 PRO A CA 1
ATOM 3448 C C . PRO A 1 452 ? -16.952 43.439 -9.962 1.00 41.62 452 PRO A C 1
ATOM 3450 O O . PRO A 1 452 ? -16.565 42.422 -9.388 1.00 41.62 452 PRO A O 1
ATOM 3453 N N . SER A 1 453 ? -17.761 43.364 -11.030 1.00 50.78 453 SER A N 1
ATOM 3454 C CA . SER A 1 453 ? -18.248 42.130 -11.685 1.00 50.78 453 SER A CA 1
ATOM 3455 C C . SER A 1 453 ? -17.197 41.378 -12.528 1.00 50.78 453 SER A C 1
ATOM 3457 O O . SER A 1 453 ? -17.489 40.336 -13.117 1.00 50.78 453 SER A O 1
ATOM 3459 N N . THR A 1 454 ? -15.958 41.874 -12.589 1.00 58.75 454 THR A N 1
ATOM 3460 C CA . THR A 1 454 ? -14.893 41.345 -13.464 1.00 58.75 454 THR A CA 1
ATOM 3461 C C . THR A 1 454 ? -14.401 39.953 -13.013 1.00 58.75 454 THR A C 1
ATOM 3463 O O . THR A 1 454 ? -14.136 39.079 -13.837 1.00 58.75 454 THR A O 1
ATOM 3466 N N . ILE A 1 455 ? -14.353 39.679 -11.701 1.00 59.66 455 ILE A N 1
ATOM 3467 C CA . ILE A 1 455 ? -13.809 38.419 -11.149 1.00 59.66 455 ILE A CA 1
ATOM 3468 C C . ILE A 1 455 ? -14.781 37.238 -11.299 1.00 59.66 455 ILE A C 1
ATOM 3470 O O . ILE A 1 455 ? -14.352 36.125 -11.609 1.00 59.66 455 ILE A O 1
ATOM 3474 N N . SER A 1 456 ? -16.081 37.450 -11.080 1.00 62.94 456 SER A N 1
ATOM 3475 C CA . SER A 1 456 ? -17.096 36.395 -11.231 1.00 62.94 456 SER A CA 1
ATOM 3476 C C . SER A 1 456 ? -17.238 35.965 -12.691 1.00 62.94 456 SER A C 1
ATOM 3478 O O . SER A 1 456 ? -17.312 34.770 -12.977 1.00 62.94 456 SER A O 1
ATOM 3480 N N . THR A 1 457 ? -17.176 36.921 -13.620 1.00 67.56 457 THR A N 1
ATOM 3481 C CA . THR A 1 457 ? -17.189 36.652 -15.061 1.00 67.56 457 THR A CA 1
ATOM 3482 C C . THR A 1 457 ? -15.947 35.870 -15.501 1.00 67.56 457 THR A C 1
ATOM 3484 O O . THR A 1 457 ? -16.076 34.894 -16.238 1.00 67.56 457 THR A O 1
ATOM 3487 N N . LEU A 1 458 ? -14.756 36.203 -14.983 1.00 66.75 458 LEU A N 1
ATOM 3488 C CA . LEU A 1 458 ? -13.532 35.432 -15.246 1.00 66.75 458 LEU A CA 1
ATOM 3489 C C . LEU A 1 458 ? -13.614 33.992 -14.724 1.00 66.75 458 LEU A C 1
ATOM 3491 O O . LEU A 1 458 ? -13.242 33.067 -15.446 1.00 66.75 458 LEU A O 1
ATOM 3495 N N . LYS A 1 459 ? -14.152 33.778 -13.516 1.00 65.75 459 LYS A N 1
ATOM 3496 C CA . LYS A 1 459 ? -14.378 32.424 -12.979 1.00 65.75 459 LYS A CA 1
ATOM 3497 C C . LYS A 1 459 ? -15.338 31.618 -13.854 1.00 65.75 459 LYS A C 1
ATOM 3499 O O . LYS A 1 459 ? -15.037 30.479 -14.200 1.00 65.75 459 LYS A O 1
ATOM 3504 N N . ALA A 1 460 ? -16.444 32.225 -14.288 1.00 69.69 460 ALA A N 1
ATOM 3505 C CA . ALA A 1 460 ? -17.401 31.571 -15.179 1.00 69.69 460 ALA A CA 1
ATOM 3506 C C . ALA A 1 460 ? -16.768 31.178 -16.529 1.00 69.69 460 ALA A C 1
ATOM 3508 O O . ALA A 1 460 ? -17.052 30.104 -17.064 1.00 69.69 460 ALA A O 1
ATOM 3509 N N . ILE A 1 461 ? -15.874 32.015 -17.066 1.00 72.06 461 ILE A N 1
ATOM 3510 C CA . ILE A 1 461 ? -15.108 31.720 -18.285 1.00 72.06 461 ILE A CA 1
ATOM 3511 C C . ILE A 1 461 ? -14.145 30.544 -18.058 1.00 72.06 461 ILE A C 1
ATOM 3513 O O . ILE A 1 461 ? -14.059 29.666 -18.920 1.00 72.06 461 ILE A O 1
ATOM 3517 N N . GLN A 1 462 ? -13.461 30.480 -16.910 1.00 70.44 462 GLN A N 1
ATOM 3518 C CA . GLN A 1 462 ? -12.538 29.388 -16.557 1.00 70.44 462 GLN A CA 1
ATOM 3519 C C . GLN A 1 462 ? -13.254 28.040 -16.368 1.00 70.44 462 GLN A C 1
ATOM 3521 O O . GLN A 1 462 ? -12.818 27.010 -16.896 1.00 70.44 462 GLN A O 1
ATOM 3526 N N . GLU A 1 463 ? -14.381 28.031 -15.657 1.00 71.19 463 GLU A N 1
ATOM 3527 C CA . GLU A 1 463 ? -15.190 26.825 -15.443 1.00 71.19 463 GLU A CA 1
ATOM 3528 C C . GLU A 1 463 ? -15.710 26.261 -16.770 1.00 71.19 463 GLU A C 1
ATOM 3530 O O . GLU A 1 463 ? -15.629 25.059 -17.040 1.00 71.19 463 GLU A O 1
ATOM 3535 N N . ARG A 1 464 ? -16.183 27.138 -17.658 1.00 77.12 464 ARG A N 1
ATOM 3536 C CA . ARG A 1 464 ? -16.682 26.737 -18.978 1.00 77.12 464 ARG A CA 1
ATOM 3537 C C . ARG A 1 464 ? -15.589 26.303 -19.930 1.00 77.12 464 ARG A C 1
ATOM 3539 O O . ARG A 1 464 ? -15.806 25.355 -20.682 1.00 77.12 464 ARG A O 1
ATOM 3546 N N . HIS A 1 465 ? -14.414 26.923 -19.865 1.00 78.56 465 HIS A N 1
ATOM 3547 C CA . HIS A 1 465 ? -13.250 26.436 -20.594 1.00 78.56 465 HIS A CA 1
ATOM 3548 C C . HIS A 1 465 ? -12.960 24.974 -20.219 1.00 78.56 465 HIS A C 1
ATOM 3550 O O . HIS A 1 465 ? -12.775 24.130 -21.093 1.00 78.56 465 HIS A O 1
ATOM 3556 N N . SER A 1 466 ? -12.995 24.649 -18.923 1.00 73.25 466 SER A N 1
ATOM 3557 C CA . SER A 1 466 ? -12.769 23.282 -18.435 1.00 73.25 466 SER A CA 1
ATOM 3558 C C . SER A 1 466 ? -13.819 22.295 -18.964 1.00 73.25 466 SER A C 1
ATOM 3560 O O . SER A 1 466 ? -13.484 21.173 -19.359 1.00 73.25 466 SER A O 1
ATOM 3562 N N . ARG A 1 467 ? -15.086 22.725 -19.052 1.00 79.81 467 ARG A N 1
ATOM 3563 C CA . ARG A 1 467 ? -16.168 21.934 -19.658 1.00 79.81 467 ARG A CA 1
ATOM 3564 C C . ARG A 1 467 ? -15.948 21.701 -21.160 1.00 79.81 467 ARG A C 1
ATOM 3566 O O . ARG A 1 467 ? -16.043 20.558 -21.597 1.00 79.81 467 ARG A O 1
ATOM 3573 N N . ILE A 1 468 ? -15.604 22.737 -21.927 1.00 81.56 468 ILE A N 1
ATOM 3574 C CA . ILE A 1 468 ? -15.340 22.643 -23.377 1.00 81.56 468 ILE A CA 1
ATOM 3575 C C . ILE A 1 468 ? -14.163 21.703 -23.658 1.00 81.56 468 ILE A C 1
ATOM 3577 O O . ILE A 1 468 ? -14.254 20.831 -24.519 1.00 81.56 468 ILE A O 1
ATOM 3581 N N . THR A 1 469 ? -13.081 21.813 -22.888 1.00 76.88 469 THR A N 1
ATOM 3582 C CA . THR A 1 469 ? -11.907 20.938 -23.023 1.00 76.88 469 THR A CA 1
ATOM 3583 C C . THR A 1 469 ? -12.237 19.474 -22.714 1.00 76.88 469 THR A C 1
ATOM 3585 O O . THR A 1 469 ? -11.681 18.571 -23.343 1.00 76.88 469 THR A O 1
ATOM 3588 N N . SER A 1 470 ? -13.183 19.226 -21.803 1.00 76.25 470 SER A N 1
ATOM 3589 C CA . SER A 1 470 ? -13.686 17.879 -21.502 1.00 76.25 470 SER A CA 1
ATOM 3590 C C . SER A 1 470 ? -14.576 17.326 -22.622 1.00 76.25 470 SER A C 1
ATOM 3592 O O . SER A 1 470 ? -14.428 16.164 -22.998 1.00 76.25 470 SER A O 1
ATOM 3594 N N . GLN A 1 471 ? -15.453 18.152 -23.204 1.00 81.88 471 GLN A N 1
ATOM 3595 C CA . GLN A 1 471 ? -16.274 17.774 -24.363 1.00 81.88 471 GLN A CA 1
ATOM 3596 C C . GLN A 1 471 ? -15.398 17.438 -25.582 1.00 81.88 471 GLN A C 1
ATOM 3598 O O . GLN A 1 471 ? -15.597 16.397 -26.205 1.00 81.88 471 GLN A O 1
ATOM 3603 N N . LEU A 1 472 ? -14.364 18.243 -25.858 1.00 77.56 472 LEU A N 1
ATOM 3604 C CA . LEU A 1 472 ? -13.364 17.959 -26.895 1.00 77.56 472 LEU A CA 1
ATOM 3605 C C . LEU A 1 472 ? -12.638 16.634 -26.656 1.00 77.56 472 LEU A C 1
ATOM 3607 O O . LEU A 1 472 ? -12.497 15.838 -27.580 1.00 77.56 472 LEU A O 1
ATOM 3611 N N . ALA A 1 473 ? -12.208 16.370 -25.418 1.00 74.44 473 ALA A N 1
ATOM 3612 C CA . ALA A 1 473 ? -11.557 15.110 -25.069 1.00 74.44 473 ALA A CA 1
ATOM 3613 C C . ALA A 1 473 ? -12.479 13.904 -25.312 1.00 74.44 473 ALA A C 1
ATOM 3615 O O . ALA A 1 473 ? -12.033 12.881 -25.831 1.00 74.44 473 ALA A O 1
ATOM 3616 N N . SER A 1 474 ? -13.765 14.037 -24.967 1.00 76.19 474 SER A N 1
ATOM 3617 C CA . SER A 1 474 ? -14.774 13.001 -25.197 1.00 76.19 474 SER A CA 1
ATOM 3618 C C . SER A 1 474 ? -15.020 12.763 -26.685 1.00 76.19 474 SER A C 1
ATOM 3620 O O . SER A 1 474 ? -15.108 11.613 -27.106 1.00 76.19 474 SER A O 1
ATOM 3622 N N . MET A 1 475 ? -15.096 13.829 -27.489 1.00 74.38 475 MET A N 1
ATOM 3623 C CA . MET A 1 475 ? -15.207 13.712 -28.943 1.00 74.38 475 MET A CA 1
ATOM 3624 C C . MET A 1 475 ? -13.999 12.981 -29.515 1.00 74.38 475 MET A C 1
ATOM 3626 O O . MET A 1 475 ? -14.177 11.959 -30.169 1.00 74.38 475 MET A O 1
ATOM 3630 N N . ILE A 1 476 ? -12.783 13.436 -29.192 1.00 70.38 476 ILE A N 1
ATOM 3631 C CA . ILE A 1 476 ? -11.529 12.836 -29.666 1.00 70.38 476 ILE A CA 1
ATOM 3632 C C . ILE A 1 476 ? -11.476 11.347 -29.323 1.00 70.38 476 ILE A C 1
ATOM 3634 O O . ILE A 1 476 ? -11.154 10.549 -30.199 1.00 70.38 476 ILE A O 1
ATOM 3638 N N . LEU A 1 477 ? -11.862 10.951 -28.101 1.00 69.38 477 LEU A N 1
ATOM 3639 C CA . LEU A 1 477 ? -11.870 9.551 -27.661 1.00 69.38 477 LEU A CA 1
ATOM 3640 C C . LEU A 1 477 ? -12.655 8.638 -28.616 1.00 69.38 477 LEU A C 1
ATOM 3642 O O . LEU A 1 477 ? -12.205 7.533 -28.921 1.00 69.38 477 LEU A O 1
ATOM 3646 N N . HIS A 1 478 ? -13.794 9.107 -29.122 1.00 63.47 478 HIS A N 1
ATOM 3647 C CA . HIS A 1 478 ? -14.680 8.326 -29.987 1.00 63.47 478 HIS A CA 1
ATOM 3648 C C . HIS A 1 478 ? -14.237 8.250 -31.446 1.00 63.47 478 HIS A C 1
ATOM 3650 O O . HIS A 1 478 ? -14.765 7.432 -32.200 1.00 63.47 478 HIS A O 1
ATOM 3656 N N . VAL A 1 479 ? -13.244 9.050 -31.830 1.00 59.56 479 VAL A N 1
ATOM 3657 C CA . VAL A 1 479 ? -12.669 9.071 -33.179 1.00 59.56 479 VAL A CA 1
ATOM 3658 C C . VAL A 1 479 ? -11.179 8.725 -33.194 1.00 59.56 479 VAL A C 1
ATOM 3660 O O . VAL A 1 479 ? -10.566 8.766 -34.251 1.00 59.56 479 VAL A O 1
ATOM 3663 N N . THR A 1 480 ? -10.610 8.284 -32.063 1.00 52.16 480 THR A N 1
ATOM 3664 C CA . THR A 1 480 ? -9.186 7.898 -31.904 1.00 52.16 480 THR A CA 1
ATOM 3665 C C . THR A 1 480 ? -8.688 6.799 -32.848 1.00 52.16 480 THR A C 1
ATOM 3667 O O . THR A 1 480 ? -7.481 6.630 -32.994 1.00 52.16 480 THR A O 1
ATOM 3670 N N . THR A 1 481 ? -9.584 6.050 -33.490 1.00 47.12 481 THR A N 1
ATOM 3671 C CA . THR A 1 481 ? -9.257 5.014 -34.485 1.00 47.12 481 THR A CA 1
ATOM 3672 C C . THR A 1 481 ? -9.435 5.481 -35.935 1.00 47.12 481 THR A C 1
ATOM 3674 O O . THR A 1 481 ? -9.262 4.689 -36.862 1.00 47.12 481 THR A O 1
ATOM 3677 N N . SER A 1 482 ? -9.796 6.751 -36.137 1.00 50.84 482 SER A N 1
ATOM 3678 C CA . SER A 1 482 ? -10.001 7.385 -37.438 1.00 50.84 482 SER A CA 1
ATOM 3679 C C . SER A 1 482 ? -8.691 7.984 -37.953 1.00 50.84 482 SER A C 1
ATOM 3681 O O . SER A 1 482 ? -8.006 8.699 -37.232 1.00 50.84 482 SER A O 1
ATOM 3683 N N . THR A 1 483 ? -8.342 7.744 -39.216 1.00 48.94 483 THR A N 1
ATOM 3684 C CA . THR A 1 483 ? -7.157 8.336 -39.872 1.00 48.94 483 THR A CA 1
ATOM 3685 C C . THR A 1 483 ? -7.467 9.679 -40.540 1.00 48.94 483 THR A C 1
ATOM 3687 O O . THR A 1 483 ? -6.742 10.116 -41.430 1.00 48.94 483 THR A O 1
ATOM 3690 N N . GLN A 1 484 ? -8.592 10.300 -40.182 1.00 52.34 484 GLN A N 1
ATOM 3691 C CA . GLN A 1 484 ? -9.129 11.449 -40.903 1.00 52.34 484 GLN A CA 1
ATOM 3692 C C . GLN A 1 484 ? -8.447 12.764 -40.478 1.00 52.34 484 GLN A C 1
ATOM 3694 O O . GLN A 1 484 ? -8.249 12.971 -39.278 1.00 52.34 484 GLN A O 1
ATOM 3699 N N . PRO A 1 485 ? -8.134 13.681 -41.417 1.00 53.75 485 PRO A N 1
ATOM 3700 C CA . PRO A 1 485 ? -7.426 14.936 -41.132 1.00 53.75 485 PRO A CA 1
ATOM 3701 C C . PRO A 1 485 ? -8.072 15.807 -40.043 1.00 53.75 485 PRO A C 1
ATOM 3703 O O . PRO A 1 485 ? -7.371 16.359 -39.196 1.00 53.75 485 PRO A O 1
ATOM 3706 N N . TRP A 1 486 ? -9.405 15.853 -39.985 1.00 58.72 486 TRP A N 1
ATOM 3707 C CA . TRP A 1 486 ? -10.139 16.636 -38.986 1.00 58.72 486 TRP A CA 1
ATOM 3708 C C . TRP A 1 486 ? -9.920 16.154 -37.537 1.00 58.72 486 TRP A C 1
ATOM 3710 O O . TRP A 1 486 ? -10.100 16.922 -36.592 1.00 58.72 486 TRP A O 1
ATOM 3720 N N . LEU A 1 487 ? -9.479 14.905 -37.320 1.00 59.06 487 LEU A N 1
ATOM 3721 C CA . LEU A 1 487 ? -9.089 14.417 -35.991 1.00 59.06 487 LEU A CA 1
ATOM 3722 C C . LEU A 1 487 ? -7.825 15.119 -35.489 1.00 59.06 487 LEU A C 1
ATOM 3724 O O . LEU A 1 487 ? -7.736 15.479 -34.311 1.00 59.06 487 LEU A O 1
ATOM 3728 N N . GLN A 1 488 ? -6.859 15.321 -36.389 1.00 59.34 488 GLN A N 1
ATOM 3729 C CA . GLN A 1 488 ? -5.647 16.070 -36.086 1.00 59.34 488 GLN A CA 1
ATOM 3730 C C . GLN A 1 488 ? -6.000 17.524 -35.772 1.00 59.34 488 GLN A C 1
ATOM 3732 O O . GLN A 1 488 ? -5.469 18.077 -34.817 1.00 59.34 488 GLN A O 1
ATOM 3737 N N . GLU A 1 489 ? -6.967 18.107 -36.484 1.00 63.03 489 GLU A N 1
ATOM 3738 C CA . GLU A 1 489 ? -7.451 19.465 -36.219 1.00 63.03 489 GLU A CA 1
ATOM 3739 C C . GLU A 1 489 ? -8.136 19.591 -34.849 1.00 63.03 489 GLU A C 1
ATOM 3741 O O . GLU A 1 489 ? -7.862 20.538 -34.111 1.00 63.03 489 GLU A O 1
ATOM 3746 N N . LEU A 1 490 ? -8.961 18.616 -34.448 1.00 65.00 490 LEU A N 1
ATOM 3747 C CA . LEU A 1 490 ? -9.561 18.581 -33.108 1.00 65.00 490 LEU A CA 1
ATOM 3748 C C . LEU A 1 490 ? -8.508 18.398 -32.007 1.00 65.00 490 LEU A C 1
ATOM 3750 O O . LEU A 1 490 ? -8.592 19.040 -30.956 1.00 65.00 490 LEU A O 1
ATOM 3754 N N . SER A 1 491 ? -7.506 17.549 -32.241 1.00 65.25 491 SER A N 1
ATOM 3755 C CA . SER A 1 491 ? -6.400 17.329 -31.303 1.00 65.25 491 SER A CA 1
ATOM 3756 C C . SER A 1 491 ? -5.506 18.567 -31.177 1.00 65.25 491 SER A C 1
ATOM 3758 O O . SER A 1 491 ? -5.170 18.983 -30.065 1.00 65.25 491 SER A O 1
ATOM 3760 N N . ASP A 1 492 ? -5.199 19.225 -32.294 1.00 65.44 492 ASP A N 1
ATOM 3761 C CA . ASP A 1 492 ? -4.435 20.469 -32.334 1.00 65.44 492 ASP A CA 1
ATOM 3762 C C . ASP A 1 492 ? -5.202 21.610 -31.659 1.00 65.44 492 ASP A C 1
ATOM 3764 O O . ASP A 1 492 ? -4.609 22.385 -30.901 1.00 65.44 492 ASP A O 1
ATOM 3768 N N . ALA A 1 493 ? -6.522 21.681 -31.856 1.00 66.38 493 ALA A N 1
ATOM 3769 C CA . ALA A 1 493 ? -7.391 22.629 -31.172 1.00 66.38 493 ALA A CA 1
ATOM 3770 C C . ALA A 1 493 ? -7.433 22.372 -29.657 1.00 66.38 493 ALA A C 1
ATOM 3772 O O . ALA A 1 493 ? -7.307 23.314 -28.871 1.00 66.38 493 ALA A O 1
ATOM 3773 N N . GLN A 1 494 ? -7.523 21.110 -29.224 1.00 71.00 494 GLN A N 1
ATOM 3774 C CA . GLN A 1 494 ? -7.446 20.742 -27.808 1.00 71.00 494 GLN A CA 1
ATOM 3775 C C . GLN A 1 494 ? -6.087 21.126 -27.201 1.00 71.00 494 GLN A C 1
ATOM 3777 O O . GLN A 1 494 ? -6.032 21.724 -26.125 1.00 71.00 494 GLN A O 1
ATOM 3782 N N . ALA A 1 495 ? -4.987 20.841 -27.899 1.00 64.31 495 ALA A N 1
ATOM 3783 C CA . ALA A 1 495 ? -3.645 21.198 -27.454 1.00 64.31 495 ALA A CA 1
ATOM 3784 C C . ALA A 1 495 ? -3.439 22.724 -27.419 1.00 64.31 495 ALA A C 1
ATOM 3786 O O . ALA A 1 495 ? -2.788 23.249 -26.514 1.00 64.31 495 ALA A O 1
ATOM 3787 N N . ALA A 1 496 ? -4.006 23.463 -28.378 1.00 64.62 496 ALA A N 1
ATOM 3788 C CA . ALA A 1 496 ? -4.007 24.923 -28.379 1.00 64.62 496 ALA A CA 1
ATOM 3789 C C . ALA A 1 496 ? -4.801 25.492 -27.193 1.00 64.62 496 ALA A C 1
ATOM 3791 O O . ALA A 1 496 ? -4.309 26.402 -26.524 1.00 64.62 496 ALA A O 1
ATOM 3792 N N . MET A 1 497 ? -5.968 24.920 -26.887 1.00 68.19 497 MET A N 1
ATOM 3793 C CA . MET A 1 497 ? -6.783 25.277 -25.722 1.00 68.19 497 MET A CA 1
ATOM 3794 C C . MET A 1 497 ? -6.024 25.036 -24.411 1.00 68.19 497 MET A C 1
ATOM 3796 O O . MET A 1 497 ? -5.914 25.942 -23.589 1.00 68.19 497 MET A O 1
ATOM 3800 N N . GLN A 1 498 ? -5.401 23.866 -24.250 1.00 63.78 498 GLN A N 1
ATOM 3801 C CA . GLN A 1 498 ? -4.645 23.512 -23.043 1.00 63.78 498 GLN A CA 1
ATOM 3802 C C . GLN A 1 498 ? -3.404 24.391 -22.826 1.00 63.78 498 GLN A C 1
ATOM 3804 O O . GLN A 1 498 ? -3.144 24.818 -21.702 1.00 63.78 498 GLN A O 1
ATOM 3809 N N . ARG A 1 499 ? -2.649 24.705 -23.888 1.00 59.97 499 ARG A N 1
ATOM 3810 C CA . ARG A 1 499 ? -1.454 25.566 -23.795 1.00 59.97 499 ARG A CA 1
ATOM 3811 C C . ARG A 1 499 ? -1.794 27.009 -23.429 1.00 59.97 499 ARG A C 1
ATOM 3813 O O . ARG A 1 499 ? -1.040 27.641 -22.696 1.00 59.97 499 ARG A O 1
ATOM 3820 N N . LYS A 1 500 ? -2.919 27.533 -23.922 1.00 56.19 500 LYS A N 1
ATOM 3821 C CA . LYS A 1 500 ? -3.331 28.925 -23.684 1.00 56.19 500 LYS A CA 1
ATOM 3822 C C . LYS A 1 500 ? -3.920 29.146 -22.279 1.00 56.19 500 LYS A C 1
ATOM 3824 O O . LYS A 1 500 ? -3.858 30.265 -21.786 1.00 56.19 500 LYS A O 1
ATOM 3829 N N . VAL A 1 501 ? -4.388 28.093 -21.595 1.00 52.50 501 VAL A N 1
ATOM 3830 C CA . VAL A 1 501 ? -4.864 28.145 -20.191 1.00 52.50 501 VAL A CA 1
ATOM 3831 C C . VAL A 1 501 ? -3.754 28.277 -19.164 1.00 52.50 501 VAL A C 1
ATOM 3833 O O . VAL A 1 501 ? -3.996 28.848 -18.103 1.00 52.50 501 VAL A O 1
ATOM 3836 N N . ILE A 1 502 ? -2.543 27.790 -19.454 1.00 46.47 502 ILE A N 1
ATOM 3837 C CA . ILE A 1 502 ? -1.410 27.888 -18.517 1.00 46.47 502 ILE A CA 1
ATOM 3838 C C . ILE A 1 502 ? -1.211 29.348 -18.090 1.00 46.47 502 ILE A C 1
ATOM 3840 O O . ILE A 1 502 ? -0.963 29.637 -16.929 1.00 46.47 502 ILE A O 1
ATOM 3844 N N . VAL A 1 503 ? -1.484 30.285 -18.990 1.00 46.09 503 VAL A N 1
ATOM 3845 C CA . VAL A 1 503 ? -1.330 31.716 -18.740 1.00 46.09 503 VAL A CA 1
ATOM 3846 C C . VAL A 1 503 ? -2.434 32.318 -17.851 1.00 46.09 503 VAL A C 1
ATOM 3848 O O . VAL A 1 503 ? -2.250 33.381 -17.267 1.00 46.09 503 VAL A O 1
ATOM 3851 N N . CYS A 1 504 ? -3.572 31.637 -17.707 1.00 44.94 504 CYS A N 1
ATOM 3852 C CA . CYS A 1 504 ? -4.663 32.044 -16.818 1.00 44.94 504 CYS A CA 1
ATOM 3853 C C . CYS A 1 504 ? -4.681 31.284 -15.481 1.00 44.94 504 CYS A C 1
ATOM 3855 O O . CYS A 1 504 ? -5.423 31.695 -14.596 1.00 44.94 504 CYS A O 1
ATOM 3857 N N . ASN A 1 505 ? -3.902 30.204 -15.335 1.00 42.06 505 ASN A N 1
ATOM 3858 C CA . ASN A 1 505 ? -3.902 29.328 -14.154 1.00 42.06 505 ASN A CA 1
ATOM 3859 C C . ASN A 1 505 ? -2.540 29.229 -13.437 1.00 42.06 505 ASN A C 1
ATOM 3861 O O . ASN A 1 505 ? -2.461 28.586 -12.393 1.00 42.06 505 ASN A O 1
ATOM 3865 N N . ASP A 1 506 ? -1.469 29.822 -13.970 1.00 41.62 506 ASP A N 1
ATOM 3866 C CA . ASP A 1 506 ? -0.144 29.778 -13.345 1.00 41.62 506 ASP A CA 1
ATOM 3867 C C . ASP A 1 506 ? -0.005 30.845 -12.250 1.00 41.62 506 ASP A C 1
ATOM 3869 O O . ASP A 1 506 ? 0.346 31.997 -12.528 1.00 41.62 506 ASP A O 1
ATOM 3873 N N . GLU A 1 507 ? -0.272 30.450 -10.999 1.00 42.47 507 GLU A N 1
ATOM 3874 C CA . GLU A 1 507 ? -0.128 31.271 -9.782 1.00 42.47 507 GLU A CA 1
ATOM 3875 C C . GLU A 1 507 ? 1.251 31.948 -9.639 1.00 42.47 507 GLU A C 1
ATOM 3877 O O . GLU A 1 507 ? 1.363 32.954 -8.940 1.00 42.47 507 GLU A O 1
ATOM 3882 N N . SER A 1 508 ? 2.298 31.483 -10.334 1.00 41.06 508 SER A N 1
ATOM 3883 C CA . SER A 1 508 ? 3.615 32.139 -10.306 1.00 41.06 508 SER A CA 1
ATOM 3884 C C . SER A 1 508 ? 3.643 33.469 -11.077 1.00 41.06 508 SER A C 1
ATOM 3886 O O . SER A 1 508 ? 4.319 34.416 -10.677 1.00 41.06 508 SER A O 1
ATOM 3888 N N . SER A 1 509 ? 2.838 33.583 -12.139 1.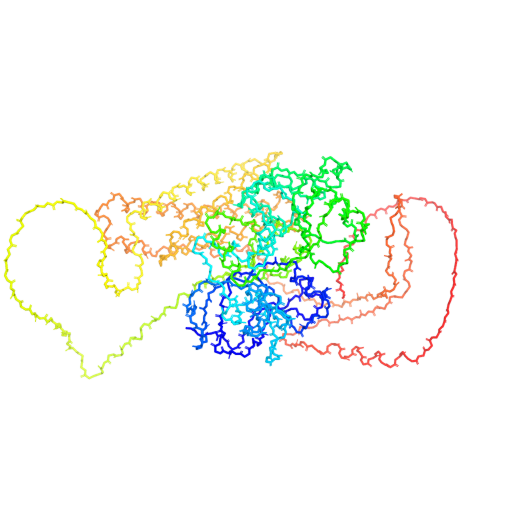00 40.88 509 SER A N 1
ATOM 3889 C CA . SER A 1 509 ? 2.699 34.798 -12.957 1.00 40.88 509 SER A CA 1
ATOM 3890 C C . SER A 1 509 ? 1.590 35.746 -12.465 1.00 40.88 509 SER A C 1
ATOM 3892 O O . SER A 1 509 ? 1.550 36.920 -12.852 1.00 40.88 509 SER A O 1
ATOM 3894 N N . TYR A 1 510 ? 0.735 35.269 -11.545 1.00 45.81 510 TYR A N 1
ATOM 3895 C CA . TYR A 1 510 ? -0.325 36.044 -10.882 1.00 45.81 510 TYR A CA 1
ATOM 3896 C C . TYR A 1 510 ? 0.211 37.246 -10.092 1.00 45.81 510 TYR A C 1
ATOM 3898 O O . TYR A 1 510 ? -0.493 38.252 -9.976 1.00 45.81 510 TYR A O 1
ATOM 3906 N N . ASN A 1 511 ? 1.446 37.164 -9.583 1.00 44.47 511 ASN A N 1
ATOM 3907 C CA . ASN A 1 511 ? 2.004 38.164 -8.670 1.00 44.47 511 ASN A CA 1
ATOM 3908 C C . ASN A 1 511 ? 2.656 39.378 -9.356 1.00 44.47 511 ASN A C 1
ATOM 3910 O O . ASN A 1 511 ? 2.843 40.389 -8.689 1.00 44.47 511 ASN A O 1
ATOM 3914 N N . GLN A 1 512 ? 2.970 39.335 -10.661 1.00 43.38 512 GLN A N 1
ATOM 3915 C CA . GLN A 1 512 ? 3.665 40.452 -11.335 1.00 43.38 512 GLN A CA 1
ATOM 3916 C C . GLN A 1 512 ? 2.805 41.281 -12.300 1.00 43.38 512 GLN A C 1
ATOM 3918 O O . GLN A 1 512 ? 3.043 42.479 -12.432 1.00 43.38 512 GLN A O 1
ATOM 3923 N N . MET A 1 513 ? 1.804 40.703 -12.977 1.00 47.09 513 MET A N 1
ATOM 3924 C CA . MET A 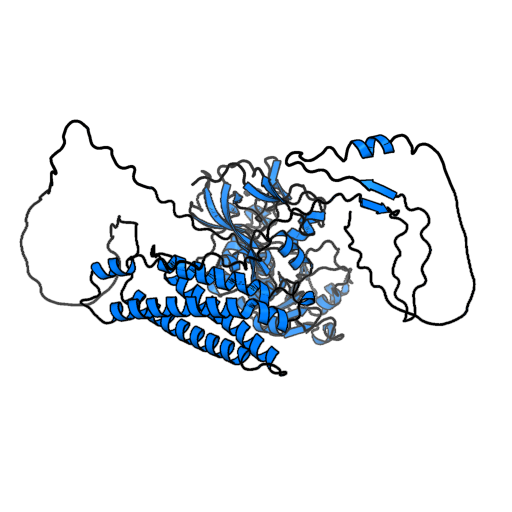1 513 ? 1.043 41.433 -14.012 1.00 47.09 513 MET A CA 1
ATOM 3925 C C . MET A 1 513 ? -0.358 41.894 -13.582 1.00 47.09 513 MET A C 1
ATOM 3927 O O . MET A 1 513 ? -0.904 42.780 -14.234 1.00 47.09 513 MET A O 1
ATOM 3931 N N . GLY A 1 514 ? -0.930 41.356 -12.496 1.00 52.34 514 GLY A N 1
ATOM 3932 C CA . GLY A 1 514 ? -2.313 41.615 -12.065 1.00 52.34 514 GLY A CA 1
ATOM 3933 C C . GLY A 1 514 ? -3.363 40.895 -12.934 1.00 52.34 514 GLY A C 1
ATOM 3934 O O . GLY A 1 514 ? -3.275 40.898 -14.165 1.00 52.34 514 GLY A O 1
ATOM 3935 N N . ARG A 1 515 ? -4.377 40.276 -12.298 1.00 51.16 515 ARG A N 1
ATOM 3936 C CA . ARG A 1 515 ? -5.383 39.395 -12.949 1.00 51.16 515 ARG A CA 1
ATOM 3937 C C . ARG A 1 515 ? -6.024 40.014 -14.193 1.00 51.16 515 ARG A C 1
ATOM 3939 O O . ARG A 1 515 ? -6.090 39.372 -15.239 1.00 51.16 515 ARG A O 1
ATOM 3946 N N . ASP A 1 516 ? -6.422 41.278 -14.108 1.00 52.62 516 ASP A N 1
ATOM 3947 C CA . ASP A 1 516 ? -7.143 41.952 -15.190 1.00 52.62 516 ASP A CA 1
ATOM 3948 C C . ASP A 1 516 ? -6.244 42.346 -16.370 1.00 52.62 516 ASP A C 1
ATOM 3950 O O . ASP A 1 516 ? -6.722 42.495 -17.494 1.00 52.62 516 ASP A O 1
ATOM 3954 N N . LYS A 1 517 ? -4.943 42.546 -16.137 1.00 56.44 517 LYS A N 1
ATOM 3955 C CA . LYS A 1 517 ? -3.961 42.899 -17.176 1.00 56.44 517 LYS A CA 1
ATOM 3956 C C . LYS A 1 517 ? -3.511 41.657 -17.944 1.00 56.44 517 LYS A C 1
ATOM 3958 O O . LYS A 1 517 ? -3.387 41.710 -19.166 1.00 56.44 517 LYS A O 1
ATOM 3963 N N . ALA A 1 518 ? -3.331 40.532 -17.248 1.00 55.78 518 ALA A N 1
ATOM 3964 C CA . ALA A 1 518 ? -3.098 39.238 -17.881 1.00 55.78 518 ALA A CA 1
ATOM 3965 C C . ALA A 1 518 ? -4.309 38.815 -18.725 1.00 55.78 518 ALA A C 1
ATOM 3967 O O . ALA A 1 518 ? -4.152 38.568 -19.918 1.00 55.78 518 ALA A O 1
ATOM 3968 N N . ALA A 1 519 ? -5.522 38.844 -18.161 1.00 57.81 519 ALA A N 1
ATOM 3969 C CA . ALA A 1 519 ? -6.741 38.503 -18.896 1.00 57.81 519 ALA A CA 1
ATOM 3970 C C . ALA A 1 519 ? -6.910 39.339 -20.179 1.00 57.81 519 ALA A C 1
ATOM 3972 O O . ALA A 1 519 ? -7.186 38.775 -21.234 1.00 57.81 519 ALA A O 1
ATOM 3973 N N . ARG A 1 520 ? -6.651 40.655 -20.121 1.00 59.84 520 ARG A N 1
ATOM 3974 C CA . ARG A 1 520 ? -6.703 41.551 -21.292 1.00 59.84 520 ARG A CA 1
ATOM 3975 C C . ARG A 1 520 ? -5.652 41.236 -22.356 1.00 59.84 520 ARG A C 1
ATOM 3977 O O . ARG A 1 520 ? -5.975 41.240 -23.538 1.00 59.84 520 ARG A O 1
ATOM 3984 N N . LYS A 1 521 ? -4.411 40.927 -21.963 1.00 62.31 521 LYS A N 1
ATOM 3985 C CA . LYS A 1 521 ? -3.319 40.623 -22.909 1.00 62.31 521 LYS A CA 1
ATOM 3986 C C . LYS A 1 521 ? -3.598 39.371 -23.746 1.00 62.31 521 LYS A C 1
ATOM 3988 O O . LYS A 1 521 ? -3.215 39.317 -24.911 1.00 62.31 521 LYS A O 1
ATOM 3993 N N . TYR A 1 522 ? -4.254 38.372 -23.160 1.00 62.16 522 TYR A N 1
ATOM 3994 C CA . TYR A 1 522 ? -4.529 37.089 -23.819 1.00 62.16 522 TYR A CA 1
ATOM 3995 C C . TYR A 1 522 ? -5.955 36.985 -24.374 1.00 62.16 522 TYR A C 1
ATOM 3997 O O . TYR A 1 522 ? -6.305 35.976 -24.987 1.00 62.16 522 TYR A O 1
ATOM 4005 N N . TRP A 1 523 ? -6.757 38.039 -24.210 1.00 69.31 523 TRP A N 1
ATOM 4006 C CA . TRP A 1 523 ? -8.148 38.095 -24.644 1.00 69.31 523 TRP A CA 1
ATOM 4007 C C . TRP A 1 523 ? -8.350 37.890 -26.149 1.00 69.31 523 TRP A C 1
ATOM 4009 O O . TRP A 1 523 ? -9.106 36.983 -26.512 1.00 69.31 523 TRP A O 1
ATOM 4019 N N . PRO A 1 524 ? -7.635 38.618 -27.034 1.00 67.19 524 PRO A N 1
ATOM 4020 C CA . PRO A 1 524 ? -7.818 38.460 -28.478 1.00 67.19 524 PRO A CA 1
ATOM 4021 C C . PRO A 1 524 ? -7.447 37.043 -28.930 1.00 67.19 524 PRO A C 1
ATOM 4023 O O . PRO A 1 524 ? -8.117 36.429 -29.754 1.00 67.19 524 PRO A O 1
ATOM 4026 N N . LEU A 1 525 ? -6.429 36.461 -28.290 1.00 65.12 525 LEU A N 1
ATOM 4027 C CA . LEU A 1 525 ? -5.972 35.105 -28.569 1.00 65.12 525 LEU A CA 1
ATOM 4028 C C . LEU A 1 525 ? -7.005 34.042 -28.159 1.00 65.12 525 LEU A C 1
ATOM 4030 O O . LEU A 1 525 ? -7.106 32.999 -28.814 1.00 65.12 525 LEU A O 1
ATOM 4034 N N . MET A 1 526 ? -7.760 34.270 -27.078 1.00 69.12 526 MET A N 1
ATOM 4035 C CA . MET A 1 526 ? -8.872 33.397 -26.694 1.00 69.12 526 MET A CA 1
ATOM 4036 C C . MET A 1 526 ? -10.021 33.505 -27.694 1.00 69.12 526 MET A C 1
ATOM 4038 O O . MET A 1 526 ? -10.490 32.468 -28.161 1.00 69.12 526 MET A O 1
ATOM 4042 N N . GLN A 1 527 ? -10.423 34.722 -28.072 1.00 70.38 527 GLN A N 1
ATOM 4043 C CA . GLN A 1 527 ? -11.465 34.951 -29.081 1.00 70.38 527 GLN A CA 1
ATOM 4044 C C . GLN A 1 527 ? -11.143 34.244 -30.402 1.00 70.38 527 GLN A C 1
ATOM 4046 O O . GLN A 1 527 ? -11.966 33.471 -30.891 1.00 70.38 527 GLN A O 1
ATOM 4051 N N . GLU A 1 528 ? -9.921 34.405 -30.916 1.00 71.75 528 GLU A N 1
ATOM 4052 C CA . GLU A 1 528 ? -9.455 33.718 -32.127 1.00 71.75 528 GLU A CA 1
ATOM 4053 C C . GLU A 1 528 ? -9.550 32.189 -32.001 1.00 71.75 528 GLU A C 1
ATOM 4055 O O . GLU A 1 528 ? -9.978 31.503 -32.929 1.00 71.75 528 GLU A O 1
ATOM 4060 N N . THR A 1 529 ? -9.193 31.638 -30.836 1.00 71.38 529 THR A N 1
ATOM 4061 C CA . THR A 1 529 ? -9.202 30.182 -30.605 1.00 71.38 529 THR A CA 1
ATOM 4062 C C . THR A 1 529 ? -10.620 29.622 -30.575 1.00 71.38 529 THR A C 1
ATOM 4064 O O . THR A 1 529 ? -10.892 28.605 -31.213 1.00 71.38 529 THR A O 1
ATOM 4067 N N . TYR A 1 530 ? -11.539 30.276 -29.859 1.00 79.94 530 TYR A N 1
ATOM 4068 C CA . TYR A 1 530 ? -12.931 29.830 -29.792 1.00 79.94 530 TYR A CA 1
ATOM 4069 C C . TYR A 1 530 ? -13.676 30.049 -31.109 1.00 79.94 530 TYR A C 1
ATOM 4071 O O . TYR A 1 530 ? -14.522 29.224 -31.454 1.00 79.94 530 TYR A O 1
ATOM 4079 N N . ALA A 1 531 ? -13.351 31.100 -31.867 1.00 77.19 531 ALA A N 1
ATOM 4080 C CA . ALA A 1 531 ? -13.908 31.325 -33.198 1.00 77.19 531 ALA A CA 1
ATOM 4081 C C . ALA A 1 531 ? -13.464 30.232 -34.183 1.00 77.19 531 ALA A C 1
ATOM 4083 O O . ALA A 1 531 ? -14.304 29.629 -34.851 1.00 77.19 531 ALA A O 1
ATOM 4084 N N . ALA A 1 532 ? -12.165 29.908 -34.213 1.00 73.38 532 ALA A N 1
ATOM 4085 C CA . ALA A 1 532 ? -11.636 28.823 -35.040 1.00 73.38 532 ALA A CA 1
ATOM 4086 C C . ALA A 1 532 ? -12.279 27.475 -34.685 1.00 73.38 532 ALA A C 1
ATOM 4088 O O . ALA A 1 532 ? -12.711 26.734 -35.566 1.00 73.38 532 ALA A O 1
ATOM 4089 N N . LEU A 1 533 ? -12.417 27.191 -33.388 1.00 77.12 533 LEU A N 1
ATOM 4090 C CA . LEU A 1 533 ? -13.034 25.956 -32.928 1.00 77.12 533 LEU A CA 1
ATOM 4091 C C . LEU A 1 533 ? -14.539 25.894 -33.239 1.00 77.12 533 LEU A C 1
ATOM 4093 O O . LEU A 1 533 ? -15.040 24.842 -33.621 1.00 77.12 533 LEU A O 1
ATOM 4097 N N . SER A 1 534 ? -15.255 27.014 -33.124 1.00 82.06 534 SER A N 1
ATOM 4098 C CA . SER A 1 534 ? -16.677 27.088 -33.490 1.00 82.06 534 SER A CA 1
ATOM 4099 C C . SER A 1 534 ? -16.888 26.825 -34.980 1.00 82.06 534 SER A C 1
ATOM 4101 O O . SER A 1 534 ? -17.815 26.109 -35.346 1.00 82.06 534 SER A O 1
ATOM 4103 N N . ASN A 1 535 ? -16.005 27.348 -35.837 1.00 78.12 535 ASN A N 1
ATOM 4104 C CA . ASN A 1 535 ? -16.052 27.092 -37.276 1.00 78.12 535 ASN A CA 1
ATOM 4105 C C . ASN A 1 535 ? -15.787 25.620 -37.607 1.00 78.12 535 ASN A C 1
ATOM 4107 O O . ASN A 1 535 ? -16.535 25.041 -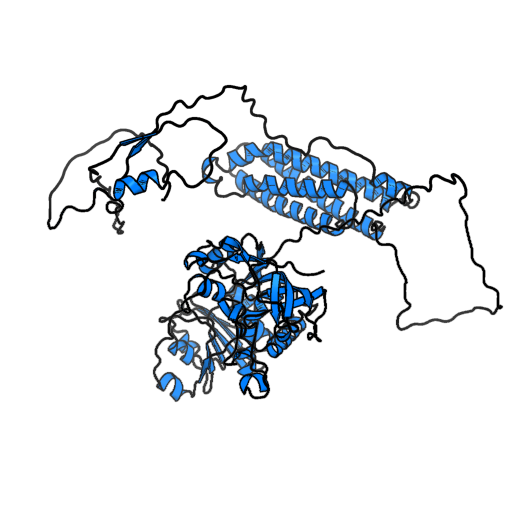38.392 1.00 78.12 535 ASN A O 1
ATOM 4111 N N . LEU A 1 536 ? -14.784 25.009 -36.966 1.00 75.75 536 LEU A N 1
ATOM 4112 C CA . LEU A 1 536 ? -14.467 23.589 -37.133 1.00 75.75 536 LEU A CA 1
ATOM 4113 C C . LEU A 1 536 ? -15.648 22.696 -36.728 1.00 75.75 536 LEU A C 1
ATOM 4115 O O . LEU A 1 536 ? -16.076 21.838 -37.495 1.00 75.75 536 LEU A O 1
ATOM 4119 N N . VAL A 1 537 ? -16.218 22.928 -35.542 1.00 79.50 537 VAL A N 1
ATOM 4120 C CA . VAL A 1 537 ? -17.352 22.141 -35.034 1.00 79.50 537 VAL A CA 1
ATOM 4121 C C . VAL A 1 537 ? -18.596 22.327 -35.902 1.00 79.50 537 VAL A C 1
ATOM 4123 O O . VAL A 1 537 ? -19.312 21.359 -36.132 1.00 79.50 537 VAL A O 1
ATOM 4126 N N . ARG A 1 538 ? -18.833 23.533 -36.432 1.00 78.94 538 ARG A N 1
ATOM 4127 C CA . ARG A 1 538 ? -19.949 23.798 -37.350 1.00 78.94 538 ARG A CA 1
ATOM 4128 C C . ARG A 1 538 ? -19.784 23.081 -38.693 1.00 78.94 538 ARG A C 1
ATOM 4130 O O . ARG A 1 538 ? -20.764 22.535 -39.184 1.00 78.94 538 ARG A O 1
ATOM 4137 N N . SER A 1 539 ? -18.571 23.051 -39.257 1.00 73.00 539 SER A N 1
ATOM 4138 C CA . SER A 1 539 ? -18.286 22.284 -40.485 1.00 73.00 539 SER A CA 1
ATOM 4139 C C . SER A 1 539 ? -18.555 20.799 -40.262 1.00 73.00 539 SER A C 1
ATOM 4141 O O . SER A 1 539 ? -19.304 20.182 -41.011 1.00 73.00 539 SER A O 1
ATOM 4143 N N . LEU A 1 540 ? -18.045 20.255 -39.152 1.00 72.19 540 LEU A N 1
ATOM 4144 C CA . LEU A 1 540 ? -18.260 18.858 -38.777 1.00 72.19 540 LEU A CA 1
ATOM 4145 C C . LEU A 1 540 ? -19.736 18.536 -38.531 1.00 72.19 540 LEU A C 1
ATOM 4147 O O . LEU A 1 540 ? -20.200 17.467 -38.913 1.00 72.19 540 LEU A O 1
ATOM 4151 N N . GLU A 1 541 ? -20.485 19.434 -37.887 1.00 80.44 541 GLU A N 1
ATOM 4152 C CA . GLU A 1 541 ? -21.923 19.257 -37.684 1.00 80.44 541 GLU A CA 1
ATOM 4153 C C . GLU A 1 541 ? -22.680 19.220 -39.017 1.00 80.44 541 GLU A C 1
ATOM 4155 O O . GLU A 1 541 ? -23.536 18.356 -39.195 1.00 80.44 541 GLU A O 1
ATOM 4160 N N . GLN A 1 542 ? -22.357 20.119 -39.949 1.00 73.38 542 GLN A N 1
ATOM 4161 C CA . GLN A 1 542 ? -22.987 20.167 -41.267 1.00 73.38 542 GLN A CA 1
ATOM 4162 C C . GLN A 1 542 ? -22.675 18.902 -42.075 1.00 73.38 542 GLN A C 1
ATOM 4164 O O . GLN A 1 542 ? -23.587 18.231 -42.548 1.00 73.38 542 GLN A O 1
ATOM 4169 N N . GLU A 1 543 ? -21.402 18.515 -42.145 1.00 68.25 543 GLU A N 1
ATOM 4170 C CA . GLU A 1 543 ? -20.956 17.327 -42.878 1.00 68.25 543 GLU A CA 1
ATOM 4171 C C . GLU A 1 543 ? -21.554 16.030 -42.311 1.00 68.25 543 GLU A C 1
ATOM 4173 O O . GLU A 1 543 ? -22.008 15.168 -43.065 1.00 68.25 543 GLU A O 1
ATOM 4178 N N . LEU A 1 544 ? -21.599 15.888 -40.981 1.00 69.94 544 LEU A N 1
ATOM 4179 C CA . LEU A 1 544 ? -22.225 14.734 -40.330 1.00 69.94 544 LEU A CA 1
ATOM 4180 C C . LEU A 1 544 ? -23.755 14.770 -40.449 1.00 69.94 544 LEU A C 1
ATOM 4182 O O . LEU A 1 544 ? -24.374 13.717 -40.575 1.00 69.94 544 LEU A O 1
ATOM 4186 N N . GLY A 1 545 ? -24.370 15.952 -40.409 1.00 72.12 545 GLY A N 1
ATOM 4187 C CA . GLY A 1 545 ? -25.813 16.136 -40.557 1.00 72.12 545 GLY A CA 1
ATOM 4188 C C . GLY A 1 545 ? -26.304 15.720 -41.939 1.00 72.12 545 GLY A C 1
ATOM 4189 O O . GLY A 1 545 ? -27.212 14.893 -42.041 1.00 72.12 545 GLY A O 1
ATOM 4190 N N . ASP A 1 546 ? -25.646 16.219 -42.984 1.00 65.75 546 ASP A N 1
ATOM 4191 C CA . ASP A 1 546 ? -25.961 15.893 -44.375 1.00 65.75 546 ASP A CA 1
ATOM 4192 C C . ASP A 1 546 ? -25.752 14.393 -44.655 1.00 65.75 546 ASP A C 1
ATOM 4194 O O . ASP A 1 546 ? -26.569 13.757 -45.326 1.00 65.75 546 ASP A O 1
ATOM 4198 N N . ALA A 1 547 ? -24.703 13.796 -44.073 1.00 62.19 547 ALA A N 1
ATOM 4199 C CA . ALA A 1 547 ? -24.404 12.372 -44.212 1.00 62.19 547 ALA A CA 1
ATOM 4200 C C . ALA A 1 547 ? -25.389 11.455 -43.460 1.00 62.19 547 ALA A C 1
ATOM 4202 O O . ALA A 1 547 ? -25.669 10.350 -43.918 1.00 62.19 547 ALA A O 1
ATOM 4203 N N . VAL A 1 548 ? -25.914 11.874 -42.304 1.00 66.88 548 VAL A N 1
ATOM 4204 C CA . VAL A 1 548 ? -26.821 11.046 -41.485 1.00 66.88 548 VAL A CA 1
ATOM 4205 C C . VAL A 1 548 ? -28.256 11.038 -42.032 1.00 66.88 548 VAL A C 1
ATOM 4207 O O . VAL A 1 548 ? -28.963 10.043 -41.843 1.00 66.88 548 VAL A O 1
ATOM 4210 N N . VAL A 1 549 ? -28.691 12.104 -42.716 1.00 64.06 549 VAL A N 1
ATOM 4211 C CA . VAL A 1 549 ? -30.090 12.298 -43.153 1.00 64.06 549 VAL A CA 1
ATOM 4212 C C . VAL A 1 549 ? -30.378 11.764 -44.563 1.00 64.06 549 VAL A C 1
ATOM 4214 O O . VAL A 1 549 ? -31.504 11.346 -44.819 1.00 64.06 549 VAL A O 1
ATOM 4217 N N . ASN A 1 550 ? -29.401 11.733 -45.474 1.00 56.12 550 ASN A N 1
ATOM 4218 C CA . ASN A 1 550 ? -29.640 11.355 -46.870 1.00 56.12 550 ASN A CA 1
ATOM 4219 C C . ASN A 1 550 ? -29.009 9.992 -47.228 1.00 56.12 550 ASN A C 1
ATOM 4221 O O . ASN A 1 550 ? -27.792 9.862 -47.350 1.00 56.12 550 ASN A O 1
ATOM 4225 N N . ASP A 1 551 ? -29.851 8.975 -47.447 1.00 51.03 551 ASP A N 1
ATOM 4226 C CA . ASP A 1 551 ? -29.424 7.603 -47.773 1.00 51.03 551 ASP A CA 1
ATOM 4227 C C . ASP A 1 551 ? -28.660 7.502 -49.106 1.00 51.03 551 ASP A C 1
ATOM 4229 O O . ASP A 1 551 ? -27.766 6.667 -49.234 1.00 51.03 551 ASP A O 1
ATOM 4233 N N . ALA A 1 552 ? -28.935 8.388 -50.072 1.00 45.53 552 ALA A N 1
ATOM 4234 C CA . ALA A 1 552 ? -28.196 8.463 -51.338 1.00 45.53 552 ALA A CA 1
ATOM 4235 C C . ALA A 1 552 ? -26.821 9.145 -51.189 1.00 45.53 552 ALA A C 1
ATOM 4237 O O . ALA A 1 552 ? -25.958 9.021 -52.059 1.00 45.53 552 ALA A O 1
ATOM 4238 N N . VAL A 1 553 ? -26.606 9.856 -50.080 1.00 46.59 553 VAL A N 1
ATOM 4239 C CA . VAL A 1 553 ? -25.352 10.542 -49.742 1.00 46.59 553 VAL A CA 1
ATOM 4240 C C . VAL A 1 553 ? -24.449 9.631 -48.911 1.00 46.59 553 VAL A C 1
ATOM 4242 O O . VAL A 1 553 ? -23.241 9.787 -48.965 1.00 46.59 553 VAL A O 1
ATOM 4245 N N . TRP A 1 554 ? -24.951 8.589 -48.244 1.00 50.19 554 TRP A N 1
ATOM 4246 C CA . TRP A 1 554 ? -24.119 7.593 -47.542 1.00 50.19 554 TRP A CA 1
ATOM 4247 C C . TRP A 1 554 ? -23.429 6.581 -48.493 1.00 50.19 554 TRP A C 1
ATOM 4249 O O . TRP A 1 554 ? -23.280 5.395 -48.195 1.00 50.19 554 TRP A O 1
ATOM 4259 N N . THR A 1 555 ? -23.004 7.030 -49.674 1.00 53.25 555 THR A N 1
ATOM 4260 C CA . THR A 1 555 ? -22.270 6.231 -50.664 1.00 53.25 555 THR A CA 1
ATOM 4261 C C . THR A 1 555 ? -20.754 6.334 -50.453 1.00 53.25 555 THR A C 1
ATOM 4263 O O . THR A 1 555 ? -20.249 7.173 -49.700 1.00 53.25 555 THR A O 1
ATOM 4266 N N . GLU A 1 556 ? -19.985 5.465 -51.120 1.00 46.41 556 GLU A N 1
ATOM 4267 C CA . GLU A 1 556 ? -18.514 5.407 -51.022 1.00 46.41 556 GLU A CA 1
ATOM 4268 C C . GLU A 1 556 ? -17.833 6.759 -51.347 1.00 46.41 556 GLU A C 1
ATOM 4270 O O . GLU A 1 556 ? -16.723 7.036 -50.888 1.00 46.41 556 GLU A O 1
ATOM 4275 N N . GLU A 1 557 ? -18.514 7.644 -52.080 1.00 42.19 557 GLU A N 1
ATOM 4276 C CA . GLU A 1 557 ? -18.064 9.006 -52.379 1.00 42.19 557 GLU A CA 1
ATOM 4277 C C . GLU A 1 557 ? -18.125 9.961 -51.183 1.00 42.19 557 GLU A C 1
ATOM 4279 O O . GLU A 1 557 ? -17.284 10.854 -51.104 1.00 42.19 557 GLU A O 1
ATOM 4284 N N . VAL A 1 558 ? -19.011 9.765 -50.200 1.00 47.69 558 VAL A N 1
ATOM 4285 C CA . VAL A 1 558 ? -19.002 10.557 -48.953 1.00 47.69 558 VAL A CA 1
ATOM 4286 C C . VAL A 1 558 ? -17.951 10.080 -47.971 1.00 47.69 558 VAL A C 1
ATOM 4288 O O . VAL A 1 558 ? -17.296 10.911 -47.338 1.00 47.69 558 VAL A O 1
ATOM 4291 N N . ARG A 1 559 ? -17.655 8.771 -47.954 1.00 48.62 559 ARG A N 1
ATOM 4292 C CA . ARG A 1 559 ? -16.449 8.253 -47.288 1.00 48.62 559 ARG A CA 1
ATOM 4293 C C . ARG A 1 559 ? -15.177 8.912 -47.847 1.00 48.62 559 ARG A C 1
ATOM 4295 O O . ARG A 1 559 ? -14.228 9.105 -47.095 1.00 48.62 559 ARG A O 1
ATOM 4302 N N . LYS A 1 560 ? -15.170 9.288 -49.134 1.00 42.44 560 LYS A N 1
ATOM 4303 C CA . LYS A 1 560 ? -14.070 10.015 -49.797 1.00 42.44 560 LYS A CA 1
ATOM 4304 C C . LYS A 1 560 ? -14.168 11.548 -49.690 1.00 42.44 560 LYS A C 1
ATOM 4306 O O . LYS A 1 560 ? -13.128 12.197 -49.669 1.00 42.44 560 LYS A O 1
ATOM 4311 N N . LYS A 1 561 ? -15.358 12.159 -49.601 1.00 42.53 561 LYS A N 1
ATOM 4312 C CA . LYS A 1 561 ? -15.515 13.625 -49.444 1.00 42.53 561 LYS A CA 1
ATOM 4313 C C . LYS A 1 561 ? -15.118 14.121 -48.053 1.00 42.53 561 LYS A C 1
ATOM 4315 O O . LYS A 1 561 ? -14.454 15.147 -47.983 1.00 42.53 561 LYS A O 1
ATOM 4320 N N . LEU A 1 562 ? -15.390 13.352 -46.992 1.00 44.03 562 LEU A N 1
ATOM 4321 C CA . LEU A 1 562 ? -14.871 13.611 -45.633 1.00 44.03 562 LEU A CA 1
ATOM 4322 C C . LEU A 1 562 ? -13.325 13.615 -45.554 1.00 44.03 562 LEU A C 1
ATOM 4324 O O . LEU A 1 562 ? -12.761 14.023 -44.543 1.00 44.03 562 LEU A O 1
ATOM 4328 N N . VAL A 1 563 ? -12.640 13.159 -46.613 1.00 41.66 563 VAL A N 1
ATOM 4329 C CA . VAL A 1 563 ? -11.173 13.059 -46.711 1.00 41.66 563 VAL A CA 1
ATOM 4330 C C . VAL A 1 563 ? -10.548 14.269 -47.440 1.00 41.66 563 VAL A C 1
ATOM 4332 O O . VAL A 1 563 ? -9.324 14.362 -47.514 1.00 41.66 563 VAL A O 1
ATOM 4335 N N . ARG A 1 564 ? -11.310 15.227 -48.000 1.00 31.67 564 ARG A N 1
ATOM 4336 C CA . ARG A 1 564 ? -10.719 16.231 -48.912 1.00 31.67 564 ARG A CA 1
ATOM 4337 C C . ARG A 1 564 ? -10.238 17.528 -48.234 1.00 31.67 564 ARG A C 1
ATOM 4339 O O . ARG A 1 564 ? -11.029 18.328 -47.762 1.00 31.67 564 ARG A O 1
ATOM 4346 N N . ASN A 1 565 ? -8.917 17.727 -48.315 1.00 35.66 565 ASN A N 1
ATOM 4347 C CA . ASN A 1 565 ? -8.099 18.944 -48.181 1.00 35.66 565 ASN A CA 1
ATOM 4348 C C . ASN A 1 565 ? -8.835 20.294 -48.050 1.00 35.66 565 ASN A C 1
ATOM 4350 O O . ASN A 1 565 ? -8.981 21.028 -49.028 1.00 35.66 565 ASN A O 1
ATOM 4354 N N . SER A 1 566 ? -9.134 20.699 -46.820 1.00 31.44 566 SER A N 1
ATOM 4355 C CA . SER A 1 566 ? -9.225 22.109 -46.439 1.00 31.44 566 SER A CA 1
ATOM 4356 C C . SER A 1 566 ? -8.007 22.457 -45.590 1.00 31.44 566 SER A C 1
ATOM 4358 O O . SER A 1 566 ? -8.002 22.301 -44.375 1.00 31.44 566 SER A O 1
ATOM 4360 N N . SER A 1 567 ? -6.932 22.916 -46.231 1.00 33.19 567 SER A N 1
ATOM 4361 C CA . SER A 1 567 ? -5.811 23.516 -45.514 1.00 33.19 567 SER A CA 1
ATOM 4362 C C . SER A 1 567 ? -6.262 24.851 -44.920 1.00 33.19 567 SER A C 1
ATOM 4364 O O . SER A 1 567 ? -6.185 25.888 -45.582 1.00 33.19 567 SER A O 1
ATOM 4366 N N . VAL A 1 568 ? -6.711 24.849 -43.666 1.00 34.56 568 VAL A N 1
ATOM 4367 C CA . VAL A 1 568 ? -6.757 26.085 -42.886 1.00 34.56 568 VAL A CA 1
ATOM 4368 C C . VAL A 1 568 ? -5.315 26.413 -42.517 1.00 34.56 568 VAL A C 1
ATOM 4370 O O . VAL A 1 568 ? -4.745 25.910 -41.546 1.00 34.56 568 VAL A O 1
ATOM 4373 N N . GLY A 1 569 ? -4.685 27.250 -43.338 1.00 38.00 569 GLY A N 1
ATOM 4374 C CA . GLY A 1 569 ? -3.520 27.990 -42.887 1.00 38.00 569 GLY A CA 1
ATOM 4375 C C . GLY A 1 569 ? -3.852 28.692 -41.564 1.00 38.00 569 GLY A C 1
ATOM 4376 O O . GLY A 1 569 ? -4.912 29.288 -41.434 1.00 38.00 569 GLY A O 1
ATOM 4377 N N . SER A 1 570 ? -2.916 28.619 -40.613 1.00 36.19 570 SER A N 1
ATOM 4378 C CA . SER A 1 570 ? -2.825 29.447 -39.396 1.00 36.19 570 SER A CA 1
ATOM 4379 C C . SER A 1 570 ? -3.482 29.001 -38.072 1.00 36.19 570 SER A C 1
ATOM 4381 O O . SER A 1 570 ? -3.970 29.848 -37.328 1.00 36.19 570 SER A O 1
ATOM 4383 N N . ILE A 1 571 ? -3.345 27.737 -37.649 1.00 37.84 571 ILE A N 1
ATOM 4384 C CA . ILE A 1 571 ? -3.247 27.436 -36.189 1.00 37.84 571 ILE A CA 1
ATOM 4385 C C . ILE A 1 571 ? -1.776 27.264 -35.743 1.00 37.84 571 ILE A C 1
ATOM 4387 O O . ILE A 1 571 ? -1.456 27.262 -34.552 1.00 37.84 571 ILE A O 1
ATOM 4391 N N . LYS A 1 572 ? -0.822 27.247 -36.688 1.00 35.09 572 LYS A N 1
ATOM 4392 C CA . LYS A 1 572 ? 0.603 27.434 -36.380 1.00 35.09 572 LYS A CA 1
ATOM 4393 C C . LYS A 1 572 ? 0.883 28.910 -36.072 1.00 35.09 572 LYS A C 1
ATOM 4395 O O . LYS A 1 572 ? 0.918 29.740 -36.969 1.00 35.09 572 LYS A O 1
ATOM 4400 N N . ALA A 1 573 ? 1.082 29.187 -34.785 1.00 39.03 573 ALA A N 1
ATOM 4401 C CA . ALA A 1 573 ? 1.858 30.292 -34.220 1.00 39.03 573 ALA A CA 1
ATOM 4402 C C . ALA A 1 573 ? 1.721 31.674 -34.896 1.00 39.03 573 ALA A C 1
ATOM 4404 O O . ALA A 1 573 ? 2.549 32.074 -35.710 1.00 39.03 573 ALA A O 1
ATOM 4405 N N . ARG A 1 574 ? 0.787 32.493 -34.401 1.00 27.22 574 ARG A N 1
ATOM 4406 C CA . ARG A 1 574 ? 1.092 33.912 -34.178 1.00 27.22 574 ARG A CA 1
ATOM 4407 C C . ARG A 1 574 ? 1.581 34.073 -32.744 1.00 27.22 574 ARG A C 1
ATOM 4409 O O . ARG A 1 574 ? 0.834 34.410 -31.834 1.00 27.22 574 ARG A O 1
ATOM 4416 N N . THR A 1 575 ? 2.865 33.805 -32.538 1.00 29.42 575 THR A N 1
ATOM 4417 C CA . THR A 1 575 ? 3.623 34.580 -31.553 1.00 29.42 575 THR A CA 1
ATOM 4418 C C . THR A 1 575 ? 3.471 36.045 -31.972 1.00 29.42 575 THR A C 1
ATOM 4420 O O . THR A 1 575 ? 3.593 36.315 -33.172 1.00 29.42 575 THR A O 1
ATOM 4423 N N . PRO A 1 576 ? 3.214 37.006 -31.071 1.00 26.36 576 PRO A N 1
ATOM 4424 C CA . PRO A 1 576 ? 3.423 38.400 -31.418 1.00 26.36 576 PRO A CA 1
ATOM 4425 C C . PRO A 1 576 ? 4.877 38.511 -31.879 1.00 26.36 576 PRO A C 1
ATOM 4427 O O . PRO A 1 576 ? 5.798 38.319 -31.085 1.00 26.36 576 PRO A O 1
ATOM 4430 N N . LYS A 1 577 ? 5.096 38.755 -33.174 1.00 27.03 577 LYS A N 1
ATOM 4431 C CA . LYS A 1 577 ? 6.358 39.323 -33.628 1.00 27.03 577 LYS A CA 1
ATOM 4432 C C . LYS A 1 577 ? 6.407 40.704 -32.988 1.00 27.03 577 LYS A C 1
ATOM 4434 O O . LYS A 1 577 ? 5.860 41.656 -33.531 1.00 27.03 577 LYS A O 1
ATOM 4439 N N . ALA A 1 578 ? 7.028 40.803 -31.817 1.00 25.67 578 ALA A N 1
ATOM 4440 C CA . ALA A 1 578 ? 7.715 42.033 -31.490 1.00 25.67 578 ALA A CA 1
ATOM 4441 C C . ALA A 1 578 ? 8.764 42.194 -32.593 1.00 25.67 578 ALA A C 1
ATOM 4443 O O . ALA A 1 578 ? 9.670 41.369 -32.723 1.00 25.67 578 ALA A O 1
ATOM 4444 N N . SER A 1 579 ? 8.569 43.185 -33.453 1.00 25.62 579 SER A N 1
ATOM 4445 C CA . SER A 1 579 ? 9.597 43.694 -34.345 1.00 25.62 579 SER A CA 1
ATOM 4446 C C . SER A 1 579 ? 10.739 44.223 -33.481 1.00 25.62 579 SER A C 1
ATOM 4448 O O . SER A 1 579 ? 10.790 45.402 -33.150 1.00 25.62 579 SER A O 1
ATOM 4450 N N . PHE A 1 580 ? 11.641 43.340 -33.068 1.00 24.64 580 PHE A N 1
ATOM 4451 C CA . PHE A 1 580 ? 12.996 43.758 -32.768 1.00 24.64 580 PHE A CA 1
ATOM 4452 C C . PHE A 1 580 ? 13.724 43.786 -34.103 1.00 24.64 580 PHE A C 1
ATOM 4454 O O . PHE A 1 580 ? 14.208 42.769 -34.598 1.00 24.64 580 PHE A O 1
ATOM 4461 N N . GLU A 1 581 ? 13.732 44.970 -34.714 1.00 25.19 581 GLU A N 1
ATOM 4462 C CA . GLU A 1 581 ? 14.806 45.340 -35.624 1.00 25.19 581 GLU A CA 1
ATOM 4463 C C . GLU A 1 581 ? 16.137 44.978 -34.966 1.00 25.19 581 GLU A C 1
ATOM 4465 O O . GLU A 1 581 ? 16.349 45.209 -33.770 1.00 25.19 581 GLU A O 1
ATOM 4470 N N . GLY A 1 582 ? 17.020 44.364 -35.747 1.00 32.34 582 GLY A N 1
ATOM 4471 C CA . GLY A 1 582 ? 18.345 43.989 -35.296 1.00 32.34 582 GLY A CA 1
ATOM 4472 C C . GLY A 1 582 ? 19.091 45.194 -34.730 1.00 32.34 582 GLY A C 1
ATOM 4473 O O . GLY A 1 582 ? 19.607 46.026 -35.468 1.00 32.34 582 GLY A O 1
ATOM 4474 N N . LYS A 1 583 ? 19.216 45.234 -33.406 1.00 22.67 583 LYS A N 1
ATOM 4475 C CA . LYS A 1 583 ? 20.340 45.869 -32.726 1.00 22.67 583 LYS A CA 1
ATOM 4476 C C . LYS A 1 583 ? 20.978 44.807 -31.849 1.00 22.67 583 LYS A C 1
ATOM 4478 O O . LYS A 1 583 ? 20.426 44.401 -30.832 1.00 22.67 583 LYS A O 1
ATOM 4483 N N . SER A 1 584 ? 22.145 44.331 -32.272 1.00 21.97 584 SER A N 1
ATOM 4484 C CA . SER A 1 584 ? 23.051 43.583 -31.408 1.00 21.97 584 SER A CA 1
ATOM 4485 C C . SER A 1 584 ? 23.358 44.435 -30.174 1.00 21.97 584 SER A C 1
ATOM 4487 O O . SER A 1 584 ? 23.988 45.488 -30.303 1.00 21.97 584 SER A O 1
ATOM 4489 N N . VAL A 1 585 ? 22.944 44.003 -28.985 1.00 23.53 585 VAL A N 1
ATOM 4490 C CA . VAL A 1 585 ? 23.454 44.583 -27.740 1.00 23.53 585 VAL A CA 1
ATOM 4491 C C . VAL A 1 585 ? 24.733 43.830 -27.392 1.00 23.53 585 VAL A C 1
ATOM 4493 O O . VAL A 1 585 ? 24.705 42.689 -26.942 1.00 23.53 585 VAL A O 1
ATOM 4496 N N . ARG A 1 586 ? 25.873 44.468 -27.668 1.00 23.25 586 ARG A N 1
ATOM 4497 C CA . ARG A 1 586 ? 27.195 44.041 -27.200 1.00 23.25 586 ARG A CA 1
ATOM 4498 C C . ARG A 1 586 ? 27.237 44.249 -25.684 1.00 23.25 586 ARG A C 1
ATOM 4500 O O . ARG A 1 586 ? 27.294 45.391 -25.238 1.00 23.25 586 ARG A O 1
ATOM 4507 N N . PHE A 1 587 ? 27.254 43.183 -24.892 1.00 25.00 587 PHE A N 1
ATOM 4508 C CA . PHE A 1 587 ? 27.612 43.300 -23.480 1.00 25.00 587 PHE A CA 1
ATOM 4509 C C . PHE A 1 587 ? 29.139 43.318 -23.363 1.00 25.00 587 PHE A C 1
ATOM 4511 O O . PHE A 1 587 ? 29.787 42.281 -23.301 1.00 25.00 587 PHE A O 1
ATOM 4518 N N . LYS A 1 588 ? 29.732 44.515 -23.348 1.00 28.83 588 LYS A N 1
ATOM 4519 C CA . LYS A 1 588 ? 31.042 44.720 -22.719 1.00 28.83 588 LYS A CA 1
ATOM 4520 C C . LYS A 1 588 ? 30.769 45.076 -21.264 1.00 28.83 588 LYS A C 1
ATOM 4522 O O . LYS A 1 588 ? 30.568 46.240 -20.946 1.00 28.83 588 LYS A O 1
ATOM 4527 N N . GLY A 1 589 ? 30.678 44.063 -20.414 1.00 27.91 589 GLY A N 1
ATOM 4528 C CA . GLY A 1 589 ? 30.434 44.240 -18.991 1.00 27.91 589 GLY A CA 1
ATOM 4529 C C . GLY A 1 589 ? 31.439 43.439 -18.189 1.00 27.91 589 GLY A C 1
ATOM 4530 O O . GLY A 1 589 ? 31.493 42.218 -18.297 1.00 27.91 589 GLY A O 1
ATOM 4531 N N . THR A 1 590 ? 32.230 44.150 -17.404 1.00 30.86 590 THR A N 1
ATOM 4532 C CA . THR A 1 590 ? 32.952 43.600 -16.270 1.00 30.86 590 THR A CA 1
ATOM 4533 C C . THR A 1 590 ? 31.949 43.372 -15.131 1.00 30.86 590 THR A C 1
ATOM 4535 O O . THR A 1 590 ? 31.182 44.282 -14.824 1.00 30.86 590 THR A O 1
ATOM 4538 N N . VAL A 1 591 ? 31.950 42.198 -14.490 1.00 30.58 591 VAL A N 1
ATOM 4539 C CA . VAL A 1 591 ? 31.147 41.963 -13.274 1.00 30.58 591 VAL A CA 1
ATOM 4540 C C . VAL A 1 591 ? 32.053 42.002 -12.048 1.00 30.58 591 VAL A C 1
ATOM 4542 O O . VAL A 1 591 ? 32.967 41.185 -11.949 1.00 30.58 591 VAL A O 1
ATOM 4545 N N . GLU A 1 592 ? 31.768 42.927 -11.126 1.00 31.17 592 GLU A N 1
ATOM 4546 C CA . GLU A 1 592 ? 32.346 42.958 -9.780 1.00 31.17 592 GLU A CA 1
ATOM 4547 C C . GLU A 1 592 ? 31.399 42.289 -8.776 1.00 31.17 592 GLU A C 1
ATOM 4549 O O . GLU A 1 592 ? 30.227 42.650 -8.675 1.00 31.17 592 GLU A O 1
ATOM 4554 N N . GLY A 1 593 ? 31.902 41.311 -8.021 1.00 33.53 593 GLY A N 1
ATOM 4555 C CA . GLY A 1 593 ? 31.147 40.613 -6.976 1.00 33.53 593 GLY A CA 1
ATOM 4556 C C . GLY A 1 593 ? 31.867 40.629 -5.631 1.00 33.53 593 GLY A C 1
ATOM 4557 O O . GLY A 1 593 ? 33.082 40.768 -5.583 1.00 33.53 593 GLY A O 1
ATOM 4558 N N . THR A 1 594 ? 31.116 40.482 -4.536 1.00 34.38 594 THR A N 1
ATOM 4559 C CA . THR A 1 594 ? 31.629 40.407 -3.157 1.00 34.38 594 THR A CA 1
ATOM 4560 C C . THR A 1 594 ? 31.238 39.071 -2.518 1.00 34.38 594 THR A C 1
ATOM 4562 O O . THR A 1 594 ? 30.063 38.714 -2.529 1.00 34.38 594 THR A O 1
ATOM 4565 N N . LEU A 1 595 ? 32.202 38.342 -1.946 1.00 32.50 595 LEU A N 1
ATOM 4566 C CA . LEU A 1 595 ? 31.985 37.088 -1.203 1.00 32.50 595 LEU A CA 1
ATOM 4567 C C . LEU A 1 595 ? 31.868 37.323 0.312 1.00 32.50 595 LEU A C 1
ATOM 4569 O O . LEU A 1 595 ? 32.604 38.139 0.862 1.00 32.50 595 LEU A O 1
ATOM 4573 N N . PHE A 1 596 ? 31.013 36.546 0.987 1.00 35.19 596 PHE A N 1
ATOM 4574 C CA . PHE A 1 596 ? 30.884 36.514 2.453 1.00 35.19 596 PHE A CA 1
ATOM 4575 C C . PHE A 1 596 ? 31.196 35.114 3.008 1.00 35.19 596 PHE A C 1
ATOM 4577 O O . PHE A 1 596 ? 30.974 34.107 2.328 1.00 35.19 596 PHE A O 1
ATOM 4584 N N . ARG A 1 597 ? 31.721 35.034 4.242 1.00 35.31 597 ARG A N 1
ATOM 4585 C CA . ARG A 1 597 ? 31.958 33.762 4.948 1.00 35.31 597 ARG A CA 1
ATOM 4586 C C . ARG A 1 597 ? 30.640 33.175 5.459 1.00 35.31 597 ARG A C 1
ATOM 4588 O O . ARG A 1 597 ? 29.744 33.891 5.885 1.00 35.31 597 ARG A O 1
ATOM 4595 N N . ARG A 1 598 ? 30.543 31.843 5.416 1.00 34.72 598 ARG A N 1
ATOM 4596 C CA . ARG A 1 598 ? 29.328 31.076 5.741 1.00 34.72 598 ARG A CA 1
ATOM 4597 C C . ARG A 1 598 ? 28.912 31.179 7.216 1.00 34.72 598 ARG A C 1
ATOM 4599 O O . ARG A 1 598 ? 27.736 30.997 7.508 1.00 34.72 598 ARG A O 1
ATOM 4606 N N . ASP A 1 599 ? 29.848 31.510 8.101 1.00 37.81 599 ASP A N 1
ATOM 4607 C CA . ASP A 1 599 ? 29.621 31.566 9.550 1.00 37.81 599 ASP A CA 1
ATOM 4608 C C . ASP A 1 599 ? 29.027 32.911 10.027 1.00 37.81 599 ASP A C 1
ATOM 4610 O O . ASP A 1 599 ? 28.689 33.041 11.199 1.00 37.81 599 ASP A O 1
ATOM 4614 N N . ASP A 1 600 ? 28.834 33.886 9.125 1.00 39.50 600 ASP A N 1
ATOM 4615 C CA . ASP A 1 600 ? 28.322 35.234 9.440 1.00 39.50 600 ASP A CA 1
ATOM 4616 C C . ASP A 1 600 ? 26.833 35.452 9.057 1.00 39.50 600 ASP A C 1
ATOM 4618 O O . ASP A 1 600 ? 26.359 36.589 9.000 1.00 39.50 600 ASP A O 1
ATOM 4622 N N . ALA A 1 601 ? 26.060 34.394 8.773 1.00 34.22 601 ALA A N 1
ATOM 4623 C CA . ALA A 1 601 ? 24.629 34.513 8.447 1.00 34.22 601 ALA A CA 1
ATOM 4624 C C . ALA A 1 601 ? 23.752 34.551 9.726 1.00 34.22 601 ALA A C 1
ATOM 4626 O O . ALA A 1 601 ? 23.860 33.641 10.548 1.00 34.22 601 ALA A O 1
ATOM 4627 N N . PRO A 1 602 ? 22.864 35.549 9.927 1.00 30.22 602 PRO A N 1
ATOM 4628 C CA . PRO A 1 602 ? 22.131 35.697 11.187 1.00 30.22 602 PRO A CA 1
ATOM 4629 C C . PRO A 1 602 ? 21.029 34.636 11.367 1.00 30.22 602 PRO A C 1
ATOM 4631 O O . PRO A 1 602 ? 20.257 34.357 10.448 1.00 30.22 602 PRO A O 1
ATOM 4634 N N . SER A 1 603 ? 20.916 34.085 12.580 1.00 33.56 603 SER A N 1
ATOM 4635 C CA . SER A 1 603 ? 19.781 33.270 13.036 1.00 33.56 603 SER A CA 1
ATOM 4636 C C . SER A 1 603 ? 18.618 34.159 13.494 1.00 33.56 603 SER A C 1
ATOM 4638 O O . SER A 1 603 ? 18.828 35.096 14.260 1.00 33.56 603 SER A O 1
ATOM 4640 N N . PHE A 1 604 ? 17.388 33.851 13.075 1.00 33.00 604 PHE A N 1
ATOM 4641 C CA . PHE A 1 604 ? 16.183 34.571 13.507 1.00 33.00 604 PHE A CA 1
ATOM 4642 C C . PHE A 1 604 ? 15.514 33.870 14.701 1.00 33.00 604 PHE A C 1
ATOM 4644 O O . PHE A 1 604 ? 14.885 32.827 14.523 1.00 33.00 604 PHE A O 1
ATOM 4651 N N . GLU A 1 605 ? 15.588 34.463 15.895 1.00 30.64 605 GLU A N 1
ATOM 4652 C CA . GLU A 1 605 ? 14.652 34.182 16.993 1.00 30.64 605 GLU A CA 1
ATOM 4653 C C . GLU A 1 605 ? 13.470 35.162 16.957 1.00 30.64 605 GLU A C 1
ATOM 4655 O O . GLU A 1 605 ? 13.596 36.323 16.565 1.00 30.64 605 GLU A O 1
ATOM 4660 N N . LYS A 1 606 ? 12.281 34.665 17.318 1.00 36.25 606 LYS A N 1
ATOM 4661 C CA . LYS A 1 606 ? 11.033 35.435 17.330 1.00 36.25 606 LYS A CA 1
ATOM 4662 C C . LYS A 1 606 ? 10.970 36.327 18.569 1.00 36.25 606 LYS A C 1
ATOM 4664 O O . LYS A 1 606 ? 10.681 35.815 19.643 1.00 36.25 606 LYS A O 1
ATOM 4669 N N . GLU A 1 607 ? 11.047 37.644 18.393 1.00 28.34 607 GLU A N 1
ATOM 4670 C CA . GLU A 1 607 ? 10.479 38.583 19.367 1.00 28.34 607 GLU A CA 1
ATOM 4671 C C . GLU A 1 607 ? 9.873 39.848 18.734 1.00 28.34 607 GLU A C 1
ATOM 4673 O O . GLU A 1 607 ? 10.069 40.154 17.557 1.00 28.34 607 GLU A O 1
ATOM 4678 N N . ARG A 1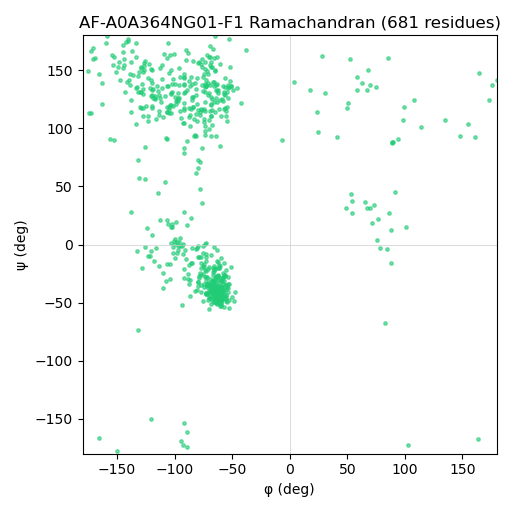 608 ? 8.996 40.494 19.511 1.00 32.28 608 ARG A N 1
ATOM 4679 C CA . ARG A 1 608 ? 7.955 41.449 19.100 1.00 32.28 608 ARG A CA 1
ATOM 4680 C C . ARG A 1 608 ? 8.497 42.747 18.475 1.00 32.28 608 ARG A C 1
ATOM 4682 O O . ARG A 1 608 ? 9.340 43.414 19.048 1.00 32.28 608 ARG A O 1
ATOM 4689 N N . VAL A 1 609 ? 7.883 43.115 17.345 1.00 41.66 609 VAL A N 1
ATOM 4690 C CA . VAL A 1 609 ? 7.642 44.465 16.782 1.00 41.66 609 VAL A CA 1
ATOM 4691 C C . VAL A 1 609 ? 8.616 45.585 17.216 1.00 41.66 609 VAL A C 1
ATOM 4693 O O . VAL A 1 609 ? 8.377 46.256 18.214 1.00 41.66 609 VAL A O 1
ATOM 4696 N N . GLY A 1 610 ? 9.634 45.873 16.385 1.00 29.72 610 GLY A N 1
ATOM 4697 C CA . GLY A 1 610 ? 10.411 47.128 16.428 1.00 29.72 610 GLY A CA 1
ATOM 4698 C C . GLY A 1 610 ? 11.842 47.040 15.857 1.00 29.72 610 GLY A C 1
ATOM 4699 O O . GLY A 1 610 ? 12.720 46.514 16.517 1.00 29.72 610 GLY A O 1
ATOM 4700 N N . LYS A 1 611 ? 12.050 47.564 14.633 1.00 30.62 611 LYS A N 1
ATOM 4701 C CA . LYS A 1 611 ? 13.303 47.889 13.884 1.00 30.62 611 LYS A CA 1
ATOM 4702 C C . LYS A 1 611 ? 14.629 47.158 14.234 1.00 30.62 611 LYS A C 1
ATOM 4704 O O . LYS A 1 611 ? 15.269 47.443 15.239 1.00 30.62 611 LYS A O 1
ATOM 4709 N N . ALA A 1 612 ? 15.132 46.358 13.285 1.00 29.58 612 ALA A N 1
ATOM 4710 C CA . ALA A 1 612 ? 16.497 45.810 13.266 1.00 29.58 612 ALA A CA 1
ATOM 4711 C C . ALA A 1 612 ? 17.569 46.893 12.974 1.00 29.58 612 ALA A C 1
ATOM 4713 O O . ALA A 1 612 ? 17.363 47.726 12.092 1.00 29.58 612 ALA A O 1
ATOM 4714 N N . ARG A 1 613 ? 18.718 46.870 13.675 1.00 27.83 613 ARG A N 1
ATOM 4715 C CA . ARG A 1 613 ? 19.934 47.661 13.365 1.00 27.83 613 ARG A CA 1
ATOM 4716 C C . ARG A 1 613 ? 20.963 46.797 12.615 1.00 27.83 613 ARG A C 1
ATOM 4718 O O . ARG A 1 613 ? 21.187 45.648 12.986 1.00 27.83 613 ARG A O 1
ATOM 4725 N N . GLU A 1 614 ? 21.599 47.372 11.591 1.00 33.16 614 GLU A N 1
ATOM 4726 C CA . GLU A 1 614 ? 22.714 46.790 10.826 1.00 33.16 614 GLU A CA 1
ATOM 4727 C C . GLU A 1 614 ? 23.961 46.559 11.698 1.00 33.16 614 GLU A C 1
ATOM 4729 O O . GLU A 1 614 ? 24.432 47.467 12.382 1.00 33.16 614 GLU A O 1
ATOM 4734 N N . ARG A 1 615 ? 24.555 45.360 11.613 1.00 30.44 615 ARG A N 1
ATOM 4735 C CA . ARG A 1 615 ? 25.955 45.111 11.992 1.00 30.44 615 ARG A CA 1
ATOM 4736 C C . ARG A 1 615 ? 26.806 45.137 10.724 1.00 30.44 615 ARG A C 1
ATOM 4738 O O . ARG A 1 615 ? 26.547 44.401 9.777 1.00 30.44 615 ARG A O 1
ATOM 4745 N N . THR A 1 616 ? 27.824 45.988 10.716 1.00 31.33 616 THR A N 1
ATOM 4746 C CA . THR A 1 616 ? 28.758 46.190 9.603 1.00 31.33 616 THR A CA 1
ATOM 4747 C C . THR A 1 616 ? 29.594 44.927 9.351 1.00 31.33 616 THR A C 1
ATOM 4749 O O . THR A 1 616 ? 30.415 44.544 10.184 1.00 31.33 616 THR A O 1
ATOM 4752 N N . LEU A 1 617 ? 29.416 44.284 8.193 1.00 30.11 617 LEU A N 1
ATOM 4753 C CA . LEU A 1 617 ? 30.252 43.168 7.735 1.00 30.11 617 LEU A CA 1
ATOM 4754 C C . LEU A 1 617 ? 31.623 43.699 7.288 1.00 30.11 617 LEU A C 1
ATOM 4756 O O . LEU A 1 617 ? 31.724 44.438 6.307 1.00 30.11 617 LEU A O 1
ATOM 4760 N N . ARG A 1 618 ? 32.698 43.327 7.995 1.00 31.42 618 ARG A N 1
ATOM 4761 C CA . ARG A 1 618 ? 34.080 43.574 7.551 1.00 31.42 618 ARG A CA 1
ATOM 4762 C C . ARG A 1 618 ? 34.600 42.388 6.729 1.00 31.42 618 ARG A C 1
ATOM 4764 O O . ARG A 1 618 ? 34.584 41.257 7.196 1.00 31.42 618 ARG A O 1
ATOM 4771 N N . LYS A 1 619 ? 35.181 42.740 5.574 1.00 33.03 619 LYS A N 1
ATOM 4772 C CA . LYS A 1 619 ? 35.886 41.948 4.542 1.00 33.03 619 LYS A CA 1
ATOM 4773 C C . LYS A 1 619 ? 35.020 41.363 3.426 1.00 33.03 619 LYS A C 1
ATOM 4775 O O . LYS A 1 619 ? 34.636 40.202 3.437 1.00 33.03 619 LYS A O 1
ATOM 4780 N N . SER A 1 620 ? 34.845 42.196 2.407 1.00 34.06 620 SER A N 1
ATOM 4781 C CA . SER A 1 620 ? 34.536 41.828 1.033 1.00 34.06 620 SER A CA 1
ATOM 4782 C C . SER A 1 620 ? 35.834 41.663 0.232 1.00 34.06 620 SER A C 1
ATOM 4784 O O . SER A 1 620 ? 36.689 42.546 0.256 1.00 34.06 620 SER A O 1
ATOM 4786 N N . GLU A 1 621 ? 36.001 40.559 -0.497 1.00 32.88 621 GLU A N 1
ATOM 4787 C CA . GLU A 1 621 ? 36.947 40.515 -1.623 1.00 32.88 621 GLU A CA 1
ATOM 4788 C C . GLU A 1 621 ? 36.170 40.771 -2.914 1.00 32.88 621 GLU A C 1
ATOM 4790 O O . GLU A 1 621 ? 35.170 40.095 -3.176 1.00 32.88 621 GLU A O 1
ATOM 4795 N N . ARG A 1 622 ? 36.619 41.764 -3.694 1.00 32.03 622 ARG A N 1
ATOM 4796 C CA . ARG A 1 622 ? 36.103 42.044 -5.037 1.00 32.03 622 ARG A CA 1
ATOM 4797 C C . ARG A 1 622 ? 36.820 41.176 -6.061 1.00 32.03 622 ARG A C 1
ATOM 4799 O O . ARG A 1 622 ? 38.041 41.049 -6.010 1.00 32.03 622 ARG A O 1
ATOM 4806 N N . PHE A 1 623 ? 36.079 40.625 -7.013 1.00 36.75 623 PHE A N 1
ATOM 4807 C CA . PHE A 1 623 ? 36.652 39.940 -8.173 1.00 36.75 623 PHE A CA 1
ATOM 4808 C C . PHE A 1 623 ? 36.048 40.461 -9.473 1.00 36.75 623 PHE A C 1
ATOM 4810 O O . PHE A 1 623 ? 34.901 40.892 -9.477 1.00 36.75 623 PHE A O 1
ATOM 4817 N N . GLU A 1 624 ? 36.823 40.383 -10.557 1.00 30.78 624 GLU A N 1
ATOM 4818 C CA . GLU A 1 624 ? 36.483 40.887 -11.888 1.00 30.78 624 GLU A CA 1
ATOM 4819 C C . GLU A 1 624 ? 36.443 39.728 -12.904 1.00 30.78 624 GLU A C 1
ATOM 4821 O O . GLU A 1 624 ? 37.425 38.993 -13.027 1.00 30.78 624 GLU A O 1
ATOM 4826 N N . VAL A 1 625 ? 35.346 39.548 -13.656 1.00 34.03 625 VAL A N 1
ATOM 4827 C CA . VAL A 1 625 ? 35.286 38.565 -14.765 1.00 34.03 625 VAL A CA 1
ATOM 4828 C C . VAL A 1 625 ? 34.818 39.223 -16.061 1.00 34.03 625 VAL A C 1
ATOM 4830 O O . VAL A 1 625 ? 33.781 39.886 -16.092 1.00 34.03 625 VAL A O 1
ATOM 4833 N N . LYS A 1 626 ? 35.570 38.993 -17.147 1.00 31.16 626 LYS A N 1
ATOM 4834 C CA . LYS A 1 626 ? 35.210 39.372 -18.521 1.00 31.16 626 LYS A CA 1
ATOM 4835 C C . LYS A 1 626 ? 34.594 38.179 -19.246 1.00 31.16 626 LYS A C 1
ATOM 4837 O O . LYS A 1 626 ? 35.221 37.129 -19.352 1.00 31.16 626 LYS A O 1
ATOM 4842 N N . LEU A 1 627 ? 33.383 38.352 -19.764 1.00 31.39 627 LEU A N 1
ATOM 4843 C CA . LEU A 1 627 ? 32.689 37.341 -20.560 1.00 31.39 627 LEU A CA 1
ATOM 4844 C C . LEU A 1 627 ? 32.998 37.569 -22.047 1.00 31.39 627 LEU A C 1
ATOM 4846 O O . LEU A 1 627 ? 32.739 38.653 -22.565 1.00 31.39 627 LEU A O 1
ATOM 4850 N N . ALA A 1 628 ? 33.563 36.566 -22.723 1.00 28.73 628 ALA A N 1
ATOM 4851 C CA . ALA A 1 628 ? 33.753 36.563 -24.173 1.00 28.73 628 ALA A CA 1
ATOM 4852 C C . ALA A 1 628 ? 33.002 35.379 -24.804 1.00 28.73 628 ALA A C 1
ATOM 4854 O O . ALA A 1 628 ? 32.984 34.284 -24.241 1.00 28.73 628 ALA A O 1
ATOM 4855 N N . ASP A 1 629 ? 32.372 35.639 -25.952 1.00 30.61 629 ASP A N 1
ATOM 4856 C CA . ASP A 1 629 ? 31.638 34.681 -26.785 1.00 30.61 629 ASP A CA 1
ATOM 4857 C C . ASP A 1 629 ? 32.542 33.529 -27.242 1.00 30.61 629 ASP A C 1
ATOM 4859 O O . ASP A 1 629 ? 33.532 33.790 -27.917 1.00 30.61 629 ASP A O 1
ATOM 4863 N N . ASP A 1 630 ? 32.164 32.269 -26.981 1.00 28.72 630 ASP A N 1
ATOM 4864 C CA . ASP A 1 630 ? 32.200 31.273 -28.057 1.00 28.72 630 ASP A CA 1
ATOM 4865 C C . ASP A 1 630 ? 31.395 29.992 -27.788 1.00 28.72 630 ASP A C 1
ATOM 4867 O O . ASP A 1 630 ? 31.403 29.390 -26.709 1.00 28.72 630 ASP A O 1
ATOM 4871 N N . ARG A 1 631 ? 30.718 29.530 -28.842 1.00 31.86 631 ARG A N 1
ATOM 4872 C CA . ARG A 1 631 ? 30.005 28.250 -28.904 1.00 31.86 631 ARG A CA 1
ATOM 4873 C C . ARG A 1 631 ? 31.018 27.119 -29.069 1.00 31.86 631 ARG A C 1
ATOM 4875 O O . ARG A 1 631 ? 31.227 26.679 -30.193 1.00 31.86 631 ARG A O 1
ATOM 4882 N N . LYS A 1 632 ? 31.626 26.649 -27.979 1.00 31.77 632 LYS A N 1
ATOM 4883 C CA . LYS A 1 632 ? 32.266 25.322 -27.805 1.00 31.77 632 LYS A CA 1
ATOM 4884 C C . LYS A 1 632 ? 33.218 25.420 -26.614 1.00 31.77 632 LYS A C 1
ATOM 4886 O O . LYS A 1 632 ? 34.363 25.766 -26.816 1.00 31.77 632 LYS A O 1
ATOM 4891 N N . PHE A 1 633 ? 32.783 25.087 -25.402 1.00 28.91 633 PHE A N 1
ATOM 4892 C CA . PHE A 1 633 ? 33.649 24.457 -24.397 1.00 28.91 633 PHE A CA 1
ATOM 4893 C C . PHE A 1 633 ? 32.775 23.832 -23.308 1.00 28.91 633 PHE A C 1
ATOM 4895 O O . PHE A 1 633 ? 31.923 24.463 -22.689 1.00 28.91 633 PHE A O 1
ATOM 4902 N N . THR A 1 634 ? 32.956 22.531 -23.163 1.00 28.80 634 THR A N 1
ATOM 4903 C CA . THR A 1 634 ? 32.278 21.608 -22.262 1.00 28.80 634 THR A CA 1
ATOM 4904 C C . THR A 1 634 ? 32.790 21.717 -20.823 1.00 28.80 634 THR A C 1
ATOM 4906 O O . THR A 1 634 ? 33.934 22.092 -20.586 1.00 28.80 634 THR A O 1
ATOM 4909 N N . SER A 1 635 ? 31.924 21.321 -19.887 1.00 38.25 635 SER A N 1
ATOM 4910 C CA . SER A 1 635 ? 32.186 20.700 -18.575 1.00 38.25 635 SER A CA 1
ATOM 4911 C C . SER A 1 635 ? 33.643 20.512 -18.092 1.00 38.25 635 SER A C 1
ATOM 4913 O O . SER A 1 635 ? 34.487 19.965 -18.798 1.00 38.25 635 SER A O 1
ATOM 4915 N N . ASN A 1 636 ? 33.843 20.764 -16.790 1.00 34.81 636 ASN A N 1
ATOM 4916 C CA . ASN A 1 636 ? 34.863 20.174 -15.896 1.00 34.81 636 ASN A CA 1
ATOM 4917 C C . ASN A 1 636 ? 36.279 20.781 -15.760 1.00 34.81 636 ASN A C 1
ATOM 4919 O O . ASN A 1 636 ? 37.092 20.167 -15.075 1.00 34.81 636 ASN A O 1
ATOM 4923 N N . LYS A 1 637 ? 36.598 21.994 -16.246 1.00 29.98 637 LYS A N 1
ATOM 4924 C CA . LYS A 1 637 ? 37.940 22.600 -15.996 1.00 29.98 637 LYS A CA 1
ATOM 4925 C C . LYS A 1 637 ? 38.019 23.897 -15.179 1.00 29.98 637 LYS A C 1
ATOM 4927 O O . LYS A 1 637 ? 39.120 24.318 -14.844 1.00 29.98 637 LYS A O 1
ATOM 4932 N N . VAL A 1 638 ? 36.899 24.487 -14.758 1.00 35.25 638 VAL A N 1
ATOM 4933 C CA . VAL A 1 638 ? 36.929 25.658 -13.846 1.00 35.25 638 VAL A CA 1
ATOM 4934 C C . VAL A 1 638 ? 37.229 25.239 -12.397 1.00 35.25 638 VAL A C 1
ATOM 4936 O O . VAL A 1 638 ? 37.827 25.989 -11.631 1.00 35.25 638 VAL A O 1
ATOM 4939 N N . HIS A 1 639 ? 36.895 24.001 -12.024 1.00 35.03 639 HIS A N 1
ATOM 4940 C CA . HIS A 1 639 ? 37.036 23.532 -10.645 1.00 35.03 639 HIS A CA 1
ATOM 4941 C C . HIS A 1 639 ? 38.483 23.172 -10.252 1.00 35.03 639 HIS A C 1
ATOM 4943 O O . HIS A 1 639 ? 38.823 23.250 -9.070 1.00 35.03 639 HIS A O 1
ATOM 4949 N N . SER A 1 640 ? 39.349 22.818 -11.214 1.00 32.03 640 SER A N 1
ATOM 4950 C CA . SER A 1 640 ? 40.732 22.399 -10.931 1.00 32.03 640 SER A CA 1
ATOM 4951 C C . SER A 1 640 ? 41.676 23.578 -10.668 1.00 32.03 640 SER A C 1
ATOM 4953 O O . SER A 1 640 ? 42.505 23.492 -9.769 1.00 32.03 640 SER A O 1
ATOM 4955 N N . GLN A 1 641 ? 41.501 24.718 -11.348 1.00 32.16 641 GLN A N 1
ATOM 4956 C CA . GLN A 1 641 ? 42.378 25.886 -11.158 1.00 32.16 641 GLN A CA 1
ATOM 4957 C C . GLN A 1 641 ? 42.137 26.642 -9.836 1.00 32.16 641 GLN A C 1
ATOM 4959 O O . GLN A 1 641 ? 43.036 27.324 -9.345 1.00 32.16 641 GLN A O 1
ATOM 4964 N N . VAL A 1 642 ? 40.956 26.500 -9.219 1.00 34.44 642 VAL A N 1
ATOM 4965 C CA . VAL A 1 642 ? 40.628 27.148 -7.932 1.00 34.44 642 VAL A CA 1
ATOM 4966 C C . VAL A 1 642 ? 41.076 26.305 -6.728 1.00 34.44 642 VAL A C 1
ATOM 4968 O O . VAL A 1 642 ? 41.451 26.854 -5.692 1.00 34.44 642 VAL A O 1
ATOM 4971 N N . LEU A 1 643 ? 41.100 24.973 -6.857 1.00 33.47 643 LEU A N 1
ATOM 4972 C CA . LEU A 1 643 ? 41.512 24.069 -5.775 1.00 33.47 643 LEU A CA 1
ATOM 4973 C C . LEU A 1 643 ? 43.040 23.969 -5.619 1.00 33.47 643 LEU A C 1
ATOM 4975 O O . LEU A 1 643 ? 43.521 23.871 -4.489 1.00 33.47 643 LEU A O 1
ATOM 4979 N N . GLU A 1 644 ? 43.813 24.091 -6.704 1.00 30.48 644 GLU A N 1
ATOM 4980 C CA . GLU A 1 644 ? 45.287 24.076 -6.650 1.00 30.48 644 GLU A CA 1
ATOM 4981 C C . GLU A 1 644 ? 45.890 25.291 -5.923 1.00 30.48 644 GLU A C 1
ATOM 4983 O O . GLU A 1 644 ? 46.964 25.182 -5.339 1.00 30.48 644 GLU A O 1
ATOM 4988 N N . ARG A 1 645 ? 45.179 26.427 -5.846 1.00 33.09 645 ARG A N 1
ATOM 4989 C CA . ARG A 1 645 ? 45.631 27.605 -5.076 1.00 33.09 645 ARG A CA 1
ATOM 4990 C C . ARG A 1 645 ? 45.284 27.562 -3.583 1.00 33.09 645 ARG A C 1
ATOM 4992 O O . ARG A 1 645 ? 45.872 28.323 -2.817 1.00 33.09 645 ARG A O 1
ATOM 4999 N N . ARG A 1 646 ? 44.360 26.693 -3.147 1.00 34.56 646 ARG A N 1
ATOM 5000 C CA . ARG A 1 646 ? 43.933 26.595 -1.734 1.00 34.56 646 ARG A CA 1
ATOM 5001 C C . ARG A 1 646 ? 44.773 25.632 -0.891 1.00 34.56 646 ARG A C 1
ATOM 5003 O O . ARG A 1 646 ? 44.892 25.854 0.308 1.00 34.56 646 ARG A O 1
ATOM 5010 N N . ARG A 1 647 ? 45.418 24.621 -1.486 1.00 30.94 647 ARG A N 1
ATOM 5011 C CA . ARG A 1 647 ? 46.274 23.676 -0.735 1.00 30.94 647 ARG A CA 1
ATOM 5012 C C . ARG A 1 647 ? 47.610 24.258 -0.255 1.00 30.94 647 ARG A C 1
ATOM 5014 O O . ARG A 1 647 ? 48.253 23.639 0.582 1.00 30.94 647 ARG A O 1
ATOM 5021 N N . SER A 1 648 ? 47.994 25.450 -0.707 1.00 31.53 648 SER A N 1
ATOM 5022 C CA . SER A 1 648 ? 49.305 26.038 -0.392 1.00 31.53 648 SER A CA 1
ATOM 5023 C C . SER A 1 648 ? 49.288 27.086 0.732 1.00 31.53 648 SER A C 1
ATOM 5025 O O . SER A 1 648 ? 50.317 27.711 0.965 1.00 31.53 648 SER A O 1
ATOM 5027 N N . LYS A 1 649 ? 48.151 27.332 1.412 1.00 31.58 649 LYS A N 1
ATOM 5028 C CA . LYS A 1 649 ? 48.044 28.427 2.407 1.00 31.58 649 LYS A CA 1
ATOM 5029 C C . LYS A 1 649 ? 47.404 28.106 3.767 1.00 31.58 649 LYS A C 1
ATOM 5031 O O . LYS A 1 649 ? 47.477 28.958 4.642 1.00 31.58 649 LYS A O 1
ATOM 5036 N N . GLU A 1 650 ? 46.863 26.911 4.009 1.00 32.19 650 GLU A N 1
ATOM 5037 C CA . GLU A 1 650 ? 46.307 26.527 5.329 1.00 32.19 650 GLU A CA 1
ATOM 5038 C C . GLU A 1 650 ? 47.178 25.497 6.068 1.00 32.19 650 GLU A C 1
ATOM 5040 O O . GLU A 1 650 ? 46.720 24.450 6.514 1.00 32.19 650 GLU A O 1
ATOM 5045 N N . VAL A 1 651 ? 48.461 25.833 6.230 1.00 30.58 651 VAL A N 1
ATOM 5046 C CA . VAL A 1 651 ? 49.330 25.306 7.295 1.00 30.58 651 VAL A CA 1
ATOM 5047 C C . VAL A 1 651 ? 50.032 26.504 7.939 1.00 30.58 651 VAL A C 1
ATOM 5049 O O . VAL A 1 651 ? 51.198 26.758 7.667 1.00 30.58 651 VAL A O 1
ATOM 5052 N N . ALA A 1 652 ? 49.298 27.303 8.724 1.00 27.23 652 ALA A N 1
ATOM 5053 C CA . ALA A 1 652 ? 49.857 28.236 9.714 1.00 27.23 652 ALA A CA 1
ATOM 5054 C C . ALA A 1 652 ? 48.749 28.883 10.583 1.00 27.23 652 ALA A C 1
ATOM 5056 O O . ALA A 1 652 ? 48.008 29.723 10.085 1.00 27.23 652 ALA A O 1
ATOM 5057 N N . MET A 1 653 ? 48.740 28.552 11.889 1.00 28.97 653 MET A N 1
ATOM 5058 C CA . MET A 1 653 ? 48.185 29.317 13.041 1.00 28.97 653 MET A CA 1
ATOM 5059 C C . MET A 1 653 ? 46.639 29.447 13.163 1.00 28.97 653 MET A C 1
ATOM 5061 O O . MET A 1 653 ? 45.964 29.721 12.188 1.00 28.97 653 MET A O 1
ATOM 5065 N N . GLY A 1 654 ? 45.938 29.323 14.306 1.00 25.12 654 GLY A N 1
ATOM 5066 C CA . GLY A 1 654 ? 46.274 29.130 15.728 1.00 25.12 654 GLY A CA 1
ATOM 5067 C C . GLY A 1 654 ? 45.458 30.053 16.686 1.00 25.12 654 GLY A C 1
ATOM 5068 O O . GLY A 1 654 ? 45.789 31.222 16.763 1.00 25.12 654 GLY A O 1
ATOM 5069 N N . ARG A 1 655 ? 44.482 29.492 17.448 1.00 26.55 655 ARG A N 1
ATOM 5070 C CA . ARG A 1 655 ? 43.945 29.820 18.826 1.00 26.55 655 ARG A CA 1
ATOM 5071 C C . ARG A 1 655 ? 43.238 31.161 19.255 1.00 26.55 655 ARG A C 1
ATOM 5073 O O . ARG A 1 655 ? 43.787 32.231 19.063 1.00 26.55 655 ARG A O 1
ATOM 5080 N N . MET A 1 656 ? 42.158 30.985 20.078 1.00 24.73 656 MET A N 1
ATOM 5081 C CA . MET A 1 656 ? 41.526 31.812 21.186 1.00 24.73 656 MET A CA 1
ATOM 5082 C C . MET A 1 656 ? 40.824 33.167 20.843 1.00 24.73 656 MET A C 1
ATOM 5084 O O . MET A 1 656 ? 41.261 33.808 19.908 1.00 24.73 656 MET A O 1
ATOM 5088 N N . GLY A 1 657 ? 39.782 33.752 21.496 1.00 24.56 657 GLY A N 1
ATOM 5089 C CA . GLY A 1 657 ? 38.842 33.500 22.627 1.00 24.56 657 GLY A CA 1
ATOM 5090 C C . GLY A 1 657 ? 38.093 34.810 23.098 1.00 24.56 657 GLY A C 1
ATOM 5091 O O . GLY A 1 657 ? 38.709 35.861 23.032 1.00 24.56 657 GLY A O 1
ATOM 5092 N N . ARG A 1 658 ? 36.821 34.708 23.586 1.00 25.81 658 ARG A N 1
ATOM 5093 C CA . ARG A 1 658 ? 35.954 35.519 24.546 1.00 25.81 658 ARG A CA 1
ATOM 5094 C C . ARG A 1 658 ? 35.542 37.034 24.415 1.00 25.81 658 ARG A C 1
ATOM 5096 O O . ARG A 1 658 ? 36.386 37.873 24.141 1.00 25.81 658 ARG A O 1
ATOM 5103 N N . GLY A 1 659 ? 34.278 37.323 24.854 1.00 23.89 659 GLY A N 1
ATOM 5104 C CA . GLY A 1 659 ? 33.700 38.539 25.547 1.00 23.89 659 GLY A CA 1
ATOM 5105 C C . GLY A 1 659 ? 33.204 39.749 24.707 1.00 23.89 659 GLY A C 1
ATOM 5106 O O . GLY A 1 659 ? 33.707 39.907 23.607 1.00 23.89 659 GLY A O 1
ATOM 5107 N N . GLU A 1 660 ? 32.351 40.722 25.109 1.00 25.73 660 GLU A N 1
ATOM 5108 C CA . GLU A 1 660 ? 31.144 40.924 25.976 1.00 25.73 660 GLU A CA 1
ATOM 5109 C C . GLU A 1 660 ? 30.659 42.423 25.806 1.00 25.73 660 GLU A C 1
ATOM 5111 O O . GLU A 1 660 ? 31.528 43.248 25.551 1.00 25.73 660 GLU A O 1
ATOM 5116 N N . GLU A 1 661 ? 29.341 42.755 25.926 1.00 27.77 661 GLU A N 1
ATOM 5117 C CA . GLU A 1 661 ? 28.655 44.055 26.323 1.00 27.77 661 GLU A CA 1
ATOM 5118 C C . GLU A 1 661 ? 28.978 45.440 25.643 1.00 27.77 661 GLU A C 1
ATOM 5120 O O . GLU A 1 661 ? 30.027 45.590 25.042 1.00 27.77 661 GLU A O 1
ATOM 5125 N N . SER A 1 662 ? 28.206 46.561 25.618 1.00 26.19 662 SER A N 1
ATOM 5126 C CA . SER A 1 662 ? 26.900 47.115 26.104 1.00 26.19 662 SER A CA 1
ATOM 5127 C C . SER A 1 662 ? 26.613 48.517 25.424 1.00 26.19 662 SER A C 1
ATOM 5129 O O . SER A 1 662 ? 27.523 49.065 24.805 1.00 26.19 662 SER A O 1
ATOM 5131 N N . GLY A 1 663 ? 25.396 49.123 25.536 1.00 24.41 663 GLY A N 1
ATOM 5132 C CA . GLY A 1 663 ? 25.192 50.614 25.637 1.00 24.41 663 GLY A CA 1
ATOM 5133 C C . GLY A 1 663 ? 24.482 51.490 24.542 1.00 24.41 663 GLY A C 1
ATOM 5134 O O . GLY A 1 663 ? 25.120 51.874 23.573 1.00 24.41 663 GLY A O 1
ATOM 5135 N N . GLU A 1 664 ? 23.193 51.855 24.771 1.00 25.44 664 GLU A N 1
ATOM 5136 C CA . GLU A 1 664 ? 22.428 53.162 24.657 1.00 25.44 664 GLU A CA 1
ATOM 5137 C C . GLU A 1 664 ? 22.422 54.117 23.398 1.00 25.44 664 GLU A C 1
ATOM 5139 O O . GLU A 1 664 ? 23.467 54.431 22.847 1.00 25.44 664 GLU A O 1
ATOM 5144 N N . ARG A 1 665 ? 21.235 54.424 22.784 1.00 26.06 665 ARG A N 1
ATOM 5145 C CA . ARG A 1 665 ? 20.368 55.679 22.711 1.00 26.06 665 ARG A CA 1
ATOM 5146 C C . ARG A 1 665 ? 20.968 56.898 21.933 1.00 26.06 665 ARG A C 1
ATOM 5148 O O . ARG A 1 665 ? 22.149 57.133 22.079 1.00 26.06 665 ARG A O 1
ATOM 5155 N N . GLU A 1 666 ? 20.349 57.661 20.997 1.00 25.30 666 GLU A N 1
ATOM 5156 C CA . GLU A 1 666 ? 19.060 58.411 20.849 1.00 25.30 666 GLU A CA 1
ATOM 5157 C C . GLU A 1 666 ? 18.859 58.960 19.377 1.00 25.30 666 GLU A C 1
ATOM 5159 O O . GLU A 1 666 ? 19.833 59.009 18.632 1.00 25.30 666 GLU A O 1
ATOM 5164 N N . GLY A 1 667 ? 17.645 59.428 18.974 1.00 23.80 667 GLY A N 1
ATOM 5165 C CA . GLY A 1 667 ? 17.407 60.499 17.944 1.00 23.80 667 GLY A CA 1
ATOM 5166 C C . GLY A 1 667 ? 16.829 60.185 16.521 1.00 23.80 667 GLY A C 1
ATOM 5167 O O . GLY A 1 667 ? 17.406 59.402 15.781 1.00 23.80 667 GLY A O 1
ATOM 5168 N N . GLN A 1 668 ? 15.710 60.836 16.123 1.00 24.48 668 GLN A N 1
ATOM 5169 C CA . GLN A 1 668 ? 14.940 60.861 14.822 1.00 24.48 668 GLN A CA 1
ATOM 5170 C C . GLN A 1 668 ? 15.432 61.955 13.804 1.00 24.48 668 GLN A C 1
ATOM 5172 O O . GLN A 1 668 ? 16.333 62.679 14.220 1.00 24.48 668 GLN A O 1
ATOM 5177 N N . PRO A 1 669 ? 14.829 62.261 12.597 1.00 34.09 669 PRO A N 1
ATOM 5178 C CA . PRO A 1 669 ? 13.896 61.580 11.643 1.00 34.09 669 PRO A CA 1
ATOM 5179 C C . PRO A 1 669 ? 14.280 61.634 10.106 1.00 34.09 669 PRO A C 1
ATOM 5181 O O . PRO A 1 669 ? 15.207 62.329 9.723 1.00 34.09 669 PRO A O 1
ATOM 5184 N N . CYS A 1 670 ? 13.507 60.895 9.271 1.00 24.86 670 CYS A N 1
ATOM 5185 C CA . CYS A 1 670 ? 13.179 60.946 7.806 1.00 24.86 670 CYS A CA 1
ATOM 5186 C C . CYS A 1 670 ? 14.137 61.479 6.703 1.00 24.86 670 CYS A C 1
ATOM 5188 O O . CYS A 1 670 ? 14.516 62.638 6.747 1.00 24.86 670 CYS A O 1
ATOM 5190 N N . GLU A 1 671 ? 14.327 60.703 5.612 1.00 24.30 671 GLU A N 1
ATOM 5191 C CA . GLU A 1 671 ? 13.721 60.916 4.261 1.00 24.30 671 GLU A CA 1
ATOM 5192 C C . GLU A 1 671 ? 14.152 59.842 3.214 1.00 24.30 671 GLU A C 1
ATOM 5194 O O . GLU A 1 671 ? 15.290 59.380 3.209 1.00 24.30 671 GLU A O 1
ATOM 5199 N N . ASP A 1 672 ? 13.175 59.459 2.379 1.00 25.61 672 ASP A N 1
ATOM 5200 C CA . ASP A 1 672 ? 13.146 58.912 1.004 1.00 25.61 672 ASP A CA 1
ATOM 5201 C C . ASP A 1 672 ? 13.830 57.602 0.525 1.00 25.61 672 ASP A C 1
ATOM 5203 O O . ASP A 1 672 ? 14.992 57.280 0.753 1.00 25.61 672 ASP A O 1
ATOM 5207 N N . GLU A 1 673 ? 13.008 56.841 -0.215 1.00 26.14 673 GLU A N 1
ATOM 5208 C CA . GLU A 1 673 ? 13.181 55.496 -0.771 1.00 26.14 673 GLU A CA 1
ATOM 5209 C C . GLU A 1 673 ? 14.128 55.409 -1.985 1.00 26.14 673 GLU A C 1
ATOM 5211 O O . GLU A 1 673 ? 13.961 56.128 -2.967 1.00 26.14 673 GLU A O 1
ATOM 5216 N N . ILE A 1 674 ? 14.985 54.376 -2.012 1.00 22.97 674 ILE A N 1
ATOM 5217 C CA . ILE A 1 674 ? 15.402 53.677 -3.245 1.00 22.97 674 ILE A CA 1
ATOM 5218 C C . ILE A 1 674 ? 15.415 52.166 -2.954 1.00 22.97 674 ILE A C 1
ATOM 5220 O O . ILE A 1 674 ? 16.210 51.684 -2.149 1.00 22.97 674 ILE A O 1
ATOM 5224 N N . VAL A 1 675 ? 14.533 51.396 -3.602 1.00 23.66 675 VAL A N 1
ATOM 5225 C CA . VAL A 1 675 ? 14.470 49.928 -3.471 1.00 23.66 675 VAL A CA 1
ATOM 5226 C C . VAL A 1 675 ? 15.342 49.271 -4.551 1.00 23.66 675 VAL A C 1
ATOM 5228 O O . VAL A 1 675 ? 14.944 49.184 -5.711 1.00 23.66 675 VAL A O 1
ATOM 5231 N N . GLU A 1 676 ? 16.521 48.769 -4.173 1.00 22.64 676 GLU A N 1
ATOM 5232 C CA . GLU A 1 676 ? 17.330 47.848 -4.990 1.00 22.64 676 GLU A CA 1
ATOM 5233 C C . GLU A 1 676 ? 16.872 46.391 -4.775 1.00 22.64 676 GLU A C 1
ATOM 5235 O O . GLU A 1 676 ? 16.877 45.877 -3.656 1.00 22.64 676 GLU A O 1
ATOM 5240 N N . ALA A 1 677 ? 16.517 45.682 -5.851 1.00 22.16 677 ALA A N 1
ATOM 5241 C CA . ALA A 1 677 ? 16.212 44.250 -5.810 1.00 22.16 677 ALA A CA 1
ATOM 5242 C C . ALA A 1 677 ? 17.497 43.407 -5.948 1.00 22.16 677 ALA A C 1
ATOM 5244 O O . ALA A 1 677 ? 18.144 43.427 -6.995 1.00 22.16 677 ALA A O 1
ATOM 5245 N N . ARG A 1 678 ? 17.851 42.616 -4.922 1.00 25.66 678 ARG A N 1
ATOM 5246 C CA . ARG A 1 678 ? 18.960 41.638 -4.966 1.00 25.66 678 ARG A CA 1
ATOM 5247 C C . ARG A 1 678 ? 18.438 40.205 -5.127 1.00 25.66 678 ARG A C 1
ATOM 5249 O O . ARG A 1 678 ? 17.582 39.763 -4.365 1.00 25.66 678 ARG A O 1
ATOM 5256 N N . TRP A 1 679 ? 18.989 39.476 -6.098 1.00 24.34 679 TRP A N 1
ATOM 5257 C CA . TRP A 1 679 ? 18.728 38.051 -6.338 1.00 24.34 679 TRP A CA 1
ATOM 5258 C C . TRP A 1 679 ? 19.753 37.187 -5.593 1.00 24.34 679 TRP A C 1
ATOM 5260 O O . TRP A 1 679 ? 20.945 37.487 -5.622 1.00 24.34 679 TRP A O 1
ATOM 5270 N N . TRP A 1 680 ? 19.304 36.095 -4.969 1.00 24.23 680 TRP A N 1
ATOM 5271 C CA . TRP A 1 680 ? 20.165 35.111 -4.304 1.00 24.23 680 TRP A CA 1
ATOM 5272 C C . TRP A 1 680 ? 20.205 33.815 -5.118 1.00 24.23 680 TRP A C 1
ATOM 5274 O O . TRP A 1 680 ? 19.159 33.250 -5.435 1.00 24.23 680 TRP A O 1
ATOM 5284 N N . VAL A 1 681 ? 21.408 33.332 -5.433 1.00 23.59 681 VAL A N 1
ATOM 5285 C CA . VAL A 1 681 ? 21.642 31.989 -5.985 1.00 23.59 681 VAL A CA 1
ATOM 5286 C C . VAL A 1 681 ? 22.254 31.146 -4.862 1.00 23.59 681 VAL A C 1
ATOM 5288 O O . VAL A 1 681 ? 23.352 31.478 -4.415 1.00 23.59 681 VAL A O 1
ATOM 5291 N N . PRO A 1 682 ? 21.576 30.105 -4.350 1.00 25.67 682 PRO A N 1
ATOM 5292 C CA . PRO A 1 682 ? 22.164 29.228 -3.343 1.00 25.67 682 PRO A CA 1
ATOM 5293 C C . PRO A 1 682 ? 23.255 28.356 -3.985 1.00 25.67 682 PRO A C 1
ATOM 5295 O O . PRO A 1 682 ? 22.998 27.727 -5.012 1.00 25.67 682 PRO A O 1
ATOM 5298 N N . LEU A 1 683 ? 24.450 28.344 -3.382 1.00 26.84 683 LEU A N 1
ATOM 5299 C CA . LEU A 1 683 ? 25.538 27.395 -3.667 1.00 26.84 683 LEU A CA 1
ATOM 5300 C C . LEU A 1 683 ? 25.227 25.996 -3.128 1.00 26.84 683 LEU A C 1
ATOM 5302 O O . LEU A 1 683 ? 24.706 25.914 -1.989 1.00 26.84 683 LEU A O 1
#

Nearest PDB structures (foldseek):
  1piw-assembly1_A  TM=9.561E-01  e=2.875E-40  Saccharomyces cerevisiae
  3two-assembly1_A  TM=9.314E-01  e=2.338E-35  Helicobacter pylori 51
  4gkv-assembly1_C  TM=9.321E-01  e=2.502E-30  Escherichia coli K-12
  1h2b-assembly1_B  TM=8.718E-01  e=3.172E-23  Aeropyrum pernix
  4cpd-assembly1_D  TM=8.364E-01  e=1.325E-21  Thermus sp. ATN1

Radius of gyration: 34.34 Å; Cα contacts (8 Å, |Δi|>4): 998; chains: 1; bounding box: 91×94×103 Å

Sequence (683 aa):
MTSPAEFNGWLGRDKNAAQGKMTWSSFKPKPFADIDIDIKISHCGICGSDIHTLRGGWGNTHYPTCVGHEIVGNVVRVGEKVKNLSLGDRVGVGAQAFSCLKDDCEECSAGLEQHCTRMVGTYNSKYPDGSWSMGGYADYVRVPAHFAIKIPAGLKSEDAAPMMCGGITVYSPLKNNGAGPGKRVGIVGLGGLGHFGVLFAKALGCEKVVAISRKRNKVEDAKAMGATDYIATSEDEKWARNHSRSLDLIISTVSSPDMPLESYLRLLRTGGSFIQVGAPEDKLPQIAAFGLIGKGCKIGGSQIGSPKEIEEMLKFAAKKGVKPWVQKRNMKDANKSVVDMENGHARYRYVLVTLRLIFVPTTVPQCAQPDPDNPGKTEQAEATFPHLTSFQNPYTSPMPWFPRKQHDPLIAGMRLTRDRASFLLALCRDLAKSLHKQSAYIQAFETQQKGPSTISTLKAIQERHSRITSQLASMILHVTTSTQPWLQELSDAQAAMQRKVIVCNDESSYNQMGRDKAARKYWPLMQETYAALSNLVRSLEQELGDAVVNDAVWTEEVRKKLVRNSSVGSIKARTPKASFEGKSVRFKGTVEGTLFRRDDAPSFEKERVGKARERTLRKSERFEVKLADDRKFTSNKVHSQVLERRRSKEVAMGRMGRGEESGEREGQPCEDEIVEARWWVPL